Protein AF-0000000069415385 (afdb_homodimer)

pLDDT: mean 87.68, std 15.7, range [24.92, 98.94]

Structure (mmCIF, N/CA/C/O backbone):
data_AF-0000000069415385-model_v1
#
loop_
_entity.id
_entity.type
_entity.pdbx_description
1 polymer 'Lysophosphatidylserine lipase ABHD12'
#
loop_
_atom_site.group_PDB
_atom_site.id
_atom_site.type_symbol
_atom_site.label_atom_id
_atom_site.label_alt_id
_atom_site.label_comp_id
_atom_site.label_asym_id
_atom_site.label_entity_id
_atom_site.label_seq_id
_atom_site.pdbx_PDB_ins_code
_atom_site.Cartn_x
_atom_site.Cartn_y
_atom_site.Cartn_z
_atom_site.occupancy
_atom_site.B_iso_or_equiv
_atom_site.auth_seq_id
_atom_site.auth_comp_id
_atom_site.auth_asym_id
_atom_site.auth_atom_id
_atom_site.pdbx_PDB_model_num
ATOM 1 N N . LYS A 1 1 ? -104.812 48.625 37.531 1 24.92 1 LYS A N 1
ATOM 2 C CA . LYS A 1 1 ? -104.625 47.781 36.344 1 24.92 1 LYS A CA 1
ATOM 3 C C . LYS A 1 1 ? -103.125 47.5 36.125 1 24.92 1 LYS A C 1
ATOM 5 O O . LYS A 1 1 ? -102.75 46.812 35.156 1 24.92 1 LYS A O 1
ATOM 10 N N . ASN A 1 2 ? -102.375 48.25 36.812 1 25.33 2 ASN A N 1
ATOM 11 C CA . ASN A 1 2 ? -100.938 48.406 36.562 1 25.33 2 ASN A CA 1
ATOM 12 C C . ASN A 1 2 ? -100.188 47.156 37 1 25.33 2 ASN A C 1
ATOM 14 O O . ASN A 1 2 ? -98.938 47.188 37.031 1 25.33 2 ASN A O 1
ATOM 18 N N . ASN A 1 3 ? -100.875 46.219 37.781 1 29.59 3 ASN A N 1
ATOM 19 C CA . ASN A 1 3 ? -100.25 45.156 38.531 1 29.59 3 ASN A CA 1
ATOM 20 C C . ASN A 1 3 ? -99.812 44.031 37.594 1 29.59 3 ASN A C 1
ATOM 22 O O . ASN A 1 3 ? -99.312 43 38.062 1 29.59 3 ASN A O 1
ATOM 26 N N . ASN A 1 4 ? -100.375 43.969 36.406 1 31.08 4 ASN A N 1
ATOM 27 C CA . ASN A 1 4 ? -100.375 42.688 35.719 1 31.08 4 ASN A CA 1
ATOM 28 C C . ASN A 1 4 ? -99 42.375 35.125 1 31.08 4 ASN A C 1
ATOM 30 O O . ASN A 1 4 ? -98.812 41.281 34.625 1 31.08 4 ASN A O 1
ATOM 34 N N . ASN A 1 5 ? -98.188 43.312 34.719 1 29.44 5 ASN A N 1
ATOM 35 C CA . ASN A 1 5 ? -97.188 43.031 33.688 1 29.44 5 ASN A CA 1
ATOM 36 C C . ASN A 1 5 ? -95.938 42.406 34.281 1 29.44 5 ASN A C 1
ATOM 38 O O . ASN A 1 5 ? -94.875 42.25 33.594 1 29.44 5 ASN A O 1
ATOM 42 N N . LYS A 1 6 ? -95.812 42.219 35.656 1 34.44 6 LYS A N 1
ATOM 43 C CA . LYS A 1 6 ? -94.438 41.875 36.156 1 34.44 6 LYS A CA 1
ATOM 44 C C . LYS A 1 6 ? -94.188 40.375 35.969 1 34.44 6 LYS A C 1
ATOM 46 O O . LYS A 1 6 ? -93.062 39.906 36.156 1 34.44 6 LYS A O 1
ATOM 51 N N . THR A 1 7 ? -95.188 39.594 35.75 1 29.75 7 THR A N 1
ATOM 52 C CA . THR A 1 7 ? -94.938 38.156 36.031 1 29.75 7 THR A CA 1
ATOM 53 C C . THR A 1 7 ? -94.25 37.5 34.875 1 29.75 7 THR A C 1
ATOM 55 O O . THR A 1 7 ? -93.625 36.438 35.031 1 29.75 7 THR A O 1
ATOM 58 N N . ALA A 1 8 ? -94.375 38.062 33.625 1 35 8 ALA A N 1
ATOM 59 C CA . ALA A 1 8 ? -93.938 37.219 32.5 1 35 8 ALA A CA 1
ATOM 60 C C . ALA A 1 8 ? -92.375 37.125 32.438 1 35 8 ALA A C 1
ATOM 62 O O . ALA A 1 8 ? -91.875 36.219 31.828 1 35 8 ALA A O 1
ATOM 63 N N . ASN A 1 9 ? -91.75 38.156 33.031 1 35 9 ASN A N 1
ATOM 64 C CA . ASN A 1 9 ? -90.312 38.25 32.75 1 35 9 ASN A CA 1
ATOM 65 C C . ASN A 1 9 ? -89.5 37.219 33.531 1 35 9 ASN A C 1
ATOM 67 O O . ASN A 1 9 ? -88.312 37.156 33.406 1 35 9 ASN A O 1
ATOM 71 N N . ASN A 1 10 ? -90.125 36.469 34.531 1 35.72 10 ASN A N 1
ATOM 72 C CA . ASN A 1 10 ? -89.375 35.594 35.375 1 35.72 10 ASN A CA 1
ATOM 73 C C . ASN A 1 10 ? -89.062 34.25 34.688 1 35.72 10 ASN A C 1
ATOM 75 O O . ASN A 1 10 ? -88.125 33.562 35.094 1 35.72 10 ASN A O 1
ATOM 79 N N . ASN A 1 11 ? -90 33.781 33.875 1 34.34 11 ASN A N 1
ATOM 80 C CA . ASN A 1 11 ? -89.875 32.406 33.375 1 34.34 11 ASN A CA 1
ATOM 81 C C . ASN A 1 11 ? -88.688 32.312 32.406 1 34.34 11 ASN A C 1
ATOM 83 O O . ASN A 1 11 ? -88.25 31.203 32.094 1 34.34 11 ASN A O 1
ATOM 87 N N . LYS A 1 12 ? -88.375 33.375 31.656 1 38.91 12 LYS A N 1
ATOM 88 C CA . LYS A 1 12 ? -87.375 33.219 30.641 1 38.91 12 LYS A CA 1
ATOM 89 C C . LYS A 1 12 ? -86 33.094 31.281 1 38.91 12 LYS A C 1
ATOM 91 O O . LYS A 1 12 ? -85.062 32.594 30.641 1 38.91 12 LYS A O 1
ATOM 96 N N . ALA A 1 13 ? -85.938 33.531 32.531 1 40.47 13 ALA A N 1
ATOM 97 C CA . ALA A 1 13 ? -84.625 33.5 33.156 1 40.47 13 ALA A CA 1
ATOM 98 C C . ALA A 1 13 ? -84.25 32.062 33.531 1 40.47 13 ALA A C 1
ATOM 100 O O . ALA A 1 13 ? -83.062 31.703 33.406 1 40.47 13 ALA A O 1
ATOM 101 N N . ASN A 1 14 ? -85.25 31.25 33.875 1 44.84 14 ASN A N 1
ATOM 102 C CA . ASN A 1 14 ? -84.875 29.906 34.312 1 44.84 14 ASN A CA 1
ATOM 103 C C . ASN A 1 14 ? -84.438 29.031 33.156 1 44.84 14 ASN A C 1
ATOM 105 O O . ASN A 1 14 ? -83.688 28.094 33.312 1 44.84 14 ASN A O 1
ATOM 109 N N . SER A 1 15 ? -85.125 29.203 31.984 1 49.97 15 SER A N 1
ATOM 110 C CA . SER A 1 15 ? -84.812 28.359 30.844 1 49.97 15 SER A CA 1
ATOM 111 C C . SER A 1 15 ? -83.375 28.625 30.344 1 49.97 15 SER A C 1
ATOM 113 O O . SER A 1 15 ? -82.688 27.719 29.906 1 49.97 15 SER A O 1
ATOM 115 N N . ASN A 1 16 ? -83 29.875 30.5 1 45.78 16 ASN A N 1
ATOM 116 C CA . ASN A 1 16 ? -81.688 30.188 29.984 1 45.78 16 ASN A CA 1
ATOM 117 C C . ASN A 1 16 ? -80.625 29.609 30.875 1 45.78 16 ASN A C 1
ATOM 119 O O . ASN A 1 16 ? -79.5 29.359 30.422 1 45.78 16 ASN A O 1
ATOM 123 N N . LYS A 1 17 ? -80.938 29.391 32.188 1 50.31 17 LYS A N 1
ATOM 124 C CA . LYS A 1 17 ? -79.938 28.812 33.062 1 50.31 17 LYS A CA 1
ATOM 125 C C . LYS A 1 17 ? -79.75 27.312 32.812 1 50.31 17 LYS A C 1
ATOM 127 O O . LYS A 1 17 ? -78.688 26.781 32.906 1 50.31 17 LYS A O 1
ATOM 132 N N . ALA A 1 18 ? -80.938 26.641 32.5 1 51.22 18 ALA A N 1
ATOM 133 C CA . ALA A 1 18 ? -80.812 25.203 32.219 1 51.22 18 ALA A CA 1
ATOM 134 C C . ALA A 1 18 ? -80.062 24.953 30.938 1 51.22 18 ALA A C 1
ATOM 136 O O . ALA A 1 18 ? -79.25 24.031 30.859 1 51.22 18 ALA A O 1
ATOM 137 N N . ASN A 1 19 ? -80.25 25.844 29.969 1 53.22 19 ASN A N 1
ATOM 138 C CA . ASN A 1 19 ? -79.5 25.672 28.719 1 53.22 19 ASN A CA 1
ATOM 139 C C . ASN A 1 19 ? -78.062 25.969 28.906 1 53.22 19 ASN A C 1
ATOM 141 O O . ASN A 1 19 ? -77.188 25.328 28.281 1 53.22 19 ASN A O 1
ATOM 145 N N . ASN A 1 20 ? -77.812 26.859 29.906 1 55.66 20 ASN A N 1
ATOM 146 C CA . ASN A 1 20 ? -76.375 27.156 30.156 1 55.66 20 ASN A CA 1
ATOM 147 C C . ASN A 1 20 ? -75.688 26.031 30.906 1 55.66 20 ASN A C 1
ATOM 149 O O . ASN A 1 20 ? -74.5 25.766 30.688 1 55.66 20 ASN A O 1
ATOM 153 N N . ASN A 1 21 ? -76.5 25.25 31.703 1 59 21 ASN A N 1
ATOM 154 C CA . ASN A 1 21 ? -75.875 24.125 32.406 1 59 21 ASN A CA 1
ATOM 155 C C . ASN A 1 21 ? -75.688 22.922 31.484 1 59 21 ASN A C 1
ATOM 157 O O . ASN A 1 21 ? -74.688 22.203 31.625 1 59 21 ASN A O 1
ATOM 161 N N . ASN A 1 22 ? -76.625 22.703 30.547 1 56.91 22 ASN A N 1
ATOM 162 C CA . ASN A 1 22 ? -76.438 21.609 29.578 1 56.91 22 ASN A CA 1
ATOM 163 C C . ASN A 1 22 ? -75.312 21.906 28.609 1 56.91 22 ASN A C 1
ATOM 165 O O . ASN A 1 22 ? -74.562 21 28.219 1 56.91 22 ASN A O 1
ATOM 169 N N . ASN A 1 23 ? -75.188 23.156 28.25 1 56.56 23 ASN A N 1
ATOM 170 C CA . ASN A 1 23 ? -74.062 23.516 27.359 1 56.56 23 ASN A CA 1
ATOM 171 C C . ASN A 1 23 ? -72.688 23.391 28.078 1 56.56 23 ASN A C 1
ATOM 173 O O . ASN A 1 23 ? -71.688 23.016 27.453 1 56.56 23 ASN A O 1
ATOM 177 N N . LYS A 1 24 ? -72.75 23.562 29.406 1 55.06 24 LYS A N 1
ATOM 178 C CA . LYS A 1 24 ? -71.5 23.375 30.141 1 55.06 24 LYS A CA 1
ATOM 179 C C . LYS A 1 24 ? -71.188 21.891 30.281 1 55.06 24 LYS A C 1
ATOM 181 O O . LYS A 1 24 ? -70 21.516 30.219 1 55.06 24 LYS A O 1
ATOM 186 N N . ALA A 1 25 ? -72.188 21.031 30.266 1 59.47 25 ALA A N 1
ATOM 187 C CA . ALA A 1 25 ? -71.938 19.594 30.375 1 59.47 25 ALA A CA 1
ATOM 188 C C . ALA A 1 25 ? -71.5 19.031 29.031 1 59.47 25 ALA A C 1
ATOM 190 O O . ALA A 1 25 ? -70.562 18.203 28.969 1 59.47 25 ALA A O 1
ATOM 191 N N . SER A 1 26 ? -72.062 19.562 28 1 63.81 26 SER A N 1
ATOM 192 C CA . SER A 1 26 ? -71.625 19.156 26.672 1 63.81 26 SER A CA 1
ATOM 193 C C . SER A 1 26 ? -70.25 19.688 26.344 1 63.81 26 SER A C 1
ATOM 195 O O . SER A 1 26 ? -69.438 18.984 25.734 1 63.81 26 SER A O 1
ATOM 197 N N . ASN A 1 27 ? -69.938 20.859 26.844 1 61.81 27 ASN A N 1
ATOM 198 C CA . ASN A 1 27 ? -68.625 21.422 26.656 1 61.81 27 ASN A CA 1
ATOM 199 C C . ASN A 1 27 ? -67.562 20.688 27.484 1 61.81 27 ASN A C 1
ATOM 201 O O . ASN A 1 27 ? -66.438 20.516 27.047 1 61.81 27 ASN A O 1
ATOM 205 N N . LYS A 1 28 ? -68 20.234 28.641 1 60.81 28 LYS A N 1
ATOM 206 C CA . LYS A 1 28 ? -67.062 19.469 29.453 1 60.81 28 LYS A CA 1
ATOM 207 C C . LYS A 1 28 ? -66.812 18.094 28.859 1 60.81 28 LYS A C 1
ATOM 209 O O . LYS A 1 28 ? -65.688 17.594 28.906 1 60.81 28 LYS A O 1
ATOM 214 N N . SER A 1 29 ? -67.812 17.516 28.312 1 64.69 29 SER A N 1
ATOM 215 C CA . SER A 1 29 ? -67.625 16.219 27.656 1 64.69 29 SER A CA 1
ATOM 216 C C . SER A 1 29 ? -66.812 16.344 26.391 1 64.69 29 SER A C 1
ATOM 218 O O . SER A 1 29 ? -65.938 15.508 26.109 1 64.69 29 SER A O 1
ATOM 220 N N . ASN A 1 30 ? -66.938 17.469 25.703 1 65.06 30 ASN A N 1
ATOM 221 C CA . ASN A 1 30 ? -66.125 17.734 24.516 1 65.06 30 ASN A CA 1
ATOM 222 C C . ASN A 1 30 ? -64.688 18.078 24.891 1 65.06 30 ASN A C 1
ATOM 224 O O . ASN A 1 30 ? -63.75 17.688 24.188 1 65.06 30 ASN A O 1
ATOM 228 N N . ASN A 1 31 ? -64.5 18.844 25.984 1 64.31 31 ASN A N 1
ATOM 229 C CA . ASN A 1 31 ? -63.156 19.156 26.453 1 64.31 31 ASN A CA 1
ATOM 230 C C . ASN A 1 31 ? -62.438 17.922 26.969 1 64.31 31 ASN A C 1
ATOM 232 O O . ASN A 1 31 ? -61.25 17.781 26.766 1 64.31 31 ASN A O 1
ATOM 236 N N . LYS A 1 32 ? -63.219 17.031 27.578 1 61.22 32 LYS A N 1
ATOM 237 C CA . LYS A 1 32 ? -62.594 15.789 28.047 1 61.22 32 LYS A CA 1
ATOM 238 C C . LYS A 1 32 ? -62.188 14.891 26.875 1 61.22 32 LYS A C 1
ATOM 240 O O . LYS A 1 32 ? -61.156 14.25 26.891 1 61.22 32 LYS A O 1
ATOM 245 N N . LYS A 1 33 ? -62.906 14.867 25.859 1 63.53 33 LYS A N 1
ATOM 246 C CA . LYS A 1 33 ? -62.594 14.102 24.656 1 63.53 33 LYS A CA 1
ATOM 247 C C . LYS A 1 33 ? -61.406 14.727 23.906 1 63.53 33 LYS A C 1
ATOM 249 O O . LYS A 1 33 ? -60.531 14.016 23.406 1 63.53 33 LYS A O 1
ATOM 254 N N . LYS A 1 34 ? -61.312 16.062 23.859 1 67.12 34 LYS A N 1
ATOM 255 C CA . LYS A 1 34 ? -60.188 16.734 23.25 1 67.12 34 LYS A CA 1
ATOM 256 C C . LYS A 1 34 ? -58.906 16.531 24.078 1 67.12 34 LYS A C 1
ATOM 258 O O . LYS A 1 34 ? -57.844 16.312 23.531 1 67.12 34 LYS A O 1
ATOM 263 N N . SER A 1 35 ? -59.062 16.562 25.344 1 66.88 35 SER A N 1
ATOM 264 C CA . SER A 1 35 ? -57.938 16.328 26.219 1 66.88 35 SER A CA 1
ATOM 265 C C . SER A 1 35 ? -57.438 14.883 26.109 1 66.88 35 SER A C 1
ATOM 267 O O . SER A 1 35 ? -56.219 14.625 26.109 1 66.88 35 SER A O 1
ATOM 269 N N . SER A 1 36 ? -58.375 13.969 25.922 1 70.81 36 SER A N 1
ATOM 270 C CA . SER A 1 36 ? -58 12.555 25.797 1 70.81 36 SER A CA 1
ATOM 271 C C . SER A 1 36 ? -57.344 12.281 24.438 1 70.81 36 SER A C 1
ATOM 273 O O . SER A 1 36 ? -56.406 11.508 24.359 1 70.81 36 SER A O 1
ATOM 275 N N . LYS A 1 37 ? -57.781 12.953 23.422 1 69.25 37 LYS A N 1
ATOM 276 C CA . LYS A 1 37 ? -57.156 12.812 22.109 1 69.25 37 LYS A CA 1
ATOM 277 C C . LYS A 1 37 ? -55.781 13.438 22.078 1 69.25 37 LYS A C 1
ATOM 279 O O . LYS A 1 37 ? -54.844 12.875 21.484 1 69.25 37 LYS A O 1
ATOM 284 N N . CYS A 1 38 ? -55.562 14.562 22.703 1 69.06 38 CYS A N 1
ATOM 285 C CA . CYS A 1 38 ? -54.25 15.203 22.781 1 69.06 38 CYS A CA 1
ATOM 286 C C . CYS A 1 38 ? -53.281 14.359 23.609 1 69.06 38 CYS A C 1
ATOM 288 O O . CYS A 1 38 ? -52.125 14.227 23.25 1 69.06 38 CYS A O 1
ATOM 290 N N . THR A 1 39 ? -53.875 13.75 24.625 1 70.88 39 THR A N 1
ATOM 291 C CA . THR A 1 39 ? -53.031 12.883 25.469 1 70.88 39 THR A CA 1
ATOM 292 C C . THR A 1 39 ? -52.625 11.625 24.703 1 70.88 39 THR A C 1
ATOM 294 O O . THR A 1 39 ? -51.5 11.156 24.812 1 70.88 39 THR A O 1
ATOM 297 N N . LYS A 1 40 ? -53.5 11.109 23.891 1 69.31 40 LYS A N 1
ATOM 298 C CA . LYS A 1 40 ? -53.188 9.922 23.094 1 69.31 40 LYS A CA 1
ATOM 299 C C . LYS A 1 40 ? -52.188 10.25 21.984 1 69.31 40 LYS A C 1
ATOM 301 O O . LYS A 1 40 ? -51.281 9.461 21.703 1 69.31 40 LYS A O 1
ATOM 306 N N . ALA A 1 41 ? -52.312 11.359 21.422 1 73.88 41 ALA A N 1
ATOM 307 C CA . ALA A 1 41 ? -51.375 11.797 20.391 1 73.88 41 ALA A CA 1
ATOM 308 C C . ALA A 1 41 ? -50 12.055 20.984 1 73.88 41 ALA A C 1
ATOM 310 O O . ALA A 1 41 ? -48.969 11.695 20.391 1 73.88 41 ALA A O 1
ATOM 311 N N . CYS A 1 42 ? -49.969 12.602 22.141 1 73.69 42 CYS A N 1
ATOM 312 C CA . CYS A 1 42 ? -48.719 12.828 22.844 1 73.69 42 CYS A CA 1
ATOM 313 C C . CYS A 1 42 ? -48.062 11.5 23.234 1 73.69 42 CYS A C 1
ATOM 315 O O . CYS A 1 42 ? -46.844 11.336 23.094 1 73.69 42 CYS A O 1
ATOM 317 N N . LEU A 1 43 ? -48.938 10.57 23.656 1 76 43 LEU A N 1
ATOM 318 C CA . LEU A 1 43 ? -48.438 9.258 24.031 1 76 43 LEU A CA 1
ATOM 319 C C . LEU A 1 43 ? -47.906 8.5 22.812 1 76 43 LEU A C 1
ATOM 321 O O . LEU A 1 43 ? -46.906 7.797 22.891 1 76 43 LEU A O 1
ATOM 325 N N . SER A 1 44 ? -48.531 8.719 21.75 1 80.25 44 SER A N 1
ATOM 326 C CA . SER A 1 44 ? -48.094 8.094 20.5 1 80.25 44 SER A CA 1
ATOM 327 C C . SER A 1 44 ? -46.781 8.703 20.016 1 80.25 44 SER A C 1
ATOM 329 O O . SER A 1 44 ? -45.906 7.988 19.547 1 80.25 44 SER A O 1
ATOM 331 N N . GLY A 1 45 ? -46.625 9.938 20.156 1 77.31 45 GLY A N 1
ATOM 332 C CA . GLY A 1 45 ? -45.375 10.586 19.844 1 77.31 45 GLY A CA 1
ATOM 333 C C . GLY A 1 45 ? -44.219 10.117 20.703 1 77.31 45 GLY A C 1
ATOM 334 O O . GLY A 1 45 ? -43.125 9.875 20.219 1 77.31 45 GLY A O 1
ATOM 335 N N . LEU A 1 46 ? -44.562 9.992 21.969 1 79.19 46 LEU A N 1
ATOM 336 C CA . LEU A 1 46 ? -43.562 9.523 22.922 1 79.19 46 LEU A CA 1
ATOM 337 C C . LEU A 1 46 ? -43.156 8.078 22.641 1 79.19 46 LEU A C 1
ATOM 339 O O . LEU A 1 46 ? -42 7.711 22.766 1 79.19 46 LEU A O 1
ATOM 343 N N . LYS A 1 47 ? -44.094 7.258 22.312 1 79.69 47 LYS A N 1
ATOM 344 C CA . LYS A 1 47 ? -43.812 5.871 21.938 1 79.69 47 LYS A CA 1
ATOM 345 C C . LYS A 1 47 ? -42.969 5.805 20.672 1 79.69 47 LYS A C 1
ATOM 347 O O . LYS A 1 47 ? -42.031 5.012 20.578 1 79.69 47 LYS A O 1
ATOM 352 N N . SER A 1 48 ? -43.344 6.68 19.766 1 82.25 48 SER A N 1
ATOM 353 C CA . SER A 1 48 ? -42.562 6.719 18.531 1 82.25 48 SER A CA 1
ATOM 354 C C . SER A 1 48 ? -41.125 7.148 18.812 1 82.25 48 SER A C 1
ATOM 356 O O . SER A 1 48 ? -40.188 6.578 18.25 1 82.25 48 SER A O 1
ATOM 358 N N . LEU A 1 49 ? -41.062 8.086 19.641 1 80.44 49 LEU A N 1
ATOM 359 C CA . LEU A 1 49 ? -39.719 8.539 20.031 1 80.44 49 LEU A CA 1
ATOM 360 C C . LEU A 1 49 ? -38.969 7.438 20.75 1 80.44 49 LEU A C 1
ATOM 362 O O . LEU A 1 49 ? -37.75 7.27 20.531 1 80.44 49 LEU A O 1
ATOM 366 N N . PHE A 1 50 ? -39.719 6.762 21.625 1 82.44 50 PHE A N 1
ATOM 367 C CA . PHE A 1 50 ? -39.094 5.648 22.344 1 82.44 50 PHE A CA 1
ATOM 368 C C . PHE A 1 50 ? -38.625 4.566 21.391 1 82.44 50 PHE A C 1
ATOM 370 O O . PHE A 1 50 ? -37.5 4.055 21.516 1 82.44 50 PHE A O 1
ATOM 377 N N . TYR A 1 51 ? -39.438 4.234 20.453 1 81.38 51 TYR A N 1
ATOM 378 C CA . TYR A 1 51 ? -39.062 3.23 19.453 1 81.38 51 TYR A CA 1
ATOM 379 C C . TYR A 1 51 ? -37.875 3.709 18.609 1 81.38 51 TYR A C 1
ATOM 381 O O . TYR A 1 51 ? -37 2.924 18.281 1 81.38 51 TYR A O 1
ATOM 389 N N . LEU A 1 52 ? -37.906 4.918 18.281 1 78.81 52 LEU A N 1
ATOM 390 C CA . LEU A 1 52 ? -36.781 5.48 17.547 1 78.81 52 LEU A CA 1
ATOM 391 C C . LEU A 1 52 ? -35.5 5.359 18.344 1 78.81 52 LEU A C 1
ATOM 393 O O . LEU A 1 52 ? -34.438 5.008 17.781 1 78.81 52 LEU A O 1
ATOM 397 N N . LEU A 1 53 ? -35.656 5.648 19.594 1 75.56 53 LEU A N 1
ATOM 398 C CA . LEU A 1 53 ? -34.469 5.539 20.469 1 75.56 53 LEU A CA 1
ATOM 399 C C . LEU A 1 53 ? -34 4.098 20.547 1 75.56 53 LEU A C 1
ATOM 401 O O . LEU A 1 53 ? -32.781 3.844 20.547 1 75.56 53 LEU A O 1
ATOM 405 N N . LEU A 1 54 ? -34.875 3.174 20.594 1 75.19 54 LEU A N 1
ATOM 406 C CA . LEU A 1 54 ? -34.531 1.76 20.625 1 75.19 54 LEU A CA 1
ATOM 407 C C . LEU A 1 54 ? -33.844 1.343 19.328 1 75.19 54 LEU A C 1
ATOM 409 O O . LEU A 1 54 ? -32.875 0.571 19.359 1 75.19 54 LEU A O 1
ATOM 413 N N . VAL A 1 55 ? -34.344 1.86 18.328 1 73.69 55 VAL A N 1
ATOM 414 C CA . VAL A 1 55 ? -33.75 1.562 17.031 1 73.69 55 VAL A CA 1
ATOM 415 C C . VAL A 1 55 ? -32.312 2.127 16.969 1 73.69 55 VAL A C 1
ATOM 417 O O . VAL A 1 55 ? -31.391 1.457 16.516 1 73.69 55 VAL A O 1
ATOM 420 N N . ILE A 1 56 ? -32.188 3.223 17.484 1 71.38 56 ILE A N 1
ATOM 421 C CA . ILE A 1 56 ? -30.891 3.871 17.484 1 71.38 56 ILE A CA 1
ATOM 422 C C . ILE A 1 56 ? -29.906 3.072 18.344 1 71.38 56 ILE A C 1
ATOM 424 O O . ILE A 1 56 ? -28.781 2.811 17.938 1 71.38 56 ILE A O 1
ATOM 428 N N . VAL A 1 57 ? -30.406 2.752 19.469 1 72.94 57 VAL A N 1
ATOM 429 C CA . VAL A 1 57 ? -29.562 1.987 20.391 1 72.94 57 VAL A CA 1
ATOM 430 C C . VAL A 1 57 ? -29.188 0.65 19.75 1 72.94 57 VAL A C 1
ATOM 432 O O . VAL A 1 57 ? -28.047 0.214 19.844 1 72.94 57 VAL A O 1
ATOM 435 N N . PHE A 1 58 ? -30.125 0.053 19.125 1 72.69 58 PHE A N 1
ATOM 436 C CA . PHE A 1 58 ? -29.875 -1.217 18.453 1 72.69 58 PHE A CA 1
ATOM 437 C C . PHE A 1 58 ? -28.891 -1.037 17.312 1 72.69 58 PHE A C 1
ATOM 439 O O . PHE A 1 58 ? -27.984 -1.858 17.141 1 72.69 58 PHE A O 1
ATOM 446 N N . CYS A 1 59 ? -29.062 -0.038 16.625 1 72.31 59 CYS A N 1
ATOM 447 C CA . CYS A 1 59 ? -28.172 0.211 15.492 1 72.31 59 CYS A CA 1
ATOM 448 C C . CYS A 1 59 ? -26.766 0.535 15.969 1 72.31 59 CYS A C 1
ATOM 450 O O . CYS A 1 59 ? -25.781 0.011 15.438 1 72.31 59 CYS A O 1
ATOM 452 N N . THR A 1 60 ? -26.734 1.26 16.969 1 73.94 60 THR A N 1
ATOM 453 C CA . THR A 1 60 ? -25.422 1.738 17.406 1 73.94 60 THR A CA 1
ATOM 454 C C . THR A 1 60 ? -24.734 0.701 18.281 1 73.94 60 THR A C 1
ATOM 456 O O . THR A 1 60 ? -23.531 0.483 18.156 1 73.94 60 THR A O 1
ATOM 459 N N . HIS A 1 61 ? -25.516 0.063 19.125 1 76.69 61 HIS A N 1
ATOM 460 C CA . HIS A 1 61 ? -24.891 -0.846 20.094 1 76.69 61 HIS A CA 1
ATOM 461 C C . HIS A 1 61 ? -25.047 -2.297 19.641 1 76.69 61 HIS A C 1
ATOM 463 O O . HIS A 1 61 ? -24.391 -3.188 20.188 1 76.69 61 HIS A O 1
ATOM 469 N N . GLY A 1 62 ? -25.719 -2.531 18.719 1 77.06 62 GLY A N 1
ATOM 470 C CA . GLY A 1 62 ? -25.875 -3.885 18.203 1 77.06 62 GLY A CA 1
ATOM 471 C C . GLY A 1 62 ? -25.297 -4.07 16.812 1 77.06 62 GLY A C 1
ATOM 472 O O . GLY A 1 62 ? -24.281 -4.73 16.641 1 77.06 62 GLY A O 1
ATOM 473 N N . LEU A 1 63 ? -25.781 -3.289 15.93 1 80.56 63 LEU A N 1
ATOM 474 C CA . LEU A 1 63 ? -25.5 -3.533 14.523 1 80.56 63 LEU A CA 1
ATOM 475 C C . LEU A 1 63 ? -24.125 -2.967 14.133 1 80.56 63 LEU A C 1
ATOM 477 O O . LEU A 1 63 ? -23.391 -3.588 13.375 1 80.56 63 LEU A O 1
ATOM 481 N N . LEU A 1 64 ? -23.844 -1.896 14.703 1 84.81 64 LEU A N 1
ATOM 482 C CA . LEU A 1 64 ? -22.625 -1.217 14.281 1 84.81 64 LEU A CA 1
ATOM 483 C C . LEU A 1 64 ? -21.391 -2.043 14.633 1 84.81 64 LEU A C 1
ATOM 485 O O . LEU A 1 64 ? -20.531 -2.289 13.773 1 84.81 64 LEU A O 1
ATOM 489 N N . PRO A 1 65 ? -21.266 -2.557 15.883 1 84.88 65 PRO A N 1
ATOM 490 C CA . PRO A 1 65 ? -20.109 -3.393 16.203 1 84.88 65 PRO A CA 1
ATOM 491 C C . PRO A 1 65 ? -20.047 -4.656 15.352 1 84.88 65 PRO A C 1
ATOM 493 O O . PRO A 1 65 ? -18.953 -5.082 14.961 1 84.88 65 PRO A O 1
ATOM 496 N N . VAL A 1 66 ? -21.172 -5.156 15.031 1 85.19 66 VAL A N 1
ATOM 497 C CA . VAL A 1 66 ? -21.219 -6.348 14.195 1 85.19 66 VAL A CA 1
ATOM 498 C C . VAL A 1 66 ? -20.75 -6 12.781 1 85.19 66 VAL A C 1
ATOM 500 O O . VAL A 1 66 ? -20.031 -6.777 12.148 1 85.19 66 VAL A O 1
ATOM 503 N N . PHE A 1 67 ? -21.203 -4.863 12.398 1 86.06 67 PHE A N 1
ATOM 504 C CA . PHE A 1 67 ? -20.812 -4.391 11.078 1 86.06 67 PHE A CA 1
ATOM 505 C C . PHE A 1 67 ? -19.297 -4.188 11.008 1 86.06 67 PHE A C 1
ATOM 507 O O . PHE A 1 67 ? -18.656 -4.594 10.039 1 86.06 67 PHE A O 1
ATOM 514 N N . PHE A 1 68 ? -18.734 -3.648 12.023 1 86.12 68 PHE A N 1
ATOM 515 C CA . PHE A 1 68 ? -17.281 -3.471 12.094 1 86.12 68 PHE A CA 1
ATOM 516 C C . PHE A 1 68 ? -16.578 -4.816 12.133 1 86.12 68 PHE A C 1
ATOM 518 O O . PHE A 1 68 ? -15.562 -5.008 11.461 1 86.12 68 PHE A O 1
ATOM 525 N N . TRP A 1 69 ? -17.125 -5.652 12.875 1 84.25 69 TRP A N 1
ATOM 526 C CA . TRP A 1 69 ? -16.516 -6.973 13.023 1 84.25 69 TRP A CA 1
ATOM 527 C C . TRP A 1 69 ? -16.516 -7.723 11.703 1 84.25 69 TRP A C 1
ATOM 529 O O . TRP A 1 69 ? -15.539 -8.375 11.344 1 84.25 69 TRP A O 1
ATOM 539 N N . THR A 1 70 ? -17.594 -7.539 10.969 1 82.44 70 THR A N 1
ATOM 540 C CA . THR A 1 70 ? -17.766 -8.289 9.727 1 82.44 70 THR A CA 1
ATOM 541 C C . THR A 1 70 ? -16.953 -7.656 8.594 1 82.44 70 THR A C 1
ATOM 543 O O . THR A 1 70 ? -16.422 -8.359 7.734 1 82.44 70 THR A O 1
ATOM 546 N N . PHE A 1 71 ? -16.906 -6.328 8.609 1 85.75 71 PHE A N 1
ATOM 547 C CA . PHE A 1 71 ? -16.219 -5.609 7.543 1 85.75 71 PHE A CA 1
ATOM 548 C C . PHE A 1 71 ? -15.141 -4.699 8.109 1 85.75 71 PHE A C 1
ATOM 550 O O . PHE A 1 71 ? -15.328 -3.48 8.188 1 85.75 71 PHE A O 1
ATOM 557 N N . PRO A 1 72 ? -13.992 -5.293 8.367 1 86.62 72 PRO A N 1
ATOM 558 C CA . PRO A 1 72 ? -12.922 -4.477 8.953 1 86.62 72 PRO A CA 1
ATOM 559 C C . PRO A 1 72 ? -12.484 -3.338 8.039 1 86.62 72 PRO A C 1
ATOM 561 O O . PRO A 1 72 ? -11.844 -2.385 8.492 1 86.62 72 PRO A O 1
ATOM 564 N N . GLU A 1 73 ? -12.883 -3.363 6.758 1 83 73 GLU A N 1
ATOM 565 C CA . GLU A 1 73 ? -12.609 -2.291 5.805 1 83 73 GLU A CA 1
ATOM 566 C C . GLU A 1 73 ? -13.195 -0.966 6.285 1 83 73 GLU A C 1
ATOM 568 O O . GLU A 1 73 ? -12.648 0.101 6 1 83 73 GLU A O 1
ATOM 573 N N . ILE A 1 74 ? -14.227 -1.075 7.027 1 85.19 74 ILE A N 1
ATOM 574 C CA . ILE A 1 74 ? -14.922 0.118 7.504 1 85.19 74 ILE A CA 1
ATOM 575 C C . ILE A 1 74 ? -14.023 0.89 8.469 1 85.19 74 ILE A C 1
ATOM 577 O O . ILE A 1 74 ? -14.07 2.121 8.516 1 85.19 74 ILE A O 1
ATOM 581 N N . SER A 1 75 ? -13.18 0.117 9.164 1 89.81 75 SER A N 1
ATOM 582 C CA . SER A 1 75 ? -12.258 0.774 10.086 1 89.81 75 SER A CA 1
ATOM 583 C C . SER A 1 75 ? -11.312 1.714 9.352 1 89.81 75 SER A C 1
ATOM 585 O O . SER A 1 75 ? -10.977 2.787 9.859 1 89.81 75 SER A O 1
ATOM 587 N N . ASN A 1 76 ? -10.891 1.371 8.188 1 89.25 76 ASN A N 1
ATOM 588 C CA . ASN A 1 76 ? -10.039 2.258 7.395 1 89.25 76 ASN A CA 1
ATOM 589 C C . ASN A 1 76 ? -10.766 3.549 7.027 1 89.25 76 ASN A C 1
ATOM 591 O O . ASN A 1 76 ? -10.164 4.625 7.02 1 89.25 76 ASN A O 1
ATOM 595 N N . PHE A 1 77 ? -12.031 3.373 6.789 1 85.31 77 PHE A N 1
ATOM 596 C CA . PHE A 1 77 ? -12.859 4.527 6.469 1 85.31 77 PHE A CA 1
ATOM 597 C C . PHE A 1 77 ? -12.922 5.488 7.652 1 85.31 77 PHE A C 1
ATOM 599 O O . PHE A 1 77 ? -12.836 6.707 7.473 1 85.31 77 PHE A O 1
ATOM 606 N N . VAL A 1 78 ? -13.008 4.938 8.773 1 88.31 78 VAL A N 1
ATOM 607 C CA . VAL A 1 78 ? -13.141 5.754 9.969 1 88.31 78 VAL A CA 1
ATOM 608 C C . VAL A 1 78 ? -11.781 6.34 10.359 1 88.31 78 VAL A C 1
ATOM 610 O O . VAL A 1 78 ? -11.688 7.508 10.742 1 88.31 78 VAL A O 1
ATOM 613 N N . ILE A 1 79 ? -10.742 5.582 10.25 1 93.75 79 ILE A N 1
ATOM 614 C CA . ILE A 1 79 ? -9.391 6 10.617 1 93.75 79 ILE A CA 1
ATOM 615 C C . ILE A 1 79 ? -8.984 7.207 9.781 1 93.75 79 ILE A C 1
ATOM 617 O O . ILE A 1 79 ? -8.5 8.211 10.32 1 93.75 79 ILE A O 1
ATOM 621 N N . PHE A 1 80 ? -9.203 7.211 8.477 1 94.56 80 PHE A N 1
ATOM 622 C CA . PHE A 1 80 ? -8.789 8.305 7.609 1 94.56 80 PHE A CA 1
ATOM 623 C C . PHE A 1 80 ? -9.859 9.391 7.559 1 94.56 80 PHE A C 1
ATOM 625 O O . PHE A 1 80 ? -9.547 10.578 7.477 1 94.56 80 PHE A O 1
ATOM 632 N N . SER A 1 81 ? -11.164 8.969 7.578 1 92.12 81 SER A N 1
ATOM 633 C CA . SER A 1 81 ? -12.297 9.883 7.559 1 92.12 81 SER A CA 1
ATOM 634 C C . SER A 1 81 ? -12.148 10.922 6.449 1 92.12 81 SER A C 1
ATOM 636 O O . SER A 1 81 ? -12.422 12.102 6.656 1 92.12 81 SER A O 1
ATOM 638 N N . ASN A 1 82 ? -11.617 10.523 5.332 1 89.38 82 ASN A N 1
ATOM 639 C CA . ASN A 1 82 ? -11.289 11.43 4.238 1 89.38 82 ASN A CA 1
ATOM 640 C C . ASN A 1 82 ? -12.547 11.961 3.555 1 89.38 82 ASN A C 1
ATOM 642 O O . ASN A 1 82 ? -12.484 12.969 2.84 1 89.38 82 ASN A O 1
ATOM 646 N N . ARG A 1 83 ? -13.68 11.391 3.803 1 81.12 83 ARG A N 1
ATOM 647 C CA . ARG A 1 83 ? -14.922 11.82 3.164 1 81.12 83 ARG A CA 1
ATOM 648 C C . ARG A 1 83 ? -15.617 12.891 3.996 1 81.12 83 ARG A C 1
ATOM 650 O O . ARG A 1 83 ? -16.531 13.57 3.51 1 81.12 83 ARG A O 1
ATOM 657 N N . LEU A 1 84 ? -15.25 12.922 5.188 1 74.81 84 LEU A N 1
ATOM 658 C CA . LEU A 1 84 ? -15.758 14.016 6.008 1 74.81 84 LEU A CA 1
ATOM 659 C C . LEU A 1 84 ? -15.078 15.336 5.637 1 74.81 84 LEU A C 1
ATOM 661 O O . LEU A 1 84 ? -13.961 15.609 6.086 1 74.81 84 LEU A O 1
ATOM 665 N N . LYS A 1 85 ? -15.75 15.93 4.688 1 66.69 85 LYS A N 1
ATOM 666 C CA . LYS A 1 85 ? -15.188 17.188 4.191 1 66.69 85 LYS A CA 1
ATOM 667 C C . LYS A 1 85 ? -15.734 18.375 4.961 1 66.69 85 LYS A C 1
ATOM 669 O O . LYS A 1 85 ? -16.953 18.562 5.047 1 66.69 85 LYS A O 1
ATOM 674 N N . TRP A 1 86 ? -14.992 18.906 5.711 1 51.22 86 TRP A N 1
ATOM 675 C CA . TRP A 1 86 ? -15.398 20.078 6.496 1 51.22 86 TRP A CA 1
ATOM 676 C C . TRP A 1 86 ? -15.594 21.297 5.598 1 51.22 86 TRP A C 1
ATOM 678 O O . TRP A 1 86 ? -16.312 22.219 5.953 1 51.22 86 TRP A O 1
ATOM 688 N N . THR A 1 87 ? -14.891 21.203 4.414 1 51.69 87 THR A N 1
ATOM 689 C CA . THR A 1 87 ? -15.023 22.281 3.438 1 51.69 87 THR A CA 1
ATOM 690 C C . THR A 1 87 ? -15.516 21.734 2.1 1 51.69 87 THR A C 1
ATOM 692 O O . THR A 1 87 ? -14.781 21.734 1.113 1 51.69 87 THR A O 1
ATOM 695 N N . VAL A 1 88 ? -16.578 21.141 1.949 1 56.72 88 VAL A N 1
ATOM 696 C CA . VAL A 1 88 ? -17.125 20.438 0.793 1 56.72 88 VAL A CA 1
ATOM 697 C C . VAL A 1 88 ? -17.062 21.344 -0.435 1 56.72 88 VAL A C 1
ATOM 699 O O . VAL A 1 88 ? -16.766 20.891 -1.539 1 56.72 88 VAL A O 1
ATOM 702 N N . PHE A 1 89 ? -17.156 22.625 -0.215 1 63.38 89 PHE A N 1
ATOM 703 C CA . PHE A 1 89 ? -17.266 23.484 -1.392 1 63.38 89 PHE A CA 1
ATOM 704 C C . PHE A 1 89 ? -16.031 24.359 -1.538 1 63.38 89 PHE A C 1
ATOM 706 O O . PHE A 1 89 ? -16 25.266 -2.367 1 63.38 89 PHE A O 1
ATOM 713 N N . ALA A 1 90 ? -15.094 23.844 -0.87 1 70.56 90 ALA A N 1
ATOM 714 C CA . ALA A 1 90 ? -13.914 24.703 -0.906 1 70.56 90 ALA A CA 1
ATOM 715 C C . ALA A 1 90 ? -13.062 24.422 -2.141 1 70.56 90 ALA A C 1
ATOM 717 O O . ALA A 1 90 ? -12.891 23.266 -2.529 1 70.56 90 ALA A O 1
ATOM 718 N N . ASN A 1 91 ? -12.758 25.453 -2.793 1 84.81 91 ASN A N 1
ATOM 719 C CA . ASN A 1 91 ? -11.844 25.375 -3.926 1 84.81 91 ASN A CA 1
ATOM 720 C C . ASN A 1 91 ? -10.383 25.359 -3.471 1 84.81 91 ASN A C 1
ATOM 722 O O . ASN A 1 91 ? -9.781 26.422 -3.295 1 84.81 91 ASN A O 1
ATOM 726 N N . LEU A 1 92 ? -9.797 24.266 -3.363 1 91.94 92 LEU A N 1
ATOM 727 C CA . LEU A 1 92 ? -8.438 24.125 -2.85 1 91.94 92 LEU A CA 1
ATOM 728 C C . LEU A 1 92 ? -7.422 24.703 -3.828 1 91.94 92 LEU A C 1
ATOM 730 O O . LEU A 1 92 ? -6.266 24.922 -3.467 1 91.94 92 LEU A O 1
ATOM 734 N N . SER A 1 93 ? -7.887 25 -5.035 1 90.81 93 SER A N 1
ATOM 735 C CA . SER A 1 93 ? -6.984 25.547 -6.043 1 90.81 93 SER A CA 1
ATOM 736 C C . SER A 1 93 ? -6.789 27.047 -5.859 1 90.81 93 SER A C 1
ATOM 738 O O . SER A 1 93 ? -5.969 27.656 -6.547 1 90.81 93 SER A O 1
ATOM 740 N N . ASP A 1 94 ? -7.5 27.578 -4.91 1 91.75 94 ASP A N 1
ATOM 741 C CA . ASP A 1 94 ? -7.355 29 -4.594 1 91.75 94 ASP A CA 1
ATOM 742 C C . ASP A 1 94 ? -6.977 29.203 -3.127 1 91.75 94 ASP A C 1
ATOM 744 O O . ASP A 1 94 ? -7.809 29.609 -2.316 1 91.75 94 ASP A O 1
ATOM 748 N N . PRO A 1 95 ? -5.727 29.016 -2.809 1 93.44 95 PRO A N 1
ATOM 749 C CA . PRO A 1 95 ? -5.289 29.156 -1.418 1 93.44 95 PRO A CA 1
ATOM 750 C C . PRO A 1 95 ? -5.59 30.531 -0.836 1 93.44 95 PRO A C 1
ATOM 752 O O . PRO A 1 95 ? -5.742 30.672 0.38 1 93.44 95 PRO A O 1
ATOM 755 N N . HIS A 1 96 ? -5.773 31.531 -1.653 1 91.12 96 HIS A N 1
ATOM 756 C CA . HIS A 1 96 ? -6.082 32.875 -1.19 1 91.12 96 HIS A CA 1
ATOM 757 C C . HIS A 1 96 ? -7.418 32.906 -0.452 1 91.12 96 HIS A C 1
ATOM 759 O O . HIS A 1 96 ? -7.59 33.688 0.49 1 91.12 96 HIS A O 1
ATOM 765 N N . SER A 1 97 ? -8.281 32.156 -0.886 1 91.44 97 SER A N 1
ATOM 766 C CA . SER A 1 97 ? -9.602 32.125 -0.279 1 91.44 97 SER A CA 1
ATOM 767 C C . SER A 1 97 ? -9.539 31.578 1.148 1 91.44 97 SER A C 1
ATOM 769 O O . SER A 1 97 ? -10.484 31.766 1.925 1 91.44 97 SER A O 1
ATOM 771 N N . PHE A 1 98 ? -8.375 31.016 1.499 1 92 98 PHE A N 1
ATOM 772 C CA . PHE A 1 98 ? -8.195 30.5 2.848 1 92 98 PHE A CA 1
ATOM 773 C C . PHE A 1 98 ? -7.262 31.391 3.656 1 92 98 PHE A C 1
ATOM 775 O O . PHE A 1 98 ? -6.793 31 4.727 1 92 98 PHE A O 1
ATOM 782 N N . GLY A 1 99 ? -6.949 32.562 3.07 1 91.75 99 GLY A N 1
ATOM 783 C CA . GLY A 1 99 ? -6.094 33.5 3.758 1 91.75 99 GLY A CA 1
ATOM 784 C C . GLY A 1 99 ? -4.617 33.281 3.51 1 91.75 99 GLY A C 1
ATOM 785 O O . GLY A 1 99 ? -3.768 33.781 4.246 1 91.75 99 GLY A O 1
ATOM 786 N N . LEU A 1 100 ? -4.328 32.469 2.518 1 93.62 100 LEU A N 1
ATOM 787 C CA . LEU A 1 100 ? -2.943 32.188 2.162 1 93.62 100 LEU A CA 1
ATOM 788 C C . LEU A 1 100 ? -2.561 32.875 0.859 1 93.62 100 LEU A C 1
ATOM 790 O O . LEU A 1 100 ? -2.482 32.25 -0.191 1 93.62 100 LEU A O 1
ATOM 794 N N . ASP A 1 101 ? -2.143 34.094 0.911 1 90.06 101 ASP A N 1
ATOM 795 C CA . ASP A 1 101 ? -1.952 34.969 -0.251 1 90.06 101 ASP A CA 1
ATOM 796 C C . ASP A 1 101 ? -0.639 34.625 -0.962 1 90.06 101 ASP A C 1
ATOM 798 O O . ASP A 1 101 ? -0.495 34.906 -2.158 1 90.06 101 ASP A O 1
ATOM 802 N N . TYR A 1 102 ? 0.281 34.094 -0.286 1 92.75 102 TYR A N 1
ATOM 803 C CA . TYR A 1 102 ? 1.588 33.781 -0.861 1 92.75 102 TYR A CA 1
ATOM 804 C C . TYR A 1 102 ? 1.814 32.281 -0.954 1 92.75 102 TYR A C 1
ATOM 806 O O . TYR A 1 102 ? 2.828 31.781 -0.473 1 92.75 102 TYR A O 1
ATOM 814 N N . THR A 1 103 ? 0.832 31.688 -1.596 1 95.19 103 THR A N 1
ATOM 815 C CA . THR A 1 103 ? 0.814 30.234 -1.712 1 95.19 103 THR A CA 1
ATOM 816 C C . THR A 1 103 ? 0.491 29.812 -3.141 1 95.19 103 THR A C 1
ATOM 818 O O . THR A 1 103 ? -0.389 30.391 -3.783 1 95.19 103 THR A O 1
ATOM 821 N N . ARG A 1 104 ? 1.182 28.875 -3.635 1 94.94 104 ARG A N 1
ATOM 822 C CA . ARG A 1 104 ? 0.867 28.297 -4.934 1 94.94 104 ARG A CA 1
ATOM 823 C C . ARG A 1 104 ? 0.199 26.938 -4.777 1 94.94 104 ARG A C 1
ATOM 825 O O . ARG A 1 104 ? 0.581 26.141 -3.91 1 94.94 104 ARG A O 1
ATOM 832 N N . ASN A 1 105 ? -0.8 26.75 -5.59 1 96.12 105 ASN A N 1
ATOM 833 C CA . ASN A 1 105 ? -1.437 25.438 -5.742 1 96.12 105 ASN A CA 1
ATOM 834 C C . ASN A 1 105 ? -0.862 24.672 -6.926 1 96.12 105 ASN A C 1
ATOM 836 O O . ASN A 1 105 ? -0.669 25.234 -8 1 96.12 105 ASN A O 1
ATOM 840 N N . PHE A 1 106 ? -0.526 23.422 -6.746 1 97.19 106 PHE A N 1
ATOM 841 C CA . PHE A 1 106 ? -0.058 22.594 -7.852 1 97.19 106 PHE A CA 1
ATOM 842 C C . PHE A 1 106 ? -0.387 21.125 -7.609 1 97.19 106 PHE A C 1
ATOM 844 O O . PHE A 1 106 ? -0.926 20.766 -6.559 1 97.19 106 PHE A O 1
ATOM 851 N N . PHE A 1 107 ? -0.203 20.312 -8.602 1 97.31 107 PHE A N 1
ATOM 852 C CA . PHE A 1 107 ? -0.506 18.891 -8.531 1 97.31 107 PHE A CA 1
ATOM 853 C C . PHE A 1 107 ? 0.738 18.062 -8.82 1 97.31 107 PHE A C 1
ATOM 855 O O . PHE A 1 107 ? 1.61 18.484 -9.578 1 97.31 107 PHE A O 1
ATOM 862 N N . LEU A 1 108 ? 0.819 17 -8.109 1 97.31 108 LEU A N 1
ATOM 863 C CA . LEU A 1 108 ? 1.893 16.031 -8.32 1 97.31 108 LEU A CA 1
ATOM 864 C C . LEU A 1 108 ? 1.33 14.672 -8.711 1 97.31 108 LEU A C 1
ATOM 866 O O . LEU A 1 108 ? 0.375 14.188 -8.102 1 97.31 108 LEU A O 1
ATOM 870 N N . GLN A 1 109 ? 1.858 14.086 -9.68 1 94.69 109 GLN A N 1
ATOM 871 C CA . GLN A 1 109 ? 1.428 12.781 -10.148 1 94.69 109 GLN A CA 1
ATOM 872 C C . GLN A 1 109 ? 2.314 11.672 -9.586 1 94.69 109 GLN A C 1
ATOM 874 O O . GLN A 1 109 ? 3.381 11.383 -10.133 1 94.69 109 GLN A O 1
ATOM 879 N N . SER A 1 110 ? 1.836 11.047 -8.562 1 90.44 110 SER A N 1
ATOM 880 C CA . SER A 1 110 ? 2.619 10.016 -7.895 1 90.44 110 SER A CA 1
ATOM 881 C C . SER A 1 110 ? 2.588 8.703 -8.68 1 90.44 110 SER A C 1
ATOM 883 O O . SER A 1 110 ? 3.582 7.977 -8.719 1 90.44 110 SER A O 1
ATOM 885 N N . LYS A 1 111 ? 1.458 8.25 -9.188 1 87.06 111 LYS A N 1
ATOM 886 C CA . LYS A 1 111 ? 1.22 7.105 -10.062 1 87.06 111 LYS A CA 1
ATOM 887 C C . LYS A 1 111 ? 0.281 7.48 -11.203 1 87.06 111 LYS A C 1
ATOM 889 O O . LYS A 1 111 ? -0.276 8.578 -11.227 1 87.06 111 LYS A O 1
ATOM 894 N N . ARG A 1 112 ? 0.141 6.633 -12.141 1 83.44 112 ARG A N 1
ATOM 895 C CA . ARG A 1 112 ? -0.712 6.895 -13.289 1 83.44 112 ARG A CA 1
ATOM 896 C C . ARG A 1 112 ? -2.111 7.316 -12.852 1 83.44 112 ARG A C 1
ATOM 898 O O . ARG A 1 112 ? -2.697 8.234 -13.43 1 83.44 112 ARG A O 1
ATOM 905 N N . ASN A 1 113 ? -2.604 6.738 -11.812 1 84.94 113 ASN A N 1
ATOM 906 C CA . ASN A 1 113 ? -3.977 7.023 -11.406 1 84.94 113 ASN A CA 1
ATOM 907 C C . ASN A 1 113 ? -4.023 7.766 -10.078 1 84.94 113 ASN A C 1
ATOM 909 O O . ASN A 1 113 ? -5.082 7.852 -9.445 1 84.94 113 ASN A O 1
ATOM 913 N N . ILE A 1 114 ? -2.889 8.266 -9.625 1 91.81 114 ILE A N 1
ATOM 914 C CA . ILE A 1 114 ? -2.855 8.953 -8.336 1 91.81 114 ILE A CA 1
ATOM 915 C C . ILE A 1 114 ? -2.281 10.359 -8.523 1 91.81 114 ILE A C 1
ATOM 917 O O . ILE A 1 114 ? -1.066 10.531 -8.648 1 91.81 114 ILE A O 1
ATOM 921 N N . LYS A 1 115 ? -3.141 11.281 -8.508 1 94.69 115 LYS A N 1
ATOM 922 C CA . LYS A 1 115 ? -2.809 12.703 -8.539 1 94.69 115 LYS A CA 1
ATOM 923 C C . LYS A 1 115 ? -2.988 13.344 -7.164 1 94.69 115 LYS A C 1
ATOM 925 O O . LYS A 1 115 ? -4.047 13.203 -6.543 1 94.69 115 LYS A O 1
ATOM 930 N N . LEU A 1 116 ? -1.95 14.055 -6.672 1 97.5 116 LEU A N 1
ATOM 931 C CA . LEU A 1 116 ? -1.974 14.648 -5.344 1 97.5 116 LEU A CA 1
ATOM 932 C C . LEU A 1 116 ? -2.074 16.172 -5.43 1 97.5 116 LEU A C 1
ATOM 934 O O . LEU A 1 116 ? -1.273 16.812 -6.113 1 97.5 116 LEU A O 1
ATOM 938 N N . GLY A 1 117 ? -3.037 16.781 -4.762 1 97.5 117 GLY A N 1
ATOM 939 C CA . GLY A 1 117 ? -3.08 18.219 -4.609 1 97.5 117 GLY A CA 1
ATOM 940 C C . GLY A 1 117 ? -2.125 18.734 -3.547 1 97.5 117 GLY A C 1
ATOM 941 O O . GLY A 1 117 ? -2.059 18.188 -2.445 1 97.5 117 GLY A O 1
ATOM 942 N N . ALA A 1 118 ? -1.387 19.766 -3.873 1 98.31 118 ALA A N 1
ATOM 943 C CA . ALA A 1 118 ? -0.356 20.25 -2.959 1 98.31 118 ALA A CA 1
ATOM 944 C C . ALA A 1 118 ? -0.32 21.766 -2.934 1 98.31 118 ALA A C 1
ATOM 946 O O . ALA A 1 118 ? -0.803 22.422 -3.861 1 98.31 118 ALA A O 1
ATOM 947 N N . TRP A 1 119 ? 0.15 22.359 -1.845 1 98.38 119 TRP A N 1
ATOM 948 C CA . TRP A 1 119 ? 0.408 23.797 -1.69 1 98.38 119 TRP A CA 1
ATOM 949 C C . TRP A 1 119 ? 1.868 24.047 -1.332 1 98.38 119 TRP A C 1
ATOM 951 O O . TRP A 1 119 ? 2.484 23.25 -0.617 1 98.38 119 TRP A O 1
ATOM 961 N N . HIS A 1 120 ? 2.428 25.078 -1.865 1 98.06 120 HIS A N 1
ATOM 962 C CA . HIS A 1 120 ? 3.703 25.672 -1.457 1 98.06 120 HIS A CA 1
ATOM 963 C C . HIS A 1 120 ? 3.51 27.047 -0.859 1 98.06 120 HIS A C 1
ATOM 965 O O . HIS A 1 120 ? 3.119 27.984 -1.563 1 98.06 120 HIS A O 1
ATOM 971 N N . ILE A 1 121 ? 3.748 27.188 0.391 1 97.25 121 ILE A N 1
ATOM 972 C CA . ILE A 1 121 ? 3.617 28.453 1.1 1 97.25 121 ILE A CA 1
ATOM 973 C C . ILE A 1 121 ? 5 29.062 1.314 1 97.25 121 ILE A C 1
ATOM 975 O O . ILE A 1 121 ? 5.914 28.406 1.807 1 97.25 121 ILE A O 1
ATOM 979 N N . LEU A 1 122 ? 5.121 30.328 1.011 1 96 122 LEU A N 1
ATOM 980 C CA . LEU A 1 122 ? 6.398 31.016 1.089 1 96 122 LEU A CA 1
ATOM 981 C C . LEU A 1 122 ? 6.668 31.5 2.508 1 96 122 LEU A C 1
ATOM 983 O O . LEU A 1 122 ? 5.73 31.812 3.252 1 96 122 LEU A O 1
ATOM 987 N N . PRO A 1 123 ? 8.016 31.578 2.818 1 96.19 123 PRO A N 1
ATOM 988 C CA . PRO A 1 123 ? 8.359 32.281 4.059 1 96.19 123 PRO A CA 1
ATOM 989 C C . PRO A 1 123 ? 7.988 33.75 4.027 1 96.19 123 PRO A C 1
ATOM 991 O O . PRO A 1 123 ? 7.953 34.375 2.953 1 96.19 123 PRO A O 1
ATOM 994 N N . ASP A 1 124 ? 7.734 34.25 5.199 1 93.56 124 ASP A N 1
ATOM 995 C CA . ASP A 1 124 ? 7.266 35.625 5.332 1 93.56 124 ASP A CA 1
ATOM 996 C C . ASP A 1 124 ? 8.266 36.594 4.73 1 93.56 124 ASP A C 1
ATOM 998 O O . ASP A 1 124 ? 7.883 37.656 4.188 1 93.56 124 ASP A O 1
ATOM 1002 N N . ASN A 1 125 ? 9.531 36.281 4.805 1 91.5 125 ASN A N 1
ATOM 1003 C CA . ASN A 1 125 ? 10.562 37.188 4.328 1 91.5 125 ASN A CA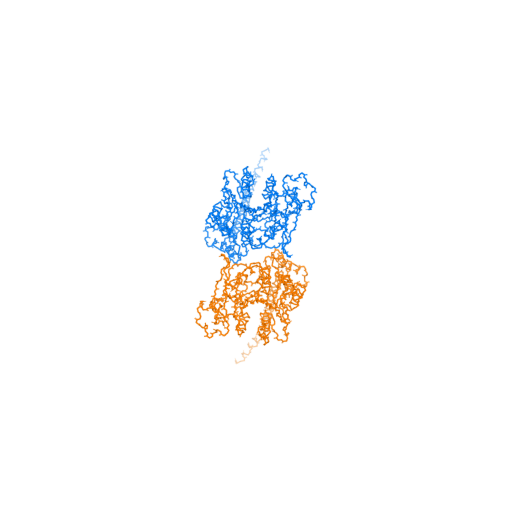 1
ATOM 1004 C C . ASN A 1 125 ? 10.57 37.281 2.807 1 91.5 125 ASN A C 1
ATOM 1006 O O . ASN A 1 125 ? 11.18 38.188 2.24 1 91.5 125 ASN A O 1
ATOM 1010 N N . LEU A 1 126 ? 9.914 36.406 2.158 1 89.06 126 LEU A N 1
ATOM 1011 C CA . LEU A 1 126 ? 9.836 36.469 0.701 1 89.06 126 LEU A CA 1
ATOM 1012 C C . LEU A 1 126 ? 8.508 37.031 0.238 1 89.06 126 LEU A C 1
ATOM 1014 O O . LEU A 1 126 ? 8.273 37.188 -0.963 1 89.06 126 LEU A O 1
ATOM 1018 N N . ARG A 1 127 ? 7.664 37.406 1.096 1 82.38 127 ARG A N 1
ATOM 1019 C CA . ARG A 1 127 ? 6.312 37.875 0.772 1 82.38 127 ARG A CA 1
ATOM 1020 C C . ARG A 1 127 ? 6.344 39.156 -0.045 1 82.38 127 ARG A C 1
ATOM 1022 O O . ARG A 1 127 ? 5.523 39.344 -0.945 1 82.38 127 ARG A O 1
ATOM 1029 N N . SER A 1 128 ? 7.16 40.031 0.386 1 76.5 128 SER A N 1
ATOM 1030 C CA . SER A 1 128 ? 7.234 41.281 -0.318 1 76.5 128 SER A CA 1
ATOM 1031 C C . SER A 1 128 ? 7.531 41.094 -1.8 1 76.5 128 SER A C 1
ATOM 1033 O O . SER A 1 128 ? 7.023 41.812 -2.648 1 76.5 128 SER A O 1
ATOM 1035 N N . LYS A 1 129 ? 8.125 40.062 -2.037 1 71.56 129 LYS A N 1
ATOM 1036 C CA . LYS A 1 129 ? 8.508 39.75 -3.412 1 71.56 129 LYS A CA 1
ATOM 1037 C C . LYS A 1 129 ? 7.492 38.812 -4.066 1 71.56 129 LYS A C 1
ATOM 1039 O O . LYS A 1 129 ? 7.406 38.75 -5.293 1 71.56 129 LYS A O 1
ATOM 1044 N N . GLY A 1 130 ? 6.652 38.312 -3.309 1 65.94 130 GLY A N 1
ATOM 1045 C CA . GLY A 1 130 ? 5.914 37.156 -3.742 1 65.94 130 GLY A CA 1
ATOM 1046 C C . GLY A 1 130 ? 4.559 37.469 -4.332 1 65.94 130 GLY A C 1
ATOM 1047 O O . GLY A 1 130 ? 3.865 36.594 -4.848 1 65.94 130 GLY A O 1
ATOM 1048 N N . LYS A 1 131 ? 4.109 38.625 -4.293 1 69.12 131 LYS A N 1
ATOM 1049 C CA . LYS A 1 131 ? 2.762 38.969 -4.742 1 69.12 131 LYS A CA 1
ATOM 1050 C C . LYS A 1 131 ? 2.562 38.594 -6.211 1 69.12 131 LYS A C 1
ATOM 1052 O O . LYS A 1 131 ? 1.478 38.188 -6.605 1 69.12 131 LYS A O 1
ATOM 1057 N N . ASP A 1 132 ? 3.615 38.594 -6.922 1 79.5 132 ASP A N 1
ATOM 1058 C CA . ASP A 1 132 ? 3.477 38.344 -8.352 1 79.5 132 ASP A CA 1
ATOM 1059 C C . ASP A 1 132 ? 4.293 37.125 -8.781 1 79.5 132 ASP A C 1
ATOM 1061 O O . ASP A 1 132 ? 4.738 37.062 -9.93 1 79.5 132 ASP A O 1
ATOM 1065 N N . PHE A 1 133 ? 4.387 36.25 -7.879 1 87.44 133 PHE A N 1
ATOM 1066 C CA . PHE A 1 133 ? 5.227 35.125 -8.188 1 87.44 133 PHE A CA 1
ATOM 1067 C C . PHE A 1 133 ? 4.539 34.188 -9.188 1 87.44 133 PHE A C 1
ATOM 1069 O O . PHE A 1 133 ? 3.359 33.875 -9.023 1 87.44 133 PHE A O 1
ATOM 1076 N N . SER A 1 134 ? 5.254 33.906 -10.25 1 90.19 134 SER A N 1
ATOM 1077 C CA . SER A 1 134 ? 4.863 32.844 -11.141 1 90.19 134 SER A CA 1
ATOM 1078 C C . SER A 1 134 ? 5.23 31.469 -10.547 1 90.19 134 SER A C 1
ATOM 1080 O O . SER A 1 134 ? 5.926 31.406 -9.531 1 90.19 134 SER A O 1
ATOM 1082 N N . ASP A 1 135 ? 4.777 30.438 -11.141 1 91.56 135 ASP A N 1
ATOM 1083 C CA . ASP A 1 135 ? 5.148 29.094 -10.711 1 91.56 135 ASP A CA 1
ATOM 1084 C C . ASP A 1 135 ? 6.668 28.922 -10.719 1 91.56 135 ASP A C 1
ATOM 1086 O O . ASP A 1 135 ? 7.227 28.281 -9.82 1 91.56 135 ASP A O 1
ATOM 1090 N N . ASN A 1 136 ? 7.223 29.5 -11.727 1 92.81 136 ASN A N 1
ATOM 1091 C CA . ASN A 1 136 ? 8.68 29.438 -11.828 1 92.81 136 ASN A CA 1
ATOM 1092 C C . ASN A 1 136 ? 9.352 30.188 -10.688 1 92.81 136 ASN A C 1
ATOM 1094 O O . ASN A 1 136 ? 10.406 29.781 -10.195 1 92.81 136 ASN A O 1
ATOM 1098 N N . ASP A 1 137 ? 8.789 31.297 -10.297 1 93.12 137 ASP A N 1
ATOM 1099 C CA . ASP A 1 137 ? 9.336 32.062 -9.172 1 93.12 137 ASP A CA 1
ATOM 1100 C C . ASP A 1 137 ? 9.25 31.25 -7.875 1 93.12 137 ASP A C 1
ATOM 1102 O O . ASP A 1 137 ? 10.172 31.281 -7.055 1 93.12 137 ASP A O 1
ATOM 1106 N N . PHE A 1 138 ? 8.148 30.594 -7.707 1 94.31 138 PHE A N 1
ATOM 1107 C CA . PHE A 1 138 ? 7.992 29.719 -6.547 1 94.31 138 PHE A CA 1
ATOM 1108 C C . PHE A 1 138 ? 9.062 28.641 -6.527 1 94.31 138 PHE A C 1
ATOM 1110 O O . PHE A 1 138 ? 9.68 28.391 -5.492 1 94.31 138 PHE A O 1
ATOM 1117 N N . GLU A 1 139 ? 9.312 28.031 -7.656 1 93.69 139 GLU A N 1
ATOM 1118 C CA . GLU A 1 139 ? 10.312 26.984 -7.762 1 93.69 139 GLU A CA 1
ATOM 1119 C C . GLU A 1 139 ? 11.719 27.516 -7.484 1 93.69 139 GLU A C 1
ATOM 1121 O O . GLU A 1 139 ? 12.508 26.875 -6.793 1 93.69 139 GLU A O 1
ATOM 1126 N N . LYS A 1 140 ? 11.984 28.641 -8.016 1 93.06 140 LYS A N 1
ATOM 1127 C CA . LYS A 1 140 ? 13.289 29.266 -7.805 1 93.06 140 LYS A CA 1
ATOM 1128 C C . LYS A 1 140 ? 13.492 29.625 -6.336 1 93.06 140 LYS A C 1
ATOM 1130 O O . LYS A 1 140 ? 14.609 29.516 -5.812 1 93.06 140 LYS A O 1
ATOM 1135 N N . SER A 1 141 ? 12.453 30.109 -5.762 1 93.06 141 SER A N 1
ATOM 1136 C CA . SER A 1 141 ? 12.547 30.469 -4.352 1 93.06 141 SER A CA 1
ATOM 1137 C C . SER A 1 141 ? 12.891 29.25 -3.496 1 93.06 141 SER A C 1
ATOM 1139 O O . SER A 1 141 ? 13.641 29.359 -2.523 1 93.06 141 SER A O 1
ATOM 1141 N N . LEU A 1 142 ? 12.32 28.172 -3.859 1 93.06 142 LEU A N 1
ATOM 1142 C CA . LEU A 1 142 ? 12.594 26.922 -3.162 1 93.06 142 LEU A CA 1
ATOM 1143 C C . LEU A 1 142 ? 14.039 26.484 -3.365 1 93.06 142 LEU A C 1
ATOM 1145 O O . LEU A 1 142 ? 14.695 26.031 -2.422 1 93.06 142 LEU A O 1
ATOM 1149 N N . GLN A 1 143 ? 14.508 26.625 -4.527 1 92.88 143 GLN A N 1
ATOM 1150 C CA . GLN A 1 143 ? 15.828 26.156 -4.93 1 92.88 143 GLN A CA 1
ATOM 1151 C C . GLN A 1 143 ? 16.922 27.031 -4.324 1 92.88 143 GLN A C 1
ATOM 1153 O O . GLN A 1 143 ? 17.984 26.531 -3.926 1 92.88 143 GLN A O 1
ATOM 1158 N N . LYS A 1 144 ? 16.672 28.234 -4.168 1 89.38 144 LYS A N 1
ATOM 1159 C CA . LYS A 1 144 ? 17.75 29.172 -3.9 1 89.38 144 LYS A CA 1
ATOM 1160 C C . LYS A 1 144 ? 17.734 29.641 -2.445 1 89.38 144 LYS A C 1
ATOM 1162 O O . LYS A 1 144 ? 18.75 30.125 -1.932 1 89.38 144 LYS A O 1
ATOM 1167 N N . SER A 1 145 ? 16.703 29.562 -1.725 1 85 145 SER A N 1
ATOM 1168 C CA . SER A 1 145 ? 16.562 30.156 -0.401 1 85 145 SER A CA 1
ATOM 1169 C C . SER A 1 145 ? 17.484 29.484 0.612 1 85 145 SER A C 1
ATOM 1171 O O . SER A 1 145 ? 18.062 30.156 1.474 1 85 145 SER A O 1
ATOM 1173 N N . GLY A 1 146 ? 17.609 28.203 0.557 1 87.44 146 GLY A N 1
ATOM 1174 C CA . GLY A 1 146 ? 18.359 27.484 1.574 1 87.44 146 GLY A CA 1
ATOM 1175 C C . GLY A 1 146 ? 17.641 27.406 2.904 1 87.44 146 GLY A C 1
ATOM 1176 O O . GLY A 1 146 ? 18.109 26.734 3.83 1 87.44 146 GLY A O 1
ATOM 1177 N N . ALA A 1 147 ? 16.484 28.141 3.016 1 93 147 ALA A N 1
ATOM 1178 C CA . ALA A 1 147 ? 15.68 28.094 4.227 1 93 147 ALA A CA 1
ATOM 1179 C C . ALA A 1 147 ? 15.117 26.688 4.449 1 93 147 ALA A C 1
ATOM 1181 O O . ALA A 1 147 ? 14.898 25.938 3.492 1 93 147 ALA A O 1
ATOM 1182 N N . PRO A 1 148 ? 14.891 26.391 5.719 1 96.31 148 PRO A N 1
ATOM 1183 C CA . PRO A 1 148 ? 14.312 25.078 5.988 1 96.31 148 PRO A CA 1
ATOM 1184 C C . PRO A 1 148 ? 12.945 24.891 5.332 1 96.31 148 PRO A C 1
ATOM 1186 O O . PRO A 1 148 ? 12.18 25.844 5.203 1 96.31 148 PRO A O 1
ATOM 1189 N N . ILE A 1 149 ? 12.68 23.719 4.941 1 98.12 149 ILE A N 1
ATOM 1190 C CA . ILE A 1 149 ? 11.406 23.344 4.336 1 98.12 149 ILE A CA 1
ATOM 1191 C C . ILE A 1 149 ? 10.656 22.391 5.262 1 98.12 149 ILE A C 1
ATOM 1193 O O . ILE A 1 149 ? 11.18 21.344 5.637 1 98.12 149 ILE A O 1
ATOM 1197 N N . VAL A 1 150 ? 9.469 22.766 5.621 1 98.75 150 VAL A N 1
ATOM 1198 C CA . VAL A 1 150 ? 8.594 21.891 6.391 1 98.75 150 VAL A CA 1
ATOM 1199 C C . VAL A 1 150 ? 7.672 21.125 5.441 1 98.75 150 VAL A C 1
ATOM 1201 O O . VAL A 1 150 ? 6.895 21.734 4.703 1 98.75 150 VAL A O 1
ATOM 1204 N N . MET A 1 151 ? 7.832 19.859 5.387 1 98.88 151 MET A N 1
ATOM 1205 C CA . MET A 1 151 ? 6.844 19 4.734 1 98.88 151 MET A CA 1
ATOM 1206 C C . MET A 1 151 ? 5.754 18.594 5.715 1 98.88 151 MET A C 1
ATOM 1208 O O . MET A 1 151 ? 5.984 17.734 6.582 1 98.88 151 MET A O 1
ATOM 1212 N N . TYR A 1 152 ? 4.613 19.141 5.52 1 98.88 152 TYR A N 1
ATOM 1213 C CA . TYR A 1 152 ? 3.541 18.984 6.496 1 98.88 152 TYR A CA 1
ATOM 1214 C C . TYR A 1 152 ? 2.604 17.844 6.086 1 98.88 152 TYR A C 1
ATOM 1216 O O . TYR A 1 152 ? 2.072 17.844 4.973 1 98.88 152 TYR A O 1
ATOM 1224 N N . MET A 1 153 ? 2.424 16.906 6.945 1 98.81 153 MET A N 1
ATOM 1225 C CA . MET A 1 153 ? 1.496 15.797 6.793 1 98.81 153 MET A CA 1
ATOM 1226 C C . MET A 1 153 ? 0.332 15.914 7.77 1 98.81 153 MET A C 1
ATOM 1228 O O . MET A 1 153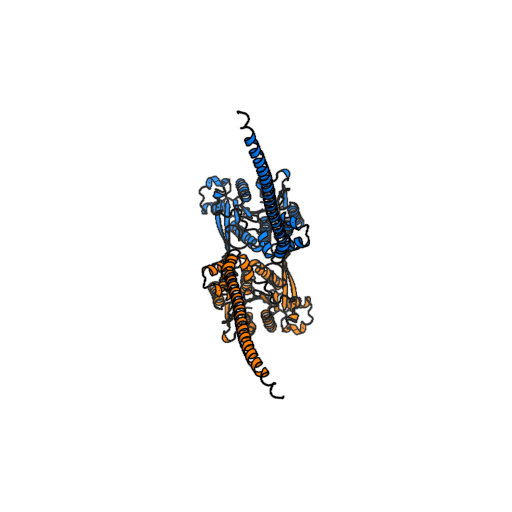 ? 0.506 15.727 8.977 1 98.81 153 MET A O 1
ATOM 1232 N N . HIS A 1 154 ? -0.859 16.109 7.23 1 98.06 154 HIS A N 1
ATOM 1233 C CA . HIS A 1 154 ? -2 16.5 8.047 1 98.06 154 HIS A CA 1
ATOM 1234 C C . HIS A 1 154 ? -2.682 15.281 8.664 1 98.06 154 HIS A C 1
ATOM 1236 O O . HIS A 1 154 ? -2.406 14.148 8.266 1 98.06 154 HIS A O 1
ATOM 1242 N N . GLY A 1 155 ? -3.588 15.539 9.609 1 97.44 155 GLY A N 1
ATOM 1243 C CA . GLY A 1 155 ? -4.32 14.508 10.328 1 97.44 155 GLY A CA 1
ATOM 1244 C C . GLY A 1 155 ? -5.5 13.961 9.539 1 97.44 155 GLY A C 1
ATOM 1245 O O . GLY A 1 155 ? -5.566 14.125 8.32 1 97.44 155 GLY A O 1
ATOM 1246 N N . ASN A 1 156 ? -6.387 13.281 10.273 1 94.75 156 ASN A N 1
ATOM 1247 C CA . ASN A 1 156 ? -7.535 12.656 9.625 1 94.75 156 ASN A CA 1
ATOM 1248 C C . ASN A 1 156 ? -8.586 13.688 9.234 1 94.75 156 ASN A C 1
ATOM 1250 O O . ASN A 1 156 ? -8.57 14.812 9.734 1 94.75 156 ASN A O 1
ATOM 1254 N N . SER A 1 157 ? -9.422 13.375 8.312 1 92.19 157 SER A N 1
ATOM 1255 C CA . SER A 1 157 ? -10.578 14.141 7.859 1 92.19 157 SER A CA 1
ATOM 1256 C C . SER A 1 157 ? -10.156 15.445 7.199 1 92.19 157 SER A C 1
ATOM 1258 O O . SER A 1 157 ? -9.023 15.891 7.367 1 92.19 157 SER A O 1
ATOM 1260 N N . GLY A 1 158 ? -10.992 15.945 6.449 1 92.31 158 GLY A N 1
ATOM 1261 C CA . GLY A 1 158 ? -10.812 17.234 5.824 1 92.31 158 GLY A CA 1
ATOM 1262 C C . GLY A 1 158 ? -9.773 17.234 4.719 1 92.31 158 GLY A C 1
ATOM 1263 O O . GLY A 1 158 ? -9.742 16.312 3.902 1 92.31 158 GLY A O 1
ATOM 1264 N N . SER A 1 159 ? -9.023 18.422 4.66 1 94.38 159 SER A N 1
ATOM 1265 C CA . SER A 1 159 ? -8 18.656 3.648 1 94.38 159 SER A CA 1
ATOM 1266 C C . SER A 1 159 ? -6.891 19.547 4.184 1 94.38 159 SER A C 1
ATOM 1268 O O . SER A 1 159 ? -6.895 19.906 5.363 1 94.38 159 SER A O 1
ATOM 1270 N N . ARG A 1 160 ? -5.984 19.797 3.311 1 96.12 160 ARG A N 1
ATOM 1271 C CA . ARG A 1 160 ? -4.879 20.688 3.652 1 96.12 160 ARG A CA 1
ATOM 1272 C C . ARG A 1 160 ? -5.387 22.078 4.004 1 96.12 160 ARG A C 1
ATOM 1274 O O . ARG A 1 160 ? -4.652 22.891 4.59 1 96.12 160 ARG A O 1
ATOM 1281 N N . ALA A 1 161 ? -6.695 22.312 3.867 1 94.88 161 ALA A N 1
ATOM 1282 C CA . ALA A 1 161 ? -7.219 23.672 4.02 1 94.88 161 ALA A CA 1
ATOM 1283 C C . ALA A 1 161 ? -7.949 23.828 5.352 1 94.88 161 ALA A C 1
ATOM 1285 O O . ALA A 1 161 ? -8.484 24.891 5.645 1 94.88 161 ALA A O 1
ATOM 1286 N N . CYS A 1 162 ? -7.977 22.797 6.141 1 93.88 162 CYS A N 1
ATOM 1287 C CA . CYS A 1 162 ? -8.656 22.953 7.422 1 93.88 162 CYS A CA 1
ATOM 1288 C C . CYS A 1 162 ? -8.102 24.141 8.195 1 93.88 162 CYS A C 1
ATOM 1290 O O . CYS A 1 162 ? -6.895 24.391 8.172 1 93.88 162 CYS A O 1
ATOM 1292 N N . SER A 1 163 ? -8.922 24.812 8.922 1 94.12 163 SER A N 1
ATOM 1293 C CA . SER A 1 163 ? -8.617 26.094 9.531 1 94.12 163 SER A CA 1
ATOM 1294 C C . SER A 1 163 ? -7.41 26 10.461 1 94.12 163 SER A C 1
ATOM 1296 O O . SER A 1 163 ? -6.527 26.859 10.438 1 94.12 163 SER A O 1
ATOM 1298 N N . HIS A 1 164 ? -7.367 25 11.359 1 96.19 164 HIS A N 1
ATOM 1299 C CA . HIS A 1 164 ? -6.254 24.891 12.297 1 96.19 164 HIS A CA 1
ATOM 1300 C C . HIS A 1 164 ? -4.945 24.625 11.57 1 96.19 164 HIS A C 1
ATOM 1302 O O . HIS A 1 164 ? -3.871 25 12.039 1 96.19 164 HIS A O 1
ATOM 1308 N N . ARG A 1 165 ? -4.969 23.938 10.422 1 97.62 165 ARG A N 1
ATOM 1309 C CA . ARG A 1 165 ? -3.785 23.688 9.609 1 97.62 165 ARG A CA 1
ATOM 1310 C C . ARG A 1 165 ? -3.277 24.969 8.969 1 97.62 165 ARG A C 1
ATOM 1312 O O . ARG A 1 165 ? -2.074 25.234 8.961 1 97.62 165 ARG A O 1
ATOM 1319 N N . VAL A 1 166 ? -4.234 25.734 8.492 1 97.31 166 VAL A N 1
ATOM 1320 C CA . VAL A 1 166 ? -3.906 27.016 7.867 1 97.31 166 VAL A CA 1
ATOM 1321 C C . VAL A 1 166 ? -3.248 27.938 8.891 1 97.31 166 VAL A C 1
ATOM 1323 O O . VAL A 1 166 ? -2.293 28.656 8.578 1 97.31 166 VAL A O 1
ATOM 1326 N N . LYS A 1 167 ? -3.715 27.953 10.102 1 97.94 167 LYS A N 1
ATOM 1327 C CA . LYS A 1 167 ? -3.119 28.75 11.164 1 97.94 167 LYS A CA 1
ATOM 1328 C C . LYS A 1 167 ? -1.694 28.297 11.461 1 97.94 167 LYS A C 1
ATOM 1330 O O . LYS A 1 167 ? -0.82 29.125 11.734 1 97.94 167 LYS A O 1
ATOM 1335 N N . LEU A 1 168 ? -1.463 27 11.438 1 98.5 168 LEU A N 1
ATOM 1336 C CA . LEU A 1 168 ? -0.108 26.484 11.617 1 98.5 168 LEU A CA 1
ATOM 1337 C C . LEU A 1 168 ? 0.797 26.953 10.477 1 98.5 168 LEU A C 1
ATOM 1339 O O . LEU A 1 168 ? 1.949 27.328 10.711 1 98.5 168 LEU A O 1
ATOM 1343 N N . TYR A 1 169 ? 0.267 26.922 9.203 1 98.44 169 TYR A N 1
ATOM 1344 C CA . TYR A 1 169 ? 1.046 27.391 8.062 1 98.44 169 TYR A CA 1
ATOM 1345 C C . TYR A 1 169 ? 1.501 28.828 8.273 1 98.44 169 TYR A C 1
ATOM 1347 O O . TYR A 1 169 ? 2.65 29.172 7.988 1 98.44 169 TYR A O 1
ATOM 1355 N N . HIS A 1 170 ? 0.586 29.656 8.758 1 97.31 170 HIS A N 1
ATOM 1356 C CA . HIS A 1 170 ? 0.923 31.047 9.016 1 97.31 170 HIS A CA 1
ATOM 1357 C C . HIS A 1 170 ? 2.055 31.156 10.031 1 97.31 170 HIS A C 1
ATOM 1359 O O . HIS A 1 170 ? 2.98 31.953 9.852 1 97.31 170 HIS A O 1
ATOM 1365 N N . ARG A 1 171 ? 1.976 30.375 11.078 1 97.69 171 ARG A N 1
ATOM 1366 C CA . ARG A 1 171 ? 2.99 30.422 12.125 1 97.69 171 ARG A CA 1
ATOM 1367 C C . ARG A 1 171 ? 4.355 30.016 11.586 1 97.69 171 ARG A C 1
ATOM 1369 O O . ARG A 1 171 ? 5.363 30.656 11.883 1 97.69 171 ARG A O 1
ATOM 1376 N N . LEU A 1 172 ? 4.391 28.969 10.805 1 98.12 172 LEU A N 1
ATOM 1377 C CA . LEU A 1 172 ? 5.641 28.469 10.242 1 98.12 172 LEU A CA 1
ATOM 1378 C C . LEU A 1 172 ? 6.199 29.438 9.211 1 98.12 172 LEU A C 1
ATOM 1380 O O . LEU A 1 172 ? 7.418 29.625 9.117 1 98.12 172 LEU A O 1
ATOM 1384 N N . SER A 1 173 ? 5.289 30 8.445 1 97.19 173 SER A N 1
ATOM 1385 C CA . SER A 1 173 ? 5.703 31.016 7.484 1 97.19 173 SER A CA 1
ATOM 1386 C C . SER A 1 173 ? 6.344 32.219 8.188 1 97.19 173 SER A C 1
ATOM 1388 O O . SER A 1 173 ? 7.359 32.719 7.723 1 97.19 173 SER A O 1
ATOM 1390 N N . GLN A 1 174 ? 5.812 32.625 9.266 1 96.25 174 GLN A N 1
ATOM 1391 C CA . GLN A 1 174 ? 6.332 33.75 10.055 1 96.25 174 GLN A CA 1
ATOM 1392 C C . GLN A 1 174 ? 7.723 33.406 10.602 1 96.25 174 GLN A C 1
ATOM 1394 O O . GLN A 1 174 ? 8.516 34.344 10.859 1 96.25 174 GLN A O 1
ATOM 1399 N N . MET A 1 175 ? 7.996 32.156 10.75 1 96.62 175 MET A N 1
ATOM 1400 C CA . MET A 1 175 ? 9.312 31.703 11.195 1 96.62 175 MET A CA 1
ATOM 1401 C C . MET A 1 175 ? 10.273 31.578 10.023 1 96.62 175 MET A C 1
ATOM 1403 O O . MET A 1 175 ? 11.414 31.141 10.188 1 96.62 175 MET A O 1
ATOM 1407 N N . ASN A 1 176 ? 9.836 31.906 8.852 1 96.19 176 ASN A N 1
ATOM 1408 C CA . ASN A 1 176 ? 10.594 31.984 7.605 1 96.19 176 ASN A CA 1
ATOM 1409 C C . ASN A 1 176 ? 10.961 30.594 7.094 1 96.19 176 ASN A C 1
ATOM 1411 O O . ASN A 1 176 ? 12.086 30.375 6.633 1 96.19 176 ASN A O 1
ATOM 1415 N N . TYR A 1 177 ? 10.078 29.688 7.262 1 97.44 177 TYR A N 1
ATOM 1416 C CA . TYR A 1 177 ? 10.188 28.359 6.652 1 97.44 177 TYR A CA 1
ATOM 1417 C C . TYR A 1 177 ? 9.359 28.281 5.379 1 97.44 177 TYR A C 1
ATOM 1419 O O . TYR A 1 177 ? 8.289 28.891 5.285 1 97.44 177 TYR A O 1
ATOM 1427 N N . HIS A 1 178 ? 9.859 27.562 4.391 1 97.69 178 HIS A N 1
ATOM 1428 C CA . HIS A 1 178 ? 8.977 27.078 3.334 1 97.69 178 HIS A CA 1
ATOM 1429 C C . HIS A 1 178 ? 8.07 25.969 3.844 1 97.69 178 HIS A C 1
ATOM 1431 O O . HIS A 1 178 ? 8.477 25.172 4.695 1 97.69 178 HIS A O 1
ATOM 1437 N N . ILE A 1 179 ? 6.859 25.984 3.393 1 98.62 179 ILE A N 1
ATOM 1438 C CA . ILE A 1 179 ? 5.961 24.891 3.748 1 98.62 179 ILE A CA 1
ATOM 1439 C C . ILE A 1 179 ? 5.453 24.203 2.48 1 98.62 179 ILE A C 1
ATOM 1441 O O . ILE A 1 179 ? 4.961 24.859 1.564 1 98.62 179 ILE A O 1
ATOM 1445 N N . ILE A 1 180 ? 5.609 22.922 2.385 1 98.75 180 ILE A N 1
ATOM 1446 C CA . ILE A 1 180 ? 4.977 22.094 1.373 1 98.75 180 ILE A CA 1
ATOM 1447 C C . ILE A 1 180 ? 3.965 21.156 2.035 1 98.75 180 ILE A C 1
ATOM 1449 O O . ILE A 1 180 ? 4.328 20.328 2.881 1 98.75 180 ILE A O 1
ATOM 1453 N N . THR A 1 181 ? 2.75 21.312 1.703 1 98.75 181 THR A N 1
ATOM 1454 C CA . THR A 1 181 ? 1.705 20.422 2.193 1 98.75 181 THR A CA 1
ATOM 1455 C C . THR A 1 181 ? 0.938 19.797 1.03 1 98.75 181 THR A C 1
ATOM 1457 O O . THR A 1 181 ? 1.014 20.281 -0.101 1 98.75 181 THR A O 1
ATOM 1460 N N . PHE A 1 182 ? 0.229 18.688 1.355 1 98.5 182 PHE A N 1
ATOM 1461 C CA . PHE A 1 182 ? -0.498 17.969 0.324 1 98.5 182 PHE A CA 1
ATOM 1462 C C . PHE A 1 182 ? -1.601 17.109 0.94 1 98.5 182 PHE A C 1
ATOM 1464 O O . PHE A 1 182 ? -1.568 16.812 2.137 1 98.5 182 PHE A O 1
ATOM 1471 N N . ASP A 1 183 ? -2.568 16.875 0.149 1 97.31 183 ASP A N 1
ATOM 1472 C CA . ASP A 1 183 ? -3.582 15.891 0.525 1 97.31 183 ASP A CA 1
ATOM 1473 C C . ASP A 1 183 ? -3.195 14.492 0.052 1 97.31 183 ASP A C 1
ATOM 1475 O O . ASP A 1 183 ? -2.752 14.32 -1.084 1 97.31 183 ASP A O 1
ATOM 1479 N N . TYR A 1 184 ? -3.369 13.531 0.96 1 96.5 184 TYR A N 1
ATOM 1480 C CA . TYR A 1 184 ? -3.096 12.148 0.606 1 96.5 184 TYR A CA 1
ATOM 1481 C C . TYR A 1 184 ? -4.078 11.648 -0.446 1 96.5 184 TYR A C 1
ATOM 1483 O O . TYR A 1 184 ? -5.102 12.281 -0.699 1 96.5 184 TYR A O 1
ATOM 1491 N N . ARG A 1 185 ? -3.713 10.5 -1.074 1 95.12 185 ARG A N 1
ATOM 1492 C CA . ARG A 1 185 ? -4.684 9.883 -1.974 1 95.12 185 ARG A CA 1
ATOM 1493 C C . ARG A 1 185 ? -6.051 9.773 -1.307 1 95.12 185 ARG A C 1
ATOM 1495 O O . ARG A 1 185 ? -6.152 9.352 -0.152 1 95.12 185 ARG A O 1
ATOM 1502 N N . GLY A 1 186 ? -7.039 10.25 -2.049 1 91.94 186 GLY A N 1
ATOM 1503 C CA . GLY A 1 186 ? -8.406 10.148 -1.554 1 91.94 186 GLY A CA 1
ATOM 1504 C C . GLY A 1 186 ? -8.852 11.375 -0.784 1 91.94 186 GLY A C 1
ATOM 1505 O O . GLY A 1 186 ? -10.047 11.562 -0.547 1 91.94 186 GLY A O 1
ATOM 1506 N N . PHE A 1 187 ? -7.996 12.234 -0.387 1 93.38 187 PHE A N 1
ATOM 1507 C CA . PHE A 1 187 ? -8.328 13.445 0.361 1 93.38 187 PHE A CA 1
ATOM 1508 C C . PHE A 1 187 ? -8.453 14.641 -0.573 1 93.38 187 PHE A C 1
ATOM 1510 O O . PHE A 1 187 ? -7.73 14.734 -1.565 1 93.38 187 PHE A O 1
ATOM 1517 N N . GLY A 1 188 ? -9.312 15.516 -0.199 1 91.25 188 GLY A N 1
ATOM 1518 C CA . GLY A 1 188 ? -9.445 16.75 -0.967 1 91.25 188 GLY A CA 1
ATOM 1519 C C . GLY A 1 188 ? -9.648 16.5 -2.449 1 91.25 188 GLY A C 1
ATOM 1520 O O . GLY A 1 188 ? -10.555 15.758 -2.844 1 91.25 188 GLY A O 1
ATOM 1521 N N . GLU A 1 189 ? -8.672 17.062 -3.217 1 90.56 189 GLU A N 1
ATOM 1522 C CA . GLU A 1 189 ? -8.758 16.922 -4.668 1 90.56 189 GLU A CA 1
ATOM 1523 C C . GLU A 1 189 ? -7.844 15.82 -5.172 1 90.56 189 GLU A C 1
ATOM 1525 O O . GLU A 1 189 ? -7.715 15.609 -6.383 1 90.56 189 GLU A O 1
ATOM 1530 N N . SER A 1 190 ? -7.172 15.148 -4.262 1 93.88 190 SER A N 1
ATOM 1531 C CA . SER A 1 190 ? -6.316 14.023 -4.637 1 93.88 190 SER A CA 1
ATOM 1532 C C . SER A 1 190 ? -7.141 12.805 -5.02 1 93.88 190 SER A C 1
ATOM 1534 O O . SER A 1 190 ? -8.195 12.555 -4.43 1 93.88 190 SER A O 1
ATOM 1536 N N . THR A 1 191 ? -6.688 12.047 -5.973 1 91.12 191 THR A N 1
ATOM 1537 C CA . THR A 1 191 ? -7.402 10.859 -6.438 1 91.12 191 THR A CA 1
ATOM 1538 C C . THR A 1 191 ? -6.977 9.625 -5.645 1 91.12 191 THR A C 1
ATOM 1540 O O . THR A 1 191 ? -5.996 9.664 -4.902 1 91.12 191 THR A O 1
ATOM 1543 N N . GLY A 1 192 ? -7.836 8.586 -5.719 1 90.12 192 GLY A N 1
ATOM 1544 C CA . GLY A 1 192 ? -7.504 7.328 -5.07 1 90.12 192 GLY A CA 1
ATOM 1545 C C . GLY A 1 192 ? -8.227 7.125 -3.752 1 90.12 192 GLY A C 1
ATOM 1546 O O . GLY A 1 192 ? -9.203 7.82 -3.459 1 90.12 192 GLY A O 1
ATOM 1547 N N . ILE A 1 193 ? -7.805 6.039 -3.02 1 90.06 193 ILE A N 1
ATOM 1548 C CA . ILE A 1 193 ? -8.328 5.684 -1.704 1 90.06 193 ILE A CA 1
ATOM 1549 C C . ILE A 1 193 ? -7.168 5.508 -0.722 1 90.06 193 ILE A C 1
ATOM 1551 O O . ILE A 1 193 ? -6.145 4.906 -1.06 1 90.06 193 ILE A O 1
ATOM 1555 N N . PRO A 1 194 ? -7.383 6.016 0.419 1 92.94 194 PRO A N 1
ATOM 1556 C CA 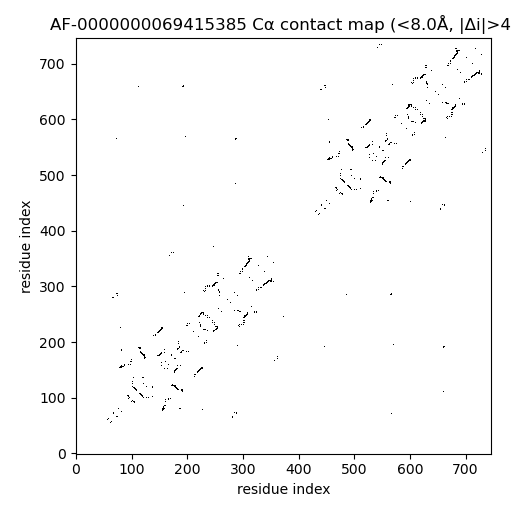. PRO A 1 194 ? -6.266 5.969 1.361 1 92.94 194 PRO A CA 1
ATOM 1557 C C . PRO A 1 194 ? -6.145 4.625 2.072 1 92.94 194 PRO A C 1
ATOM 1559 O O . PRO A 1 194 ? -7.16 4.008 2.408 1 92.94 194 PRO A O 1
ATOM 1562 N N . PHE A 1 195 ? -5.004 4.188 2.295 1 90.19 195 PHE A N 1
ATOM 1563 C CA . PHE A 1 195 ? -4.523 3.107 3.15 1 90.19 195 PHE A CA 1
ATOM 1564 C C . PHE A 1 195 ? -3.092 3.371 3.604 1 90.19 195 PHE A C 1
ATOM 1566 O O . PHE A 1 195 ? -2.381 4.172 2.994 1 90.19 195 PHE A O 1
ATOM 1573 N N . GLU A 1 196 ? -2.684 2.75 4.625 1 93.38 196 GLU A N 1
ATOM 1574 C CA . GLU A 1 196 ? -1.423 3.123 5.262 1 93.38 196 GLU A CA 1
ATOM 1575 C C . GLU A 1 196 ? -0.27 3.094 4.262 1 93.38 196 GLU A C 1
ATOM 1577 O O . GLU A 1 196 ? 0.462 4.074 4.121 1 93.38 196 GLU A O 1
ATOM 1582 N N . ASP A 1 197 ? -0.116 2.004 3.557 1 90.56 197 ASP A N 1
ATOM 1583 C CA . ASP A 1 197 ? 1.013 1.877 2.641 1 90.56 197 ASP A CA 1
ATOM 1584 C C . ASP A 1 197 ? 0.928 2.91 1.52 1 90.56 197 ASP A C 1
ATOM 1586 O O . ASP A 1 197 ? 1.947 3.461 1.098 1 90.56 197 ASP A O 1
ATOM 1590 N N . GLY A 1 198 ? -0.247 3.186 1.026 1 91.69 198 GLY A N 1
ATOM 1591 C CA . GLY A 1 198 ? -0.434 4.125 -0.066 1 91.69 198 GLY A CA 1
ATOM 1592 C C . GLY A 1 198 ? -0.111 5.559 0.318 1 91.69 198 GLY A C 1
ATOM 1593 O O . GLY A 1 198 ? 0.559 6.273 -0.432 1 91.69 198 GLY A O 1
ATOM 1594 N N . VAL A 1 199 ? -0.559 5.965 1.469 1 96.44 199 VAL A N 1
ATOM 1595 C CA . VAL A 1 199 ? -0.341 7.352 1.869 1 96.44 199 VAL A CA 1
ATOM 1596 C C . VAL A 1 199 ? 1.129 7.562 2.225 1 96.44 199 VAL A C 1
ATOM 1598 O O . VAL A 1 199 ? 1.665 8.656 2.049 1 96.44 199 VAL A O 1
ATOM 1601 N N . VAL A 1 200 ? 1.797 6.547 2.734 1 96.25 200 VAL A N 1
ATOM 1602 C CA . VAL A 1 200 ? 3.225 6.645 3.02 1 96.25 200 VAL A CA 1
ATOM 1603 C C . VAL A 1 200 ? 4.008 6.711 1.711 1 96.25 200 VAL A C 1
ATOM 1605 O O . VAL A 1 200 ? 4.965 7.484 1.592 1 96.25 200 VAL A O 1
ATOM 1608 N N . GLU A 1 201 ? 3.588 5.879 0.752 1 92.25 201 GLU A N 1
ATOM 1609 C CA . GLU A 1 201 ? 4.23 5.918 -0.558 1 92.25 201 GLU A CA 1
ATOM 1610 C C . GLU A 1 201 ? 4.09 7.297 -1.197 1 92.25 201 GLU A C 1
ATOM 1612 O O . GLU A 1 201 ? 5.043 7.812 -1.792 1 92.25 201 GLU A O 1
ATOM 1617 N N . ASP A 1 202 ? 2.906 7.84 -1.079 1 94.75 202 ASP A N 1
ATOM 1618 C CA . ASP A 1 202 ? 2.676 9.188 -1.596 1 94.75 202 ASP A CA 1
ATOM 1619 C C . ASP A 1 202 ? 3.568 10.203 -0.89 1 94.75 202 ASP A C 1
ATOM 1621 O O . ASP A 1 202 ? 4.102 11.117 -1.526 1 94.75 202 ASP A O 1
ATOM 1625 N N . SER A 1 203 ? 3.744 10.008 0.347 1 98.5 203 SER A N 1
ATOM 1626 C CA . SER A 1 203 ? 4.574 10.914 1.138 1 98.5 203 SER A CA 1
ATOM 1627 C C . SER A 1 203 ? 6.043 10.789 0.755 1 98.5 203 SER A C 1
ATOM 1629 O O . SER A 1 203 ? 6.762 11.789 0.705 1 98.5 203 SER A O 1
ATOM 1631 N N . LEU A 1 204 ? 6.508 9.609 0.551 1 97.56 204 LEU A N 1
ATOM 1632 C CA . LEU A 1 204 ? 7.871 9.406 0.074 1 97.56 204 LEU A CA 1
ATOM 1633 C C . LEU A 1 204 ? 8.078 10.078 -1.279 1 97.56 204 LEU A C 1
ATOM 1635 O O . LEU A 1 204 ? 9.133 10.68 -1.522 1 97.56 204 LEU A O 1
ATOM 1639 N N . PHE A 1 205 ? 7.051 9.992 -2.191 1 97.38 205 PHE A N 1
ATOM 1640 C CA . PHE A 1 205 ? 7.117 10.641 -3.5 1 97.38 205 PHE A CA 1
ATOM 1641 C C . PHE A 1 205 ? 7.258 12.148 -3.355 1 97.38 205 PHE A C 1
ATOM 1643 O O . PHE A 1 205 ? 8.086 12.766 -4.031 1 97.38 205 PHE A O 1
ATOM 1650 N N . VAL A 1 206 ? 6.477 12.742 -2.471 1 98.75 206 VAL A N 1
ATOM 1651 C CA . VAL A 1 206 ? 6.516 14.188 -2.25 1 98.75 206 VAL A CA 1
ATOM 1652 C C . VAL A 1 206 ? 7.871 14.578 -1.662 1 98.75 206 VAL A C 1
ATOM 1654 O O . VAL A 1 206 ? 8.453 15.594 -2.061 1 98.75 206 VAL A O 1
ATOM 1657 N N . TYR A 1 207 ? 8.414 13.82 -0.692 1 98.69 207 TYR A N 1
ATOM 1658 C CA . TYR A 1 207 ? 9.734 14.094 -0.125 1 98.69 207 TYR A CA 1
ATOM 1659 C C . TYR A 1 207 ? 10.797 14.117 -1.212 1 98.69 207 TYR A C 1
ATOM 1661 O O . TYR A 1 207 ? 11.633 15.023 -1.257 1 98.69 207 TYR A O 1
ATOM 1669 N N . ASN A 1 208 ? 10.719 13.062 -2.078 1 97.81 208 ASN A N 1
ATOM 1670 C CA . ASN A 1 208 ? 11.703 12.969 -3.152 1 97.81 208 ASN A CA 1
ATOM 1671 C C . ASN A 1 208 ? 11.578 14.133 -4.129 1 97.81 208 ASN A C 1
ATOM 1673 O O . ASN A 1 208 ? 12.578 14.617 -4.656 1 97.81 208 ASN A O 1
ATOM 1677 N N . TRP A 1 209 ? 10.367 14.516 -4.375 1 97.81 209 TRP A N 1
ATOM 1678 C CA . TRP A 1 209 ? 10.141 15.68 -5.23 1 97.81 209 TRP A CA 1
ATOM 1679 C C . TRP A 1 209 ? 10.797 16.922 -4.637 1 97.81 209 TRP A C 1
ATOM 1681 O O . TRP A 1 209 ? 11.492 17.656 -5.34 1 97.81 209 TRP A O 1
ATOM 1691 N N . ILE A 1 210 ? 10.633 17.172 -3.357 1 98.19 210 ILE A N 1
ATOM 1692 C CA . ILE A 1 210 ? 11.234 18.328 -2.686 1 98.19 210 ILE A CA 1
ATOM 1693 C C . ILE A 1 210 ? 12.758 18.234 -2.77 1 98.19 210 ILE A C 1
ATOM 1695 O O . ILE A 1 210 ? 13.422 19.203 -3.133 1 98.19 210 ILE A O 1
ATOM 1699 N N . ARG A 1 211 ? 13.234 17.031 -2.371 1 97.38 211 ARG A N 1
ATOM 1700 C CA . ARG A 1 211 ? 14.672 16.828 -2.332 1 97.38 211 ARG A CA 1
ATOM 1701 C C . ARG A 1 211 ? 15.305 17.094 -3.693 1 97.38 211 ARG A C 1
ATOM 1703 O O . ARG A 1 211 ? 16.422 17.609 -3.777 1 97.38 211 ARG A O 1
ATOM 1710 N N . SER A 1 212 ? 14.578 16.781 -4.777 1 96.25 212 SER A N 1
ATOM 1711 C CA . SER A 1 212 ? 15.094 16.953 -6.129 1 96.25 212 SER A CA 1
ATOM 1712 C C . SER A 1 212 ? 15.141 18.438 -6.516 1 96.25 212 SER A C 1
ATOM 1714 O O . SER A 1 212 ? 15.844 18.812 -7.453 1 96.25 212 SER A O 1
ATOM 1716 N N . LYS A 1 213 ? 14.484 19.281 -5.77 1 95.75 213 LYS A N 1
ATOM 1717 C CA . LYS A 1 213 ? 14.359 20.688 -6.137 1 95.75 213 LYS A CA 1
ATOM 1718 C C . LYS A 1 213 ? 15.359 21.547 -5.371 1 95.75 213 LYS A C 1
ATOM 1720 O O . LYS A 1 213 ? 15.617 22.688 -5.75 1 95.75 213 LYS A O 1
ATOM 1725 N N . VAL A 1 214 ? 15.93 20.969 -4.375 1 96.62 214 VAL A N 1
ATOM 1726 C CA . VAL A 1 214 ? 16.703 21.828 -3.48 1 96.62 214 VAL A CA 1
ATOM 1727 C C . VAL A 1 214 ? 18.125 21.297 -3.357 1 96.62 214 VAL A C 1
ATOM 1729 O O . VAL A 1 214 ? 18.406 20.141 -3.734 1 96.62 214 VAL A O 1
ATOM 1732 N N . SER A 1 215 ? 19.016 22.047 -2.799 1 94.12 215 SER A N 1
ATOM 1733 C CA . SER A 1 215 ? 20.391 21.625 -2.545 1 94.12 215 SER A CA 1
ATOM 1734 C C . SER A 1 215 ? 20.438 20.531 -1.476 1 94.12 215 SER A C 1
ATOM 1736 O O . SER A 1 215 ? 19.594 20.5 -0.583 1 94.12 215 SER A O 1
ATOM 1738 N N . PRO A 1 216 ? 21.438 19.703 -1.547 1 92.38 216 PRO A N 1
ATOM 1739 C CA . PRO A 1 216 ? 21.562 18.578 -0.61 1 92.38 216 PRO A CA 1
ATOM 1740 C C . PRO A 1 216 ? 21.625 19.031 0.846 1 92.38 216 PRO A C 1
ATOM 1742 O O . PRO A 1 216 ? 21.219 18.297 1.748 1 92.38 216 PRO A O 1
ATOM 1745 N N . ASP A 1 217 ? 22.078 20.281 1.035 1 92.81 217 ASP A N 1
ATOM 1746 C CA . ASP A 1 217 ? 22.297 20.734 2.4 1 92.81 217 ASP A CA 1
ATOM 1747 C C . ASP A 1 217 ? 21.062 21.438 2.951 1 92.81 217 ASP A C 1
ATOM 1749 O O . ASP A 1 217 ? 21 21.766 4.141 1 92.81 217 ASP A O 1
ATOM 1753 N N . THR A 1 218 ? 20.031 21.641 2.094 1 95.62 218 THR A N 1
ATOM 1754 C CA . THR A 1 218 ? 18.812 22.297 2.564 1 95.62 218 THR A CA 1
ATOM 1755 C C . THR A 1 218 ? 18.078 21.391 3.559 1 95.62 218 THR A C 1
ATOM 1757 O O . THR A 1 218 ? 17.781 20.234 3.256 1 95.62 218 THR A O 1
ATOM 1760 N N . PRO A 1 219 ? 17.797 21.922 4.754 1 96.94 219 PRO A N 1
ATOM 1761 C CA . PRO A 1 219 ? 17.094 21.109 5.75 1 96.94 219 PRO A CA 1
ATOM 1762 C C . PRO A 1 219 ? 15.641 20.844 5.383 1 96.94 219 PRO A C 1
ATOM 1764 O O . PRO A 1 219 ? 14.891 21.781 5.098 1 96.94 219 PRO A O 1
ATOM 1767 N N . ILE A 1 220 ? 15.258 19.609 5.328 1 98 220 ILE A N 1
ATOM 1768 C CA . ILE A 1 220 ? 13.867 19.219 5.168 1 98 220 ILE A CA 1
ATOM 1769 C C . ILE A 1 220 ? 13.344 18.625 6.473 1 98 220 ILE A C 1
ATOM 1771 O O . ILE A 1 220 ? 13.867 17.625 6.953 1 98 220 ILE A O 1
ATOM 1775 N N . ILE A 1 221 ? 12.359 19.281 7.078 1 98.69 221 ILE A N 1
ATOM 1776 C CA . ILE A 1 221 ? 11.734 18.875 8.328 1 98.69 221 ILE A CA 1
ATOM 1777 C C . ILE A 1 221 ? 10.406 18.188 8.047 1 98.69 221 ILE A C 1
ATOM 1779 O O . ILE A 1 221 ? 9.516 18.766 7.426 1 98.69 221 ILE A O 1
ATOM 1783 N N . LEU A 1 222 ? 10.281 16.922 8.438 1 98.88 222 LEU A N 1
ATOM 1784 C CA . LEU A 1 222 ? 8.992 16.25 8.383 1 98.88 222 LEU A CA 1
ATOM 1785 C C . LEU A 1 222 ? 8.117 16.656 9.562 1 98.88 222 LEU A C 1
ATOM 1787 O O . LEU A 1 222 ? 8.547 16.578 10.711 1 98.88 222 LEU A O 1
ATOM 1791 N N . TRP A 1 223 ? 6.91 17.078 9.305 1 98.94 223 TRP A N 1
ATOM 1792 C CA . TRP A 1 223 ? 5.973 17.5 10.344 1 98.94 223 TRP A CA 1
ATOM 1793 C C . TRP A 1 223 ? 4.652 16.75 10.227 1 98.94 223 TRP A C 1
ATOM 1795 O O . TRP A 1 223 ? 3.906 16.953 9.258 1 98.94 223 TRP A O 1
ATOM 1805 N N . GLY A 1 224 ? 4.391 15.945 11.164 1 98.88 224 GLY A N 1
ATOM 1806 C CA . GLY A 1 224 ? 3.105 15.266 11.203 1 98.88 224 GLY A CA 1
ATOM 1807 C C . GLY A 1 224 ? 2.199 15.758 12.312 1 98.88 224 GLY A C 1
ATOM 1808 O O . GLY A 1 224 ? 2.664 16.047 13.414 1 98.88 224 GLY A O 1
ATOM 1809 N N . HIS A 1 225 ? 0.912 15.875 12.055 1 98.88 225 HIS A N 1
ATOM 1810 C CA . HIS A 1 225 ? -0.095 16.172 13.062 1 98.88 225 HIS A CA 1
ATOM 1811 C C . HIS A 1 225 ? -1.116 15.047 13.18 1 98.88 225 HIS A C 1
ATOM 1813 O O . HIS A 1 225 ? -1.654 14.586 12.164 1 98.88 225 HIS A O 1
ATOM 1819 N N . SER A 1 226 ? -1.427 14.578 14.398 1 98.31 226 SER A N 1
ATOM 1820 C CA . SER A 1 226 ? -2.43 13.555 14.656 1 98.31 226 SER A CA 1
ATOM 1821 C C . SER A 1 226 ? -2.186 12.312 13.797 1 98.31 226 SER A C 1
ATOM 1823 O O . SER A 1 226 ? -1.103 11.727 13.836 1 98.31 226 SER A O 1
ATOM 1825 N N . LEU A 1 227 ? -3.039 11.969 12.867 1 98.25 227 LEU A N 1
ATOM 1826 C CA . LEU A 1 227 ? -2.83 10.828 11.984 1 98.25 227 LEU A CA 1
ATOM 1827 C C . LEU A 1 227 ? -1.538 10.977 11.188 1 98.25 227 LEU A C 1
ATOM 1829 O O . LEU A 1 227 ? -0.839 9.992 10.93 1 98.25 227 LEU A O 1
ATOM 1833 N N . GLY A 1 228 ? -1.213 12.18 10.805 1 98.75 228 GLY A N 1
ATOM 1834 C CA . GLY A 1 228 ? -0.015 12.477 10.039 1 98.75 228 GLY A CA 1
ATOM 1835 C C . GLY A 1 228 ? 1.266 12.117 10.766 1 98.75 228 GLY A C 1
ATOM 1836 O O . GLY A 1 228 ? 2.311 11.93 10.141 1 98.75 228 GLY A O 1
ATOM 1837 N N . THR A 1 229 ? 1.214 12.031 12.117 1 98.88 229 THR A N 1
ATOM 1838 C CA . THR A 1 229 ? 2.404 11.641 12.867 1 98.88 229 THR A CA 1
ATOM 1839 C C . THR A 1 229 ? 2.773 10.195 12.578 1 98.88 229 THR A C 1
ATOM 1841 O O . THR A 1 229 ? 3.955 9.836 12.555 1 98.88 229 THR A O 1
ATOM 1844 N N . GLY A 1 230 ? 1.739 9.344 12.422 1 98.62 230 GLY A N 1
ATOM 1845 C CA . GLY A 1 230 ? 2.004 7.977 12 1 98.62 230 GLY A CA 1
ATOM 1846 C C . GLY A 1 230 ? 2.648 7.883 10.633 1 98.62 230 GLY A C 1
ATOM 1847 O O . GLY A 1 230 ? 3.586 7.109 10.438 1 98.62 230 GLY A O 1
ATOM 1848 N N . ILE A 1 231 ? 2.156 8.68 9.711 1 98.69 231 ILE A N 1
ATOM 1849 C CA . ILE A 1 231 ? 2.678 8.711 8.352 1 98.69 231 ILE A CA 1
ATOM 1850 C C . ILE A 1 231 ? 4.113 9.227 8.359 1 98.69 231 ILE A C 1
ATOM 1852 O O . ILE A 1 231 ? 5.004 8.625 7.762 1 98.69 231 ILE A O 1
ATOM 1856 N N . ALA A 1 232 ? 4.363 10.289 9.078 1 98.88 232 ALA A N 1
ATOM 1857 C CA . ALA A 1 232 ? 5.672 10.938 9.117 1 98.88 232 ALA A CA 1
ATOM 1858 C C . ALA A 1 232 ? 6.715 10.023 9.758 1 98.88 232 ALA A C 1
ATOM 1860 O O . ALA A 1 232 ? 7.871 9.992 9.32 1 98.88 232 ALA A O 1
ATOM 1861 N N . THR A 1 233 ? 6.336 9.336 10.797 1 98.88 233 THR A N 1
ATOM 1862 C CA . THR A 1 233 ? 7.27 8.445 11.477 1 98.88 233 THR A CA 1
ATOM 1863 C C . THR A 1 233 ? 7.691 7.305 10.555 1 98.88 233 THR A C 1
ATOM 1865 O O . THR A 1 233 ? 8.875 6.965 10.477 1 98.88 233 THR A O 1
ATOM 1868 N N . ARG A 1 234 ? 6.723 6.727 9.938 1 98.19 234 ARG A N 1
ATOM 1869 C CA . ARG A 1 234 ? 7.043 5.645 9.016 1 98.19 234 ARG A CA 1
ATOM 1870 C C . ARG A 1 234 ? 7.887 6.148 7.848 1 98.19 234 ARG A C 1
ATOM 1872 O O . ARG A 1 234 ? 8.82 5.473 7.414 1 98.19 234 ARG A O 1
ATOM 1879 N N . LEU A 1 235 ? 7.535 7.309 7.301 1 98.62 235 LEU A N 1
ATOM 1880 C CA . LEU A 1 235 ? 8.344 7.914 6.242 1 98.62 235 LEU A CA 1
ATOM 1881 C C . LEU A 1 235 ? 9.773 8.133 6.711 1 98.62 235 LEU A C 1
ATOM 1883 O O . LEU A 1 235 ? 10.727 7.82 5.988 1 98.62 235 LEU A O 1
ATOM 1887 N N . ALA A 1 236 ? 9.945 8.664 7.906 1 98.81 236 ALA A N 1
ATOM 1888 C CA . ALA A 1 236 ? 11.273 8.906 8.461 1 98.81 236 ALA A CA 1
ATOM 1889 C C . ALA A 1 236 ? 12.07 7.609 8.562 1 98.81 236 ALA A C 1
ATOM 1891 O O . ALA A 1 236 ? 13.266 7.582 8.266 1 98.81 236 ALA A O 1
ATOM 1892 N N . LYS A 1 237 ? 11.375 6.578 9.016 1 98.38 237 LYS A N 1
ATOM 1893 C CA . LYS A 1 237 ? 12.039 5.277 9.094 1 98.38 237 LYS A CA 1
ATOM 1894 C C . LYS A 1 237 ? 12.555 4.844 7.723 1 98.38 237 LYS A C 1
ATOM 1896 O O . LYS A 1 237 ? 13.703 4.402 7.598 1 98.38 237 LYS A O 1
ATOM 1901 N N . ILE A 1 238 ? 11.711 4.938 6.75 1 96.19 238 ILE A N 1
ATOM 1902 C CA . ILE A 1 238 ? 12.07 4.523 5.395 1 96.19 238 ILE A CA 1
ATOM 1903 C C . ILE A 1 238 ? 13.297 5.301 4.926 1 96.19 238 ILE A C 1
ATOM 1905 O O . ILE A 1 238 ? 14.227 4.723 4.363 1 96.19 238 ILE A O 1
ATOM 1909 N N . LEU A 1 239 ? 13.312 6.559 5.156 1 97.88 239 LEU A N 1
ATOM 1910 C CA . LEU A 1 239 ? 14.406 7.426 4.727 1 97.88 239 LEU A CA 1
ATOM 1911 C C . LEU A 1 239 ? 15.688 7.105 5.488 1 97.88 239 LEU A C 1
ATOM 1913 O O . LEU A 1 239 ? 16.766 7.043 4.895 1 97.88 239 LEU A O 1
ATOM 1917 N N . CYS A 1 240 ? 15.586 6.902 6.746 1 98 240 CYS A N 1
ATOM 1918 C CA . CYS A 1 240 ? 16.75 6.555 7.562 1 98 240 CYS A CA 1
ATOM 1919 C C . CYS A 1 240 ? 17.312 5.203 7.148 1 98 240 CYS A C 1
ATOM 1921 O O . CYS A 1 240 ? 18.531 5.055 7.008 1 98 240 CYS A O 1
ATOM 1923 N N . ASP A 1 241 ? 16.375 4.215 6.969 1 95.38 241 ASP A N 1
ATOM 1924 C CA . ASP A 1 241 ? 16.797 2.889 6.527 1 95.38 241 ASP A CA 1
ATOM 1925 C C . ASP A 1 241 ? 17.516 2.959 5.18 1 95.38 241 ASP A C 1
ATOM 1927 O O . ASP A 1 241 ? 18.406 2.158 4.902 1 95.38 241 ASP A O 1
ATOM 1931 N N . GLY A 1 242 ? 17.125 3.943 4.371 1 93.69 242 GLY A N 1
ATOM 1932 C CA . GLY A 1 242 ? 17.719 4.109 3.053 1 93.69 242 GLY A CA 1
ATOM 1933 C C . GLY A 1 242 ? 18.984 4.945 3.068 1 93.69 242 GLY A C 1
ATOM 1934 O O . GLY A 1 242 ? 19.594 5.188 2.021 1 93.69 242 GLY A O 1
ATOM 1935 N N . GLY A 1 243 ? 19.359 5.473 4.18 1 95.19 243 GLY A N 1
ATOM 1936 C CA . GLY A 1 243 ? 20.594 6.23 4.316 1 95.19 243 GLY A CA 1
ATOM 1937 C C . GLY A 1 243 ? 20.422 7.707 3.996 1 95.19 243 GLY A C 1
ATOM 1938 O O . GLY A 1 243 ? 21.406 8.406 3.736 1 95.19 243 GLY A O 1
ATOM 1939 N N . MET A 1 244 ? 19.219 8.117 3.941 1 95.56 244 MET A N 1
ATOM 1940 C CA . MET A 1 244 ? 18.922 9.523 3.656 1 95.56 244 MET A CA 1
ATOM 1941 C C . MET A 1 244 ? 17.984 10.102 4.707 1 95.56 244 MET A C 1
ATOM 1943 O O . MET A 1 244 ? 16.875 10.539 4.387 1 95.56 244 MET A O 1
ATOM 1947 N N . PRO A 1 245 ? 18.469 10.234 5.883 1 97.31 245 PRO A N 1
ATOM 1948 C CA . PRO A 1 245 ? 17.625 10.719 6.965 1 97.31 245 PRO A CA 1
ATOM 1949 C C . PRO A 1 245 ? 17.172 12.172 6.758 1 97.31 245 PRO A C 1
ATOM 1951 O O . PRO A 1 245 ? 17.953 12.992 6.285 1 97.31 245 PRO A O 1
ATOM 1954 N N . PRO A 1 246 ? 15.898 12.461 7.059 1 97.81 246 PRO A N 1
ATOM 1955 C CA . PRO A 1 246 ? 15.5 13.867 7.078 1 97.81 246 PRO A CA 1
ATOM 1956 C C . PRO A 1 246 ? 16.203 14.664 8.18 1 97.81 246 PRO A C 1
ATOM 1958 O O . PRO A 1 246 ? 16.734 14.07 9.125 1 97.81 246 PRO A O 1
ATOM 1961 N N . SER A 1 247 ? 16.203 15.953 8.031 1 97.75 247 SER A N 1
ATOM 1962 C CA . SER A 1 247 ? 16.906 16.797 8.984 1 97.75 247 SER A CA 1
ATOM 1963 C C . SER A 1 247 ? 16.297 16.719 10.375 1 97.75 247 SER A C 1
ATOM 1965 O O . SER A 1 247 ? 16.984 16.844 11.375 1 97.75 247 SER A O 1
ATOM 1967 N N . ALA A 1 248 ? 15.039 16.594 10.414 1 98.5 248 ALA A N 1
ATOM 1968 C CA . ALA A 1 248 ? 14.32 16.484 11.68 1 98.5 248 ALA A CA 1
ATOM 1969 C C . ALA A 1 248 ? 12.914 15.938 11.477 1 98.5 248 ALA A C 1
ATOM 1971 O O . ALA A 1 248 ? 12.383 15.969 10.359 1 98.5 248 ALA A O 1
ATOM 1972 N N . LEU A 1 249 ? 12.367 15.375 12.531 1 98.81 249 LEU A N 1
ATOM 1973 C CA . LEU A 1 249 ? 10.992 14.883 12.586 1 98.81 249 LEU A CA 1
ATOM 1974 C C . LEU A 1 249 ? 10.227 15.547 13.727 1 98.81 249 LEU A C 1
ATOM 1976 O O . LEU A 1 249 ? 10.633 15.469 14.883 1 98.81 249 LEU A O 1
ATOM 1980 N N . VAL A 1 250 ? 9.18 16.266 13.398 1 98.94 250 VAL A N 1
ATOM 1981 C CA . VAL A 1 250 ? 8.32 16.891 14.406 1 98.94 250 VAL A CA 1
ATOM 1982 C C . VAL A 1 250 ? 6.973 16.188 14.445 1 98.94 250 VAL A C 1
ATOM 1984 O O . VAL A 1 250 ? 6.281 16.078 13.43 1 98.94 250 VAL A O 1
ATOM 1987 N N . LEU A 1 251 ? 6.625 15.695 15.578 1 98.94 251 LEU A N 1
ATOM 1988 C CA . LEU A 1 251 ? 5.359 15 15.789 1 98.94 251 LEU A CA 1
ATOM 1989 C C . LEU A 1 251 ? 4.449 15.805 16.719 1 98.94 251 LEU A C 1
ATOM 1991 O O . LEU A 1 251 ? 4.715 15.922 17.906 1 98.94 251 LEU A O 1
ATOM 1995 N N . GLU A 1 252 ? 3.393 16.328 16.188 1 98.94 252 GLU A N 1
ATOM 1996 C CA . GLU A 1 252 ? 2.436 17.141 16.938 1 98.94 252 GLU A CA 1
ATOM 1997 C C . GLU A 1 252 ? 1.191 16.328 17.297 1 98.94 252 GLU A C 1
ATOM 1999 O O . GLU A 1 252 ? 0.437 15.922 16.406 1 98.94 252 GLU A O 1
ATOM 2004 N N . SER A 1 253 ? 0.941 16.109 18.547 1 98.81 253 SER A N 1
ATOM 2005 C CA . SER A 1 253 ? -0.195 15.367 19.078 1 98.81 253 SER A CA 1
ATOM 2006 C C . SER A 1 253 ? -0.211 13.938 18.547 1 98.81 253 SER A C 1
ATOM 2008 O O . SER A 1 253 ? -1.224 13.477 18.016 1 98.81 253 SER A O 1
ATOM 2010 N N . PRO A 1 254 ? 0.926 13.242 18.703 1 98.81 254 PRO A N 1
ATOM 2011 C CA . PRO A 1 254 ? 1.032 11.883 18.172 1 98.81 254 PRO A CA 1
ATOM 2012 C C . PRO A 1 254 ? 0.357 10.836 19.047 1 98.81 254 PRO A C 1
ATOM 2014 O O . PRO A 1 254 ? -0.15 11.164 20.125 1 98.81 254 PRO A O 1
ATOM 2017 N N . PHE A 1 255 ? 0.242 9.648 18.562 1 98.62 255 PHE A N 1
ATOM 2018 C CA . PHE A 1 255 ? -0.094 8.414 19.266 1 98.62 255 PHE A CA 1
ATOM 2019 C C . PHE A 1 255 ? 0.938 7.328 18.969 1 98.62 255 PHE A C 1
ATOM 2021 O O . PHE A 1 255 ? 1.748 7.461 18.062 1 98.62 255 PHE A O 1
ATOM 2028 N N . ASN A 1 256 ? 0.96 6.348 19.766 1 98.38 256 ASN A N 1
ATOM 2029 C CA . ASN A 1 256 ? 1.938 5.277 19.609 1 98.38 256 ASN A CA 1
ATOM 2030 C C . ASN A 1 256 ? 1.529 4.316 18.5 1 98.38 256 ASN A C 1
ATOM 2032 O O . ASN A 1 256 ? 2.379 3.822 17.75 1 98.38 256 ASN A O 1
ATOM 2036 N N . ASN A 1 257 ? 0.268 4 18.391 1 97.19 257 ASN A N 1
ATOM 2037 C CA . ASN A 1 257 ? -0.292 3.213 17.297 1 97.19 257 ASN A CA 1
ATOM 2038 C C . ASN A 1 257 ? -1.8 3.418 17.188 1 97.19 257 ASN A C 1
ATOM 2040 O O . ASN A 1 257 ? -2.439 3.916 18.109 1 97.19 257 ASN A O 1
ATOM 2044 N N . ILE A 1 258 ? -2.348 2.984 16.094 1 96.25 258 ILE A N 1
ATOM 2045 C CA . ILE A 1 258 ? -3.727 3.336 15.773 1 96.25 258 ILE A CA 1
ATOM 2046 C C . ILE A 1 258 ? -4.68 2.561 16.688 1 96.25 258 ILE A C 1
ATOM 2048 O O . ILE A 1 258 ? -5.758 3.049 17.016 1 96.25 258 ILE A O 1
ATOM 2052 N N . LEU A 1 259 ? -4.32 1.312 17.047 1 94.38 259 LEU A N 1
ATOM 2053 C CA . LEU A 1 259 ? -5.188 0.503 17.906 1 94.38 259 LEU A CA 1
ATOM 2054 C C . LEU A 1 259 ? -5.402 1.175 19.25 1 94.38 259 LEU A C 1
ATOM 2056 O O . LEU A 1 259 ? -6.539 1.334 19.703 1 94.38 259 LEU A O 1
ATOM 2060 N N . GLU A 1 260 ? -4.32 1.598 19.891 1 95.38 260 GLU A N 1
ATOM 2061 C CA . GLU A 1 260 ? -4.426 2.258 21.188 1 95.38 260 GLU A CA 1
ATOM 2062 C C . GLU A 1 260 ? -5.07 3.635 21.062 1 95.38 260 GLU A C 1
ATOM 2064 O O . GLU A 1 260 ? -5.797 4.074 21.953 1 95.38 260 GLU A O 1
ATOM 2069 N N . ALA A 1 261 ? -4.723 4.324 19.984 1 96.56 261 ALA A N 1
ATOM 2070 C CA . ALA A 1 261 ? -5.395 5.602 19.75 1 96.56 261 ALA A CA 1
ATOM 2071 C C . ALA A 1 261 ? -6.906 5.418 19.656 1 96.56 261 ALA A C 1
ATOM 2073 O O . ALA A 1 261 ? -7.664 6.164 20.281 1 96.56 261 ALA A O 1
ATOM 2074 N N . SER A 1 262 ? -7.34 4.402 18.891 1 93.88 262 SER A N 1
ATOM 2075 C CA . SER A 1 262 ? -8.758 4.125 18.703 1 93.88 262 SER A CA 1
ATOM 2076 C C . SER A 1 262 ? -9.43 3.76 20.031 1 93.88 262 SER A C 1
ATOM 2078 O O . SER A 1 262 ? -10.562 4.172 20.297 1 93.88 262 SER A O 1
ATOM 2080 N N . ALA A 1 263 ? -8.727 3.053 20.844 1 92.44 263 ALA A N 1
ATOM 2081 C CA . ALA A 1 263 ? -9.258 2.604 22.125 1 92.44 263 ALA A CA 1
ATOM 2082 C C . ALA A 1 263 ? -9.438 3.775 23.078 1 92.44 263 ALA A C 1
ATOM 2084 O O . ALA A 1 263 ? -10.195 3.682 24.047 1 92.44 263 ALA A O 1
ATOM 2085 N N . ASN A 1 264 ? -8.789 4.852 22.797 1 92.12 264 ASN A N 1
ATOM 2086 C CA . ASN A 1 264 ? -8.812 5.977 23.734 1 92.12 264 ASN A CA 1
ATOM 2087 C C . ASN A 1 264 ? -9.641 7.137 23.188 1 92.12 264 ASN A C 1
ATOM 2089 O O . ASN A 1 264 ? -9.758 8.18 23.828 1 92.12 264 ASN A O 1
ATOM 2093 N N . LEU A 1 265 ? -10.203 6.961 22 1 91.31 265 LEU A N 1
ATOM 2094 C CA . LEU A 1 265 ? -11.055 8.008 21.438 1 91.31 265 LEU A CA 1
ATOM 2095 C C . LEU A 1 265 ? -12.32 8.18 22.281 1 91.31 265 LEU A C 1
ATOM 2097 O O . LEU A 1 265 ? -12.883 7.195 22.766 1 91.31 265 LEU A O 1
ATOM 2101 N N . PRO A 1 266 ? -12.812 9.336 22.406 1 86.06 266 PRO A N 1
ATOM 2102 C CA . PRO A 1 266 ? -14 9.602 23.219 1 86.06 266 PRO A CA 1
ATOM 2103 C C . PRO A 1 266 ? -15.219 8.797 22.781 1 86.06 266 PRO A C 1
ATOM 2105 O O . PRO A 1 266 ? -15.938 8.25 23.609 1 86.06 266 PRO A O 1
ATOM 2108 N N . PRO A 1 267 ? -15.484 8.711 21.516 1 78.56 267 PRO A N 1
ATOM 2109 C CA . PRO A 1 267 ? -16.672 7.949 21.125 1 78.56 267 PRO A CA 1
ATOM 2110 C C . PRO A 1 267 ? -16.594 6.484 21.547 1 78.56 267 PRO A C 1
ATOM 2112 O O . PRO A 1 267 ? -17.641 5.836 21.719 1 78.56 267 PRO A O 1
ATOM 2115 N N . PHE A 1 268 ? -15.43 5.98 21.625 1 82.56 268 PHE A N 1
ATOM 2116 C CA . PHE A 1 268 ? -15.266 4.586 22.016 1 82.56 268 PHE A CA 1
ATOM 2117 C C . PHE A 1 268 ? -15.656 4.383 23.484 1 82.56 268 PHE A C 1
ATOM 2119 O O . PHE A 1 268 ? -15.938 3.26 23.906 1 82.56 268 PHE A O 1
ATOM 2126 N N . SER A 1 269 ? -15.648 5.461 24.219 1 78.31 269 SER A N 1
ATOM 2127 C CA . SER A 1 269 ? -16.031 5.375 25.625 1 78.31 269 SER A CA 1
ATOM 2128 C C . SER A 1 269 ? -17.453 4.859 25.797 1 78.31 269 SER A C 1
ATOM 2130 O O . SER A 1 269 ? -17.781 4.258 26.828 1 78.31 269 SER A O 1
ATOM 2132 N N . LEU A 1 270 ? -18.25 5.043 24.75 1 77.56 270 LEU A N 1
ATOM 2133 C CA . LEU A 1 270 ? -19.625 4.578 24.766 1 77.56 270 LEU A CA 1
ATOM 2134 C C . LEU A 1 270 ? -19.688 3.055 24.719 1 77.56 270 LEU A C 1
ATOM 2136 O O . LEU A 1 270 ? -20.688 2.457 25.141 1 77.56 270 LEU A O 1
ATOM 2140 N N . TYR A 1 271 ? -18.625 2.484 24.281 1 83.5 271 TYR A N 1
ATOM 2141 C CA . TYR A 1 271 ? -18.625 1.038 24.094 1 83.5 271 TYR A CA 1
ATOM 2142 C C . TYR A 1 271 ? -17.797 0.34 25.156 1 83.5 271 TYR A C 1
ATOM 2144 O O . TYR A 1 271 ? -17.922 -0.868 25.375 1 83.5 271 TYR A O 1
ATOM 2152 N N . ARG A 1 272 ? -17.047 0.961 25.922 1 79.62 272 ARG A N 1
ATOM 2153 C CA . ARG A 1 272 ? -16.078 0.411 26.859 1 79.62 272 ARG A CA 1
ATOM 2154 C C . ARG A 1 272 ? -16.766 -0.442 27.922 1 79.62 272 ARG A C 1
ATOM 2156 O O . ARG A 1 272 ? -16.266 -1.507 28.297 1 79.62 272 ARG A O 1
ATOM 2163 N N . PRO A 1 273 ? -17.984 0.042 28.344 1 79.19 273 PRO A N 1
ATOM 2164 C CA . PRO A 1 273 ? -18.609 -0.774 29.375 1 79.19 273 PRO A CA 1
ATOM 2165 C C . PRO A 1 273 ? -19.125 -2.113 28.844 1 79.19 273 PRO A C 1
ATOM 2167 O O . PRO A 1 273 ? -19.391 -3.027 29.625 1 79.19 273 PRO A O 1
ATOM 2170 N N . PHE A 1 274 ? -19.234 -2.18 27.578 1 85.38 274 PHE A N 1
ATOM 2171 C CA . PHE A 1 274 ? -19.703 -3.412 26.953 1 85.38 274 PHE A CA 1
ATOM 2172 C C . PHE A 1 274 ? -18.562 -4.152 26.297 1 85.38 274 PHE A C 1
ATOM 2174 O O . PHE A 1 274 ? -18.344 -4.008 25.078 1 85.38 274 PHE A O 1
ATOM 2181 N N . ARG A 1 275 ? -17.953 -5.008 26.953 1 83 275 ARG A N 1
ATOM 2182 C CA . ARG A 1 275 ? -16.688 -5.633 26.578 1 83 275 ARG A CA 1
ATOM 2183 C C . ARG A 1 275 ? -16.797 -6.348 25.234 1 83 275 ARG A C 1
ATOM 2185 O O . ARG A 1 275 ? -15.922 -6.219 24.391 1 83 275 ARG A O 1
ATOM 2192 N N . PRO A 1 276 ? -17.938 -7.098 25.047 1 84.5 276 PRO A N 1
ATOM 2193 C CA . PRO A 1 276 ? -18 -7.797 23.75 1 84.5 276 PRO A CA 1
ATOM 2194 C C . PRO A 1 276 ? -18.078 -6.836 22.562 1 84.5 276 PRO A C 1
ATOM 2196 O O . PRO A 1 276 ? -17.5 -7.102 21.516 1 84.5 276 PRO A O 1
ATOM 2199 N N . LEU A 1 277 ? -18.766 -5.754 22.75 1 84.62 277 LEU A N 1
ATOM 2200 C CA . LEU A 1 277 ? -18.922 -4.793 21.672 1 84.62 277 LEU A CA 1
ATOM 2201 C C . LEU A 1 277 ? -17.625 -4.043 21.406 1 84.62 277 LEU A C 1
ATOM 2203 O O . LEU A 1 277 ? -17.25 -3.824 20.266 1 84.62 277 LEU A O 1
ATOM 2207 N N . SER A 1 278 ? -17 -3.701 22.531 1 86.62 278 SER A N 1
ATOM 2208 C CA . SER A 1 278 ? -15.719 -3.018 22.406 1 86.62 278 SER A CA 1
ATOM 2209 C C . SER A 1 278 ? -14.688 -3.91 21.734 1 86.62 278 SER A C 1
ATOM 2211 O O . SER A 1 278 ? -13.883 -3.439 20.922 1 86.62 278 SER A O 1
ATOM 2213 N N . TYR A 1 279 ? -14.75 -5.09 22.016 1 88.44 279 TYR A N 1
ATOM 2214 C CA . TYR A 1 279 ? -13.828 -6.047 21.406 1 88.44 279 TYR A CA 1
ATOM 2215 C C . TYR A 1 279 ? -14.055 -6.137 19.906 1 88.44 279 TYR A C 1
ATOM 2217 O O . TYR A 1 279 ? -13.102 -6.191 19.125 1 88.44 279 TYR A O 1
ATOM 2225 N N . MET A 1 280 ? -15.266 -6.16 19.5 1 88.25 280 MET A N 1
ATOM 2226 C CA . MET A 1 280 ? -15.602 -6.277 18.094 1 88.25 280 MET A CA 1
ATOM 2227 C C . MET A 1 280 ? -15.055 -5.086 17.312 1 88.25 280 MET A C 1
ATOM 2229 O O . MET A 1 280 ? -14.5 -5.258 16.219 1 88.25 280 MET A O 1
ATOM 2233 N N . ILE A 1 281 ? -15.172 -3.982 17.891 1 87.88 281 ILE A N 1
ATOM 2234 C CA . ILE A 1 281 ? -14.742 -2.77 17.203 1 87.88 281 ILE A CA 1
ATOM 2235 C C . ILE A 1 281 ? -13.211 -2.723 17.156 1 87.88 281 ILE A C 1
ATOM 2237 O O . ILE A 1 281 ? -12.633 -2.492 16.094 1 87.88 281 ILE A O 1
ATOM 2241 N N . LEU A 1 282 ? -12.586 -2.986 18.25 1 90.12 282 LEU A N 1
ATOM 2242 C CA . LEU A 1 282 ? -11.133 -2.914 18.297 1 90.12 282 LEU A CA 1
ATOM 2243 C C . LEU A 1 282 ? -10.5 -4.027 17.469 1 90.12 282 LEU A C 1
ATOM 2245 O O . LEU A 1 282 ? -9.445 -3.834 16.875 1 90.12 282 LEU A O 1
ATOM 2249 N N . SER A 1 283 ? -11.188 -5.121 17.5 1 89.62 283 SER A N 1
ATOM 2250 C CA . SER A 1 283 ? -10.711 -6.207 16.641 1 89.62 283 SER A CA 1
ATOM 2251 C C . SER A 1 283 ? -10.75 -5.816 15.172 1 89.62 283 SER A C 1
ATOM 2253 O O . SER A 1 283 ? -9.859 -6.195 14.398 1 89.62 283 SER A O 1
ATOM 2255 N N . SER A 1 284 ? -11.75 -5.098 14.812 1 89.94 284 SER A N 1
ATOM 2256 C CA . SER A 1 284 ? -11.852 -4.617 13.438 1 89.94 284 SER A CA 1
ATOM 2257 C C . SER A 1 284 ? -10.695 -3.68 13.094 1 89.94 284 SER A C 1
ATOM 2259 O O . SER A 1 284 ? -10.164 -3.725 11.984 1 89.94 284 SER A O 1
ATOM 2261 N N . VAL A 1 285 ? -10.273 -2.924 14.008 1 90.75 285 VAL A N 1
ATOM 2262 C CA . VAL A 1 285 ? -9.156 -2.004 13.812 1 90.75 285 VAL A CA 1
ATOM 2263 C C . VAL A 1 285 ? -7.855 -2.795 13.656 1 90.75 285 VAL A C 1
ATOM 2265 O O . VAL A 1 285 ? -7.035 -2.49 12.789 1 90.75 285 VAL A O 1
ATOM 2268 N N . GLU A 1 286 ? -7.738 -3.744 14.43 1 89.12 286 GLU A N 1
ATOM 2269 C CA . GLU A 1 286 ? -6.551 -4.59 14.383 1 89.12 286 GLU A CA 1
ATOM 2270 C C . GLU A 1 286 ? -6.449 -5.336 13.055 1 89.12 286 GLU A C 1
ATOM 2272 O O . GLU A 1 286 ? -5.352 -5.582 12.555 1 89.12 286 GLU A O 1
ATOM 2277 N N . ARG A 1 287 ? -7.566 -5.609 12.531 1 87.62 287 ARG A N 1
ATOM 2278 C CA . ARG A 1 287 ? -7.613 -6.5 11.375 1 87.62 287 ARG A CA 1
ATOM 2279 C C . ARG A 1 287 ? -7.625 -5.715 10.07 1 87.62 287 ARG A C 1
ATOM 2281 O O . ARG A 1 287 ? -7.465 -6.285 8.992 1 87.62 287 ARG A O 1
ATOM 2288 N N . CYS A 1 288 ? -7.762 -4.426 10.125 1 87.06 288 CYS A N 1
ATOM 2289 C CA . CYS A 1 288 ? -8.031 -3.664 8.914 1 87.06 288 CYS A CA 1
ATOM 2290 C C . CYS A 1 288 ? -6.746 -3.381 8.148 1 87.06 288 CYS A C 1
ATOM 2292 O O . CYS A 1 288 ? -6.777 -2.809 7.055 1 87.06 288 CYS A O 1
ATOM 2294 N N . GLY A 1 289 ? -5.656 -3.756 8.727 1 84.81 289 GLY A N 1
ATOM 2295 C CA . GLY A 1 289 ? -4.402 -3.633 8 1 84.81 289 GLY A CA 1
ATOM 2296 C C . GLY A 1 289 ? -3.676 -2.33 8.273 1 84.81 289 GLY A C 1
ATOM 2297 O O . GLY A 1 289 ? -2.471 -2.221 8.039 1 84.81 289 GLY A O 1
ATOM 2298 N N . THR A 1 290 ? -4.371 -1.36 8.695 1 91.06 290 THR A N 1
ATOM 2299 C CA . THR A 1 290 ? -3.781 -0.081 9.07 1 91.06 290 THR A CA 1
ATOM 2300 C C . THR A 1 290 ? -3.297 -0.112 10.523 1 91.06 290 THR A C 1
ATOM 2302 O O . THR A 1 290 ? -4.074 -0.39 11.438 1 91.06 290 THR A O 1
ATOM 2305 N N . GLU A 1 291 ? -1.984 0.159 10.742 1 93.06 291 GLU A N 1
ATOM 2306 C CA . GLU A 1 291 ? -1.45 0.064 12.094 1 93.06 291 GLU A CA 1
ATOM 2307 C C . GLU A 1 291 ? -0.833 1.386 12.539 1 93.06 291 GLU A C 1
ATOM 2309 O O . GLU A 1 291 ? -0.888 1.737 13.719 1 93.06 291 GLU A O 1
ATOM 2314 N N . PHE A 1 292 ? -0.196 2.104 11.578 1 95.81 292 PHE A N 1
ATOM 2315 C CA . PHE A 1 292 ? 0.604 3.256 11.969 1 95.81 292 PHE A CA 1
ATOM 2316 C C . PHE A 1 292 ? 1.359 2.975 13.266 1 95.81 292 PHE A C 1
ATOM 2318 O O . PHE A 1 292 ? 1.25 3.732 14.234 1 95.81 292 PHE A O 1
ATOM 2325 N N . ALA A 1 293 ? 2.207 1.947 13.195 1 96.31 293 ALA A N 1
ATOM 2326 C CA . ALA A 1 293 ? 2.947 1.472 14.367 1 96.31 293 ALA A CA 1
ATOM 2327 C C . ALA A 1 293 ? 4.148 2.365 14.656 1 96.31 293 ALA A C 1
ATOM 2329 O O . ALA A 1 293 ? 5.297 1.924 14.562 1 96.31 293 ALA A O 1
ATOM 2330 N N . SER A 1 294 ? 3.838 3.568 15.07 1 98.5 294 SER A N 1
ATOM 2331 C CA . SER A 1 294 ? 4.891 4.543 15.336 1 98.5 294 SER A CA 1
ATOM 2332 C C . SER A 1 294 ? 5.824 4.062 16.438 1 98.5 294 SER A C 1
ATOM 2334 O O . SER A 1 294 ? 7.023 4.352 16.406 1 98.5 294 SER A O 1
ATOM 2336 N N . ASP A 1 295 ? 5.293 3.301 17.359 1 98.06 295 ASP A N 1
ATOM 2337 C CA . ASP A 1 295 ? 6.09 2.775 18.469 1 98.06 295 ASP A CA 1
ATOM 2338 C C . ASP A 1 295 ? 7.121 1.769 17.969 1 98.06 295 ASP A C 1
ATOM 2340 O O . ASP A 1 295 ? 8.156 1.562 18.609 1 98.06 295 ASP A O 1
ATOM 2344 N N . GLN A 1 296 ? 6.863 1.133 16.891 1 96.75 296 GLN A N 1
ATOM 2345 C CA . GLN A 1 296 ? 7.836 0.237 16.281 1 96.75 296 GLN A CA 1
ATOM 2346 C C . GLN A 1 296 ? 8.727 0.989 15.289 1 96.75 296 GLN A C 1
ATOM 2348 O O . GLN A 1 296 ? 9.945 0.794 15.281 1 96.75 296 GLN A O 1
ATOM 2353 N N . ASN A 1 297 ? 8.125 1.867 14.5 1 97.75 297 ASN A N 1
ATOM 2354 C CA . ASN A 1 297 ? 8.844 2.57 13.438 1 97.75 297 ASN A CA 1
ATOM 2355 C C . ASN A 1 297 ? 9.891 3.521 14.016 1 97.75 297 ASN A C 1
ATOM 2357 O O . ASN A 1 297 ? 10.945 3.723 13.414 1 97.75 297 ASN A O 1
ATOM 2361 N N . ILE A 1 298 ? 9.594 4.07 15.18 1 98.69 298 ILE A N 1
ATOM 2362 C CA . ILE A 1 298 ? 10.445 5.098 15.766 1 98.69 298 ILE A CA 1
ATOM 2363 C C . ILE A 1 298 ? 11.805 4.5 16.125 1 98.69 298 ILE A C 1
ATOM 2365 O O . ILE A 1 298 ? 12.805 5.227 16.219 1 98.69 298 ILE A O 1
ATOM 2369 N N . LYS A 1 299 ? 11.852 3.195 16.281 1 97.88 299 LYS A N 1
ATOM 2370 C CA . LYS A 1 299 ? 13.062 2.494 16.688 1 97.88 299 LYS A CA 1
ATOM 2371 C C . LYS A 1 299 ? 14.164 2.66 15.633 1 97.88 299 LYS A C 1
ATOM 2373 O O . LYS A 1 299 ? 15.352 2.619 15.961 1 97.88 299 LYS A O 1
ATOM 2378 N N . ASP A 1 300 ? 13.711 2.912 14.422 1 97.69 300 ASP A N 1
ATOM 2379 C CA . ASP A 1 300 ? 14.664 2.953 13.312 1 97.69 300 ASP A CA 1
ATOM 2380 C C . ASP A 1 300 ? 14.836 4.375 12.789 1 97.69 300 ASP A C 1
ATOM 2382 O O . ASP A 1 300 ? 15.461 4.59 11.75 1 97.69 300 ASP A O 1
ATOM 2386 N N . VAL A 1 301 ? 14.305 5.359 13.445 1 98.56 301 VAL A N 1
ATOM 2387 C CA . VAL A 1 301 ? 14.453 6.758 13.055 1 98.56 301 VAL A CA 1
ATOM 2388 C C . VAL A 1 301 ? 15.68 7.355 13.742 1 98.56 301 VAL A C 1
ATOM 2390 O O . VAL A 1 301 ? 15.68 7.562 14.961 1 98.56 301 VAL A O 1
ATOM 2393 N N . THR A 1 302 ? 16.625 7.684 13.008 1 98.38 302 THR A N 1
ATOM 2394 C CA . THR A 1 302 ? 17.875 8.18 13.578 1 98.38 302 THR A CA 1
ATOM 2395 C C . THR A 1 302 ? 17.891 9.703 13.602 1 98.38 302 THR A C 1
ATOM 2397 O O . THR A 1 302 ? 18.719 10.312 14.281 1 98.38 302 THR A O 1
ATOM 2400 N N . SER A 1 303 ? 17.031 10.367 12.898 1 98.31 303 SER A N 1
ATOM 2401 C CA . SER A 1 303 ? 16.922 11.828 12.891 1 98.31 303 SER A CA 1
ATOM 2402 C C . SER A 1 303 ? 16.484 12.359 14.25 1 98.31 303 SER A C 1
ATOM 2404 O O . SER A 1 303 ? 15.883 11.633 15.047 1 98.31 303 SER A O 1
ATOM 2406 N N . PRO A 1 304 ? 16.875 13.648 14.531 1 98.75 304 PRO A N 1
ATOM 2407 C CA . PRO A 1 304 ? 16.281 14.273 15.711 1 98.75 304 PRO A CA 1
ATOM 2408 C C . PRO A 1 304 ? 14.75 14.312 15.664 1 98.75 304 PRO A C 1
ATOM 2410 O O . PRO A 1 304 ? 14.172 14.516 14.594 1 98.75 304 PRO A O 1
ATOM 2413 N N . ILE A 1 305 ? 14.117 14.109 16.859 1 98.88 305 ILE A N 1
ATOM 2414 C CA . ILE A 1 305 ? 12.664 14.055 16.922 1 98.88 305 ILE A CA 1
ATOM 2415 C C . ILE A 1 305 ? 12.156 15.016 18 1 98.88 305 ILE A C 1
ATOM 2417 O O . ILE A 1 305 ? 12.648 15 19.125 1 98.88 305 ILE A O 1
ATOM 2421 N N . LEU A 1 306 ? 11.219 15.812 17.641 1 98.88 306 LEU A N 1
ATOM 2422 C CA . LEU A 1 306 ? 10.5 16.672 18.578 1 98.88 306 LEU A CA 1
ATOM 2423 C C . LEU A 1 306 ? 9.039 16.266 18.688 1 98.88 306 LEU A C 1
ATOM 2425 O O . LEU A 1 306 ? 8.328 16.219 17.672 1 98.88 306 LEU A O 1
ATOM 2429 N N . ILE A 1 307 ? 8.602 15.953 19.859 1 98.94 307 ILE A N 1
ATOM 2430 C CA . ILE A 1 307 ? 7.203 15.617 20.109 1 98.94 307 ILE A CA 1
ATOM 2431 C C . ILE A 1 307 ? 6.531 16.766 20.859 1 98.94 307 ILE A C 1
ATOM 2433 O O . ILE A 1 307 ? 6.996 17.188 21.922 1 98.94 307 ILE A O 1
ATOM 2437 N N . LEU A 1 308 ? 5.5 17.281 20.297 1 98.88 308 LEU A N 1
ATOM 2438 C CA . LEU A 1 308 ? 4.688 18.328 20.906 1 98.88 308 LEU A CA 1
ATOM 2439 C C . LEU A 1 308 ? 3.305 17.812 21.266 1 98.88 308 LEU A C 1
ATOM 2441 O O . LEU A 1 308 ? 2.631 17.188 20.438 1 98.88 308 LEU A O 1
ATOM 2445 N N . HIS A 1 309 ? 2.877 18.078 22.484 1 98.88 309 HIS A N 1
ATOM 2446 C CA . HIS A 1 309 ? 1.568 17.562 22.875 1 98.88 309 HIS A CA 1
ATOM 2447 C C . HIS A 1 309 ? 0.948 18.406 23.984 1 98.88 309 HIS A C 1
ATOM 2449 O O . HIS A 1 309 ? 1.641 18.828 24.906 1 98.88 309 HIS A O 1
ATOM 2455 N N . ALA A 1 310 ? -0.336 18.688 23.875 1 98.69 310 ALA A N 1
ATOM 2456 C CA . ALA A 1 310 ? -1.053 19.391 24.938 1 98.69 310 ALA A CA 1
ATOM 2457 C C . ALA A 1 310 ? -1.484 18.438 26.031 1 98.69 310 ALA A C 1
ATOM 2459 O O . ALA A 1 310 ? -1.975 17.344 25.766 1 98.69 310 ALA A O 1
ATOM 2460 N N . GLU A 1 311 ? -1.333 18.875 27.219 1 98.19 311 GLU A N 1
ATOM 2461 C CA . GLU A 1 311 ? -1.724 18.047 28.359 1 98.19 311 GLU A CA 1
ATOM 2462 C C . GLU A 1 311 ? -3.236 17.844 28.406 1 98.19 311 GLU A C 1
ATOM 2464 O O . GLU A 1 311 ? -3.723 16.859 28.953 1 98.19 311 GLU A O 1
ATOM 2469 N N . ASP A 1 312 ? -3.955 18.766 27.797 1 97.44 312 ASP A N 1
ATOM 2470 C CA . ASP A 1 312 ? -5.414 18.719 27.875 1 97.44 312 ASP A CA 1
ATOM 2471 C C . ASP A 1 312 ? -6.004 18.172 26.578 1 97.44 312 ASP A C 1
ATOM 2473 O O . ASP A 1 312 ? -7.172 18.422 26.266 1 97.44 312 ASP A O 1
ATOM 2477 N N . ASP A 1 313 ? -5.223 17.531 25.734 1 98.06 313 ASP A N 1
ATOM 2478 C CA . ASP A 1 313 ? -5.738 16.891 24.516 1 98.06 313 ASP A CA 1
ATOM 2479 C C . ASP A 1 313 ? -6.793 15.844 24.844 1 98.06 313 ASP A C 1
ATOM 2481 O O . ASP A 1 313 ? -6.461 14.766 25.344 1 98.06 313 ASP A O 1
ATOM 2485 N N . GLY A 1 314 ? -8.039 16.156 24.578 1 94.94 314 GLY A N 1
ATOM 2486 C CA . GLY A 1 314 ? -9.141 15.258 24.906 1 94.94 314 GLY A CA 1
ATOM 2487 C C . GLY A 1 314 ? -9.383 14.203 23.844 1 94.94 314 GLY A C 1
ATOM 2488 O O . GLY A 1 314 ? -10.078 13.211 24.094 1 94.94 314 GLY A O 1
ATOM 2489 N N . LEU A 1 315 ? -8.836 14.367 22.719 1 95.62 315 LEU A N 1
ATOM 2490 C CA . LEU A 1 315 ? -9.031 13.43 21.625 1 95.62 315 LEU A CA 1
ATOM 2491 C C . LEU A 1 315 ? -7.977 12.328 21.656 1 95.62 315 LEU A C 1
ATOM 2493 O O . LEU A 1 315 ? -8.312 11.141 21.594 1 95.62 315 LEU A O 1
ATOM 2497 N N . ILE A 1 316 ? -6.742 12.703 21.672 1 97.69 316 ILE A N 1
ATOM 2498 C CA . ILE A 1 316 ? -5.605 11.812 21.844 1 97.69 316 ILE A CA 1
ATOM 2499 C C . ILE A 1 316 ? -4.859 12.156 23.125 1 97.69 316 ILE A C 1
ATOM 2501 O O . ILE A 1 316 ? -4.043 13.078 23.156 1 97.69 316 ILE A O 1
ATOM 2505 N N . PRO A 1 317 ? -5.035 11.383 24.125 1 97.5 317 PRO A N 1
ATOM 2506 C CA . PRO A 1 317 ? -4.41 11.711 25.406 1 97.5 317 PRO A CA 1
ATOM 2507 C C . PRO A 1 317 ? -2.883 11.703 25.344 1 97.5 317 PRO A C 1
ATOM 2509 O O . PRO A 1 317 ? -2.297 10.859 24.656 1 97.5 317 PRO A O 1
ATOM 2512 N N . ILE A 1 318 ? -2.23 12.547 26.109 1 98.31 318 ILE A N 1
ATOM 2513 C CA . ILE A 1 318 ? -0.788 12.75 26.078 1 98.31 318 ILE A CA 1
ATOM 2514 C C . ILE A 1 318 ? -0.074 11.469 26.516 1 98.31 318 ILE A C 1
ATOM 2516 O O . ILE A 1 318 ? 1.092 11.258 26.172 1 98.31 318 ILE A O 1
ATOM 2520 N N . LYS A 1 319 ? -0.758 10.586 27.25 1 98.38 319 LYS A N 1
ATOM 2521 C CA . LYS A 1 319 ? -0.138 9.328 27.656 1 98.38 319 LYS A CA 1
ATOM 2522 C C . LYS A 1 319 ? 0.336 8.523 26.453 1 98.38 319 LYS A C 1
ATOM 2524 O O . LYS A 1 319 ? 1.32 7.785 26.547 1 98.38 319 LYS A O 1
ATOM 2529 N N . LEU A 1 320 ? -0.358 8.633 25.344 1 98.62 320 LEU A N 1
ATOM 2530 C CA . LEU A 1 320 ? 0.046 7.906 24.141 1 98.62 320 LEU A CA 1
ATOM 2531 C C . LEU A 1 320 ? 1.324 8.5 23.562 1 98.62 320 LEU A C 1
ATOM 2533 O O . LEU A 1 320 ? 2.174 7.762 23.047 1 98.62 320 LEU A O 1
ATOM 2537 N N . ALA A 1 321 ? 1.465 9.82 23.594 1 98.75 321 ALA A N 1
ATOM 2538 C CA . ALA A 1 321 ? 2.715 10.469 23.203 1 98.75 321 ALA A CA 1
ATOM 2539 C C . ALA A 1 321 ? 3.863 10.031 24.109 1 98.75 321 ALA A C 1
ATOM 2541 O O . ALA A 1 321 ? 4.992 9.844 23.641 1 98.75 321 ALA A O 1
ATOM 2542 N N . MET A 1 322 ? 3.549 9.906 25.375 1 98.69 322 MET A N 1
ATOM 2543 C CA . MET A 1 322 ? 4.555 9.477 26.344 1 98.69 322 MET A CA 1
ATOM 2544 C C . MET A 1 322 ? 5.012 8.047 26.047 1 98.69 322 MET A C 1
ATOM 2546 O O . MET A 1 322 ? 6.203 7.742 26.125 1 98.69 322 MET A O 1
ATOM 2550 N N . LYS A 1 323 ? 4.09 7.188 25.703 1 98.62 323 LYS A N 1
ATOM 2551 C CA . LYS A 1 323 ? 4.441 5.828 25.312 1 98.62 323 LYS A CA 1
ATOM 2552 C C . LYS A 1 323 ? 5.348 5.832 24.078 1 98.62 323 LYS A C 1
ATOM 2554 O O . LYS A 1 323 ? 6.293 5.043 24 1 98.62 323 LYS A O 1
ATOM 2559 N N . LEU A 1 324 ? 5.031 6.684 23.125 1 98.81 324 LEU A N 1
ATOM 2560 C CA . LEU A 1 324 ? 5.844 6.809 21.922 1 98.81 324 LEU A CA 1
ATOM 2561 C C . LEU A 1 324 ? 7.242 7.316 22.25 1 98.81 324 LEU A C 1
ATOM 2563 O O . LEU A 1 324 ? 8.234 6.797 21.734 1 98.81 324 LEU A O 1
ATOM 2567 N N . TYR A 1 325 ? 7.297 8.297 23.109 1 98.81 325 TYR A N 1
ATOM 2568 C CA . TYR A 1 325 ? 8.562 8.852 23.578 1 98.81 325 TYR A CA 1
ATOM 2569 C C . TYR A 1 325 ? 9.422 7.777 24.234 1 98.81 325 TYR A C 1
ATOM 2571 O O . TYR A 1 325 ? 10.609 7.656 23.922 1 98.81 325 TYR A O 1
ATOM 2579 N N . MET A 1 326 ? 8.836 6.988 25.062 1 98.69 326 MET A N 1
ATOM 2580 C CA . MET A 1 326 ? 9.555 5.941 25.781 1 98.69 326 MET A CA 1
ATOM 2581 C C . MET A 1 326 ? 10.047 4.859 24.828 1 98.69 326 MET A C 1
ATOM 2583 O O . MET A 1 326 ? 11.156 4.348 24.984 1 98.69 326 MET A O 1
ATOM 2587 N N . ALA A 1 327 ? 9.266 4.547 23.844 1 98.5 327 ALA A N 1
ATOM 2588 C CA . ALA A 1 327 ? 9.68 3.57 22.844 1 98.5 327 ALA A CA 1
ATOM 2589 C C . ALA A 1 327 ? 10.938 4.035 22.109 1 98.5 327 ALA A C 1
ATOM 2591 O O . ALA A 1 327 ? 11.836 3.238 21.844 1 98.5 327 ALA A O 1
ATOM 2592 N N . GLY A 1 328 ? 10.977 5.309 21.766 1 98.31 328 GLY A N 1
ATOM 2593 C CA . GLY A 1 328 ? 12.156 5.871 21.109 1 98.31 328 GLY A CA 1
ATOM 2594 C C . GLY A 1 328 ? 13.375 5.891 22.016 1 98.31 328 GLY A C 1
ATOM 2595 O O . GLY A 1 328 ? 14.469 5.516 21.594 1 98.31 328 GLY A O 1
ATOM 2596 N N . MET A 1 329 ? 13.156 6.27 23.266 1 98 329 MET A N 1
ATOM 2597 C CA . MET A 1 329 ? 14.242 6.371 24.234 1 98 329 MET A CA 1
ATOM 2598 C C . MET A 1 329 ? 14.883 5.008 24.469 1 98 329 MET A C 1
ATOM 2600 O O . MET A 1 329 ? 16.109 4.91 24.641 1 98 329 MET A O 1
ATOM 2604 N N . GLU A 1 330 ? 14.109 4.004 24.391 1 97.62 330 GLU A N 1
ATOM 2605 C CA . GLU A 1 330 ? 14.562 2.662 24.75 1 97.62 330 GLU A CA 1
ATOM 2606 C C . GLU A 1 330 ? 15.219 1.962 23.562 1 97.62 330 GLU A C 1
ATOM 2608 O O . GLU A 1 330 ? 16.094 1.114 23.734 1 97.62 330 GLU A O 1
ATOM 2613 N N . SER A 1 331 ? 14.836 2.375 22.391 1 97.06 331 SER A N 1
ATOM 2614 C CA . SER A 1 331 ? 15.148 1.446 21.312 1 97.06 331 SER A CA 1
ATOM 2615 C C . SER A 1 331 ? 16 2.111 20.234 1 97.06 331 SER A C 1
ATOM 2617 O O . SER A 1 331 ? 16.688 1.431 19.469 1 97.06 331 SER A O 1
ATOM 2619 N N . ARG A 1 332 ? 15.961 3.432 20.109 1 97.62 332 ARG A N 1
ATOM 2620 C CA . ARG A 1 332 ? 16.75 4.094 19.078 1 97.62 332 ARG A CA 1
ATOM 2621 C C . ARG A 1 332 ? 18.234 3.906 19.312 1 97.62 332 ARG A C 1
ATOM 2623 O O . ARG A 1 332 ? 18.688 3.85 20.453 1 97.62 332 ARG A O 1
ATOM 2630 N N . PRO A 1 333 ? 18.969 3.783 18.281 1 96.5 333 PRO A N 1
ATOM 2631 C CA . PRO A 1 333 ? 20.422 3.707 18.453 1 96.5 333 PRO A CA 1
ATOM 2632 C C . PRO A 1 333 ? 20.984 4.906 19.219 1 96.5 333 PRO A C 1
ATOM 2634 O O . PRO A 1 333 ? 20.484 6.023 19.078 1 96.5 333 PRO A O 1
ATOM 2637 N N . LYS A 1 334 ? 22.125 4.715 19.844 1 94.56 334 LYS A N 1
ATOM 2638 C CA . LYS A 1 334 ? 22.75 5.762 20.641 1 94.56 334 LYS A CA 1
ATOM 2639 C C . LYS A 1 334 ? 23.266 6.898 19.766 1 94.56 334 LYS A C 1
ATOM 2641 O O . LYS A 1 334 ? 23.359 8.039 20.219 1 94.56 334 LYS A O 1
ATOM 2646 N N . THR A 1 335 ? 23.453 6.57 18.531 1 95.81 335 THR A N 1
ATOM 2647 C CA . THR A 1 335 ? 24.016 7.543 17.609 1 95.81 335 THR A CA 1
ATOM 2648 C C . THR A 1 335 ? 22.906 8.398 16.984 1 95.81 335 THR A C 1
ATOM 2650 O O . THR A 1 335 ? 23.188 9.312 16.219 1 95.81 335 THR A O 1
ATOM 2653 N N . SER A 1 336 ? 21.672 8.164 17.359 1 97.06 336 SER A N 1
ATOM 2654 C CA . SER A 1 336 ? 20.547 8.906 16.797 1 97.06 336 SER A CA 1
ATOM 2655 C C . SER A 1 336 ? 20.5 10.336 17.312 1 97.06 336 SER A C 1
ATOM 2657 O O . SER A 1 336 ? 21.109 10.648 18.344 1 97.06 336 SER A O 1
ATOM 2659 N N . GLY A 1 337 ? 19.875 11.211 16.578 1 97.31 337 GLY A N 1
ATOM 2660 C CA . GLY A 1 337 ? 19.672 12.578 17.031 1 97.31 337 GLY A CA 1
ATOM 2661 C C . GLY A 1 337 ? 18.828 12.664 18.297 1 97.31 337 GLY A C 1
ATOM 2662 O O . GLY A 1 337 ? 18.266 11.664 18.75 1 97.31 337 GLY A O 1
ATOM 2663 N N . GLN A 1 338 ? 18.719 13.797 18.812 1 97.31 338 GLN A N 1
ATOM 2664 C CA . GLN A 1 338 ? 18.016 14 20.078 1 97.31 338 GLN A CA 1
A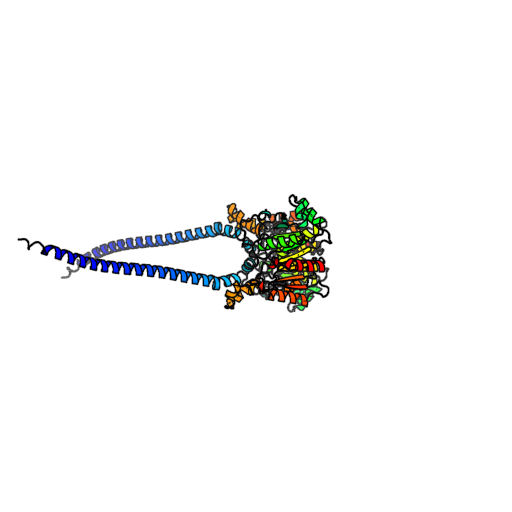TOM 2665 C C . GLN A 1 338 ? 16.531 13.68 19.938 1 97.31 338 GLN A C 1
ATOM 2667 O O . GLN A 1 338 ? 15.953 13.82 18.859 1 97.31 338 GLN A O 1
ATOM 2672 N N . LEU A 1 339 ? 15.961 13.203 20.969 1 98.31 339 LEU A N 1
ATOM 2673 C CA . LEU A 1 339 ? 14.523 12.984 21.125 1 98.31 339 LEU A CA 1
ATOM 2674 C C . LEU A 1 339 ? 13.977 13.836 22.266 1 98.31 339 LEU A C 1
ATOM 2676 O O . LEU A 1 339 ? 14.375 13.672 23.422 1 98.31 339 LEU A O 1
ATOM 2680 N N . GLN A 1 340 ? 13.086 14.742 21.938 1 98.38 340 GLN A N 1
ATOM 2681 C CA . GLN A 1 340 ? 12.531 15.664 22.922 1 98.38 340 GLN A CA 1
ATOM 2682 C C . GLN A 1 340 ? 11.008 15.602 22.938 1 98.38 340 GLN A C 1
ATOM 2684 O O . GLN A 1 340 ? 10.367 15.523 21.891 1 98.38 340 GLN A O 1
ATOM 2689 N N . LEU A 1 341 ? 10.43 15.555 24.094 1 98.69 341 LEU A N 1
ATOM 2690 C CA . LEU A 1 341 ? 9 15.719 24.312 1 98.69 341 LEU A CA 1
ATOM 2691 C C . LEU A 1 341 ? 8.703 17.016 25.047 1 98.69 341 LEU A C 1
ATOM 2693 O O . LEU A 1 341 ? 9.258 17.281 26.125 1 98.69 341 LEU A O 1
ATOM 2697 N N . VAL A 1 342 ? 7.891 17.844 24.469 1 98.62 342 VAL A N 1
ATOM 2698 C CA . VAL A 1 342 ? 7.5 19.109 25.062 1 98.62 342 VAL A CA 1
ATOM 2699 C C . VAL A 1 342 ? 5.996 19.125 25.328 1 98.62 342 VAL A C 1
ATOM 2701 O O . VAL A 1 342 ? 5.203 19.375 24.422 1 98.62 342 VAL A O 1
ATOM 2704 N N . PRO A 1 343 ? 5.59 18.938 26.562 1 98.31 343 PRO A N 1
ATOM 2705 C CA . PRO A 1 343 ? 4.176 19.078 26.922 1 98.31 343 PRO A CA 1
ATOM 2706 C C . PRO A 1 343 ? 3.75 20.547 27.047 1 98.31 343 PRO A C 1
ATOM 2708 O O . PRO A 1 343 ? 4.523 21.375 27.531 1 98.31 343 PRO A O 1
ATOM 2711 N N . PHE A 1 344 ? 2.602 20.875 26.594 1 98.31 344 PHE A N 1
ATOM 2712 C CA . PHE A 1 344 ? 2.006 22.188 26.797 1 98.31 344 PHE A CA 1
ATOM 2713 C C . PHE A 1 344 ? 0.959 22.141 27.906 1 98.31 344 PHE A C 1
ATOM 2715 O O . PHE A 1 344 ? 0.074 21.281 27.891 1 98.31 344 PHE A O 1
ATOM 2722 N N . ASP A 1 345 ? 1.043 23.094 28.75 1 97.12 345 ASP A N 1
ATOM 2723 C CA . ASP A 1 345 ? 0.271 23.094 29.984 1 97.12 345 ASP A CA 1
ATOM 2724 C C . ASP A 1 345 ? -1.229 23.125 29.703 1 97.12 345 ASP A C 1
ATOM 2726 O O . ASP A 1 345 ? -1.68 23.859 28.812 1 97.12 345 ASP A O 1
ATOM 2730 N N . LYS A 1 346 ? -1.975 22.375 30.5 1 96.19 346 LYS A N 1
ATOM 2731 C CA . LYS A 1 346 ? -3.412 22.203 30.312 1 96.19 346 LYS A CA 1
ATOM 2732 C C . LYS A 1 346 ? -4.156 23.516 30.547 1 96.19 346 LYS A C 1
ATOM 2734 O O . LYS A 1 346 ? -5.246 23.719 30 1 96.19 346 LYS A O 1
ATOM 2739 N N . SER A 1 347 ? -3.586 24.438 31.25 1 96.25 347 SER A N 1
ATOM 2740 C CA . SER A 1 347 ? -4.262 25.656 31.656 1 96.25 347 SER A CA 1
ATOM 2741 C C . SER A 1 347 ? -4.523 26.562 30.453 1 9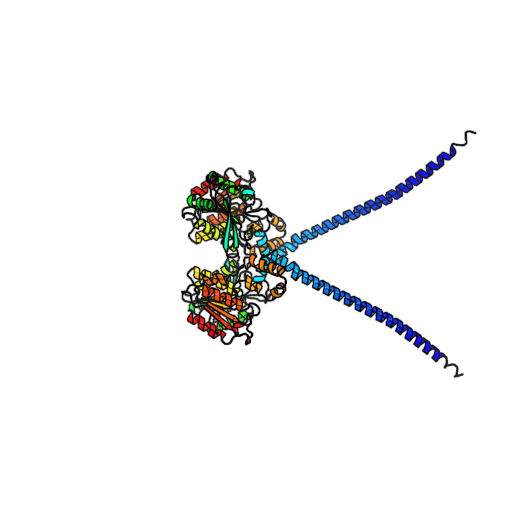6.25 347 SER A C 1
ATOM 2743 O O . SER A 1 347 ? -5.367 27.453 30.516 1 96.25 347 SER A O 1
ATOM 2745 N N . PHE A 1 348 ? -3.879 26.266 29.312 1 95.62 348 PHE A N 1
ATOM 2746 C CA . PHE A 1 348 ? -3.98 27.172 28.172 1 95.62 348 PHE A CA 1
ATOM 2747 C C . PHE A 1 348 ? -5.035 26.672 27.188 1 95.62 348 PHE A C 1
ATOM 2749 O O . PHE A 1 348 ? -5.453 27.406 26.297 1 95.62 348 PHE A O 1
ATOM 2756 N N . GLY A 1 349 ? -5.473 25.453 27.266 1 96.5 349 GLY A N 1
ATOM 2757 C CA . GLY A 1 349 ? -6.586 24.938 26.484 1 96.5 349 GLY A CA 1
ATOM 2758 C C . GLY A 1 349 ? -6.258 24.766 25.016 1 96.5 349 GLY A C 1
ATOM 2759 O O . GLY A 1 349 ? -7.098 25.016 24.141 1 96.5 349 GLY A O 1
ATOM 2760 N N . TYR A 1 350 ? -5.082 24.344 24.625 1 97.31 350 TYR A N 1
ATOM 2761 C CA . TYR A 1 350 ? -4.676 24.172 23.234 1 97.31 350 TYR A CA 1
ATOM 2762 C C . TYR A 1 350 ? -5.352 22.969 22.609 1 97.31 350 TYR A C 1
ATOM 2764 O O . TYR A 1 350 ? -5.621 22.953 21.406 1 97.31 350 TYR A O 1
ATOM 2772 N N . GLY A 1 351 ? -5.531 21.953 23.422 1 97.56 351 GLY A N 1
ATOM 2773 C CA . GLY A 1 351 ? -6.199 20.766 22.922 1 97.56 351 GLY A CA 1
ATOM 2774 C C . GLY A 1 351 ? -5.434 20.062 21.812 1 97.56 351 GLY A C 1
ATOM 2775 O O . GLY A 1 351 ? -4.203 20.047 21.812 1 97.56 351 GLY A O 1
ATOM 2776 N N . HIS A 1 352 ? -6.203 19.375 20.938 1 97.5 352 HIS A N 1
ATOM 2777 C CA . HIS A 1 352 ? -5.613 18.5 19.938 1 97.5 352 HIS A CA 1
ATOM 2778 C C . HIS A 1 352 ? -5.102 19.297 18.734 1 97.5 352 HIS A C 1
ATOM 2780 O O . HIS A 1 352 ? -4.27 18.812 17.969 1 97.5 352 HIS A O 1
ATOM 2786 N N . LYS A 1 353 ? -5.496 20.609 18.594 1 97.44 353 LYS A N 1
ATOM 2787 C CA . LYS A 1 353 ? -5.355 21.219 17.281 1 97.44 353 LYS A CA 1
ATOM 2788 C C . LYS A 1 353 ? -4.711 22.594 17.375 1 97.44 353 LYS A C 1
ATOM 2790 O O . LYS A 1 353 ? -4.355 23.188 16.359 1 97.44 353 LYS A O 1
ATOM 2795 N N . HIS A 1 354 ? -4.406 23.141 18.578 1 97.69 354 HIS A N 1
ATOM 2796 C CA . HIS A 1 354 ? -4.152 24.578 18.625 1 97.69 354 HIS A CA 1
ATOM 2797 C C . HIS A 1 354 ? -2.822 24.875 19.297 1 97.69 354 HIS A C 1
ATOM 2799 O O . HIS A 1 354 ? -2.666 25.922 19.922 1 97.69 354 HIS A O 1
ATOM 2805 N N . LEU A 1 355 ? -1.895 23.984 19.188 1 98.06 355 LEU A N 1
ATOM 2806 C CA . LEU A 1 355 ? -0.583 24.25 19.781 1 98.06 355 LEU A CA 1
ATOM 2807 C C . LEU A 1 355 ? 0.082 25.453 19.125 1 98.06 355 LEU A C 1
ATOM 2809 O O . LEU A 1 355 ? 0.889 26.141 19.75 1 98.06 355 LEU A O 1
ATOM 2813 N N . HIS A 1 356 ? -0.283 25.719 17.828 1 97.25 356 HIS A N 1
ATOM 2814 C CA . HIS A 1 356 ? 0.299 26.828 17.078 1 97.25 356 HIS A CA 1
ATOM 2815 C C . HIS A 1 356 ? 0.027 28.156 17.766 1 97.25 356 HIS A C 1
ATOM 2817 O O . HIS A 1 356 ? 0.739 29.141 17.531 1 97.25 356 HIS A O 1
ATOM 2823 N N . SER A 1 357 ? -0.953 28.234 18.594 1 97.06 357 SER A N 1
ATOM 2824 C CA . SER A 1 357 ? -1.357 29.484 19.203 1 97.06 357 SER A CA 1
ATOM 2825 C C . SER A 1 357 ? -0.553 29.766 20.469 1 97.06 357 SER A C 1
ATOM 2827 O O . SER A 1 357 ? -0.628 30.859 21.031 1 97.06 357 SER A O 1
ATOM 2829 N N . ALA A 1 358 ? 0.227 28.812 20.922 1 97.62 358 ALA A N 1
ATOM 2830 C CA . ALA A 1 358 ? 1.035 29.016 22.125 1 97.62 358 ALA A CA 1
ATOM 2831 C C . ALA A 1 358 ? 2.096 30.094 21.906 1 97.62 358 ALA A C 1
ATOM 2833 O O . ALA A 1 358 ? 2.752 30.109 20.859 1 97.62 358 ALA A O 1
ATOM 2834 N N . PRO A 1 359 ? 2.322 30.938 22.844 1 95.81 359 PRO A N 1
ATOM 2835 C CA . PRO A 1 359 ? 3.32 32 22.703 1 95.81 359 PRO A CA 1
ATOM 2836 C C . PRO A 1 359 ? 4.738 31.453 22.531 1 95.81 359 PRO A C 1
ATOM 2838 O O . PRO A 1 359 ? 5.555 32.062 21.828 1 95.81 359 PRO A O 1
ATOM 2841 N N . ASN A 1 360 ? 5.02 30.344 23.141 1 96.06 360 ASN A N 1
ATOM 2842 C CA . ASN A 1 360 ? 6.375 29.797 23.078 1 96.06 360 ASN A CA 1
ATOM 2843 C C . ASN A 1 360 ? 6.527 28.797 21.953 1 96.06 360 ASN A C 1
ATOM 2845 O O . ASN A 1 360 ? 7.555 28.125 21.844 1 96.06 360 ASN A O 1
ATOM 2849 N N . PHE A 1 361 ? 5.516 28.672 21.156 1 97.69 361 PHE A N 1
ATOM 2850 C CA . PHE A 1 361 ? 5.523 27.703 20.062 1 97.69 361 PHE A CA 1
ATOM 2851 C C . PHE A 1 361 ? 6.727 27.922 19.156 1 97.69 361 PHE A C 1
ATOM 2853 O O . PHE A 1 361 ? 7.504 27 18.906 1 97.69 361 PHE A O 1
ATOM 2860 N N . ALA A 1 362 ? 6.949 29.109 18.688 1 97.44 362 ALA A N 1
ATOM 2861 C CA . ALA A 1 362 ? 8.008 29.438 17.734 1 97.44 362 ALA A CA 1
ATOM 2862 C C . ALA A 1 362 ? 9.383 29.203 18.344 1 97.44 362 ALA A C 1
ATOM 2864 O O . ALA A 1 362 ? 10.281 28.672 17.672 1 97.44 362 ALA A O 1
ATOM 2865 N N . SER A 1 363 ? 9.516 29.609 19.578 1 97.56 363 SER A N 1
ATOM 2866 C CA . SER A 1 363 ? 10.812 29.453 20.219 1 97.56 363 SER A CA 1
ATOM 2867 C C . SER A 1 363 ? 11.164 27.984 20.406 1 97.56 363 SER A C 1
ATOM 2869 O O . SER A 1 363 ? 12.32 27.594 20.234 1 97.56 363 SER A O 1
ATOM 2871 N N . VAL A 1 364 ? 10.227 27.172 20.766 1 97.62 364 VAL A N 1
ATOM 2872 C CA . VAL A 1 364 ? 10.438 25.734 20.969 1 97.62 364 VAL A CA 1
ATOM 2873 C C . VAL A 1 364 ? 10.875 25.094 19.656 1 97.62 364 VAL A C 1
ATOM 2875 O O . VAL A 1 364 ? 11.852 24.344 19.625 1 97.62 364 VAL A O 1
ATOM 2878 N N . VAL A 1 365 ? 10.18 25.391 18.578 1 98.19 365 VAL A N 1
ATOM 2879 C CA . VAL A 1 365 ? 10.438 24.781 17.281 1 98.19 365 VAL A CA 1
ATOM 2880 C C . VAL A 1 365 ? 11.773 25.266 16.734 1 98.19 365 VAL A C 1
ATOM 2882 O O . VAL A 1 365 ? 12.594 24.484 16.266 1 98.19 365 VAL A O 1
ATOM 2885 N N . LYS A 1 366 ? 12.047 26.547 16.828 1 96.88 366 LYS A N 1
ATOM 2886 C CA . LYS A 1 366 ? 13.273 27.141 16.312 1 96.88 366 LYS A CA 1
ATOM 2887 C C . LYS A 1 366 ? 14.5 26.578 17.031 1 96.88 366 LYS A C 1
ATOM 2889 O O . LYS A 1 366 ? 15.5 26.234 16.406 1 96.88 366 LYS A O 1
ATOM 2894 N N . SER A 1 367 ? 14.383 26.531 18.328 1 96.94 367 SER A N 1
ATOM 2895 C CA . SER A 1 367 ? 15.492 26.016 19.125 1 96.94 367 SER A CA 1
ATOM 2896 C C . SER A 1 367 ? 15.82 24.578 18.75 1 96.94 367 SER A C 1
ATOM 2898 O O . SER A 1 367 ? 16.984 24.188 18.672 1 96.94 367 SER A O 1
ATOM 2900 N N . PHE A 1 368 ? 14.859 23.734 18.609 1 97.44 368 PHE A N 1
ATOM 2901 C CA . PHE A 1 368 ? 15.031 22.328 18.25 1 97.44 368 PHE A CA 1
ATOM 2902 C C . PHE A 1 368 ? 15.664 22.203 16.875 1 97.44 368 PHE A C 1
ATOM 2904 O O . PHE A 1 368 ? 16.609 21.438 16.688 1 97.44 368 PHE A O 1
ATOM 2911 N N . VAL A 1 369 ? 15.109 23 15.828 1 95.44 369 VAL A N 1
ATOM 2912 C CA . VAL A 1 369 ? 15.578 22.922 14.445 1 95.44 369 VAL A CA 1
ATOM 2913 C C . VAL A 1 369 ? 17.031 23.391 14.359 1 95.44 369 VAL A C 1
ATOM 2915 O O . VAL A 1 369 ? 17.844 22.781 13.664 1 95.44 369 VAL A O 1
ATOM 2918 N N . GLU A 1 370 ? 17.406 24.391 15.102 1 92.88 370 GLU A N 1
ATOM 2919 C CA . GLU A 1 370 ? 18.766 24.922 15.078 1 92.88 370 GLU A CA 1
ATOM 2920 C C . GLU A 1 370 ? 19.75 23.969 15.727 1 92.88 370 GLU A C 1
ATOM 2922 O O . GLU A 1 370 ? 20.906 23.875 15.305 1 92.88 370 GLU A O 1
ATOM 2927 N N . SER A 1 371 ? 19.266 23.297 16.641 1 92.19 371 SER A N 1
ATOM 2928 C CA . SER A 1 371 ? 20.141 22.344 17.328 1 92.19 371 SER A CA 1
ATOM 2929 C C . SER A 1 371 ? 20.266 21.047 16.531 1 92.19 371 SER A C 1
ATOM 2931 O O . SER A 1 371 ? 21.172 20.25 16.781 1 92.19 371 SER A O 1
ATOM 2933 N N . SER A 1 372 ? 19.344 20.797 15.672 1 87.38 372 SER A N 1
ATOM 2934 C CA . SER A 1 372 ? 19.266 19.531 14.945 1 87.38 372 SER A CA 1
ATOM 2935 C C . SER A 1 372 ? 19.953 19.641 13.586 1 87.38 372 SER A C 1
ATOM 2937 O O . SER A 1 372 ? 20.219 18.625 12.93 1 87.38 372 SER A O 1
ATOM 2939 N N . THR A 1 373 ? 20.062 20.812 13.102 1 75.81 373 THR A N 1
ATOM 2940 C CA . THR A 1 373 ? 20.625 21 11.766 1 75.81 373 THR A CA 1
ATOM 2941 C C . THR A 1 373 ? 21.984 21.703 11.859 1 75.81 373 THR A C 1
ATOM 2943 O O . THR A 1 373 ? 22.266 22.391 12.836 1 75.81 373 THR A O 1
ATOM 2946 N N . LYS B 1 1 ? -104.938 -55.438 -3.949 1 26.09 1 LYS B N 1
ATOM 2947 C CA . LYS B 1 1 ? -104.5 -54.469 -2.947 1 26.09 1 LYS B CA 1
ATOM 2948 C C . LYS B 1 1 ? -103.062 -54 -3.225 1 26.09 1 LYS B C 1
ATOM 2950 O O . LYS B 1 1 ? -102.5 -53.281 -2.43 1 26.09 1 LYS B O 1
ATOM 2955 N N . ASN B 1 2 ? -102.562 -54.594 -4.254 1 25.16 2 ASN B N 1
ATOM 2956 C CA . ASN B 1 2 ? -101.188 -54.594 -4.793 1 25.16 2 ASN B CA 1
ATOM 2957 C C . ASN B 1 2 ? -100.875 -53.281 -5.523 1 25.16 2 ASN B C 1
ATOM 2959 O O . ASN B 1 2 ? -99.75 -53 -5.848 1 25.16 2 ASN B O 1
ATOM 2963 N N . ASN B 1 3 ? -101.938 -52.656 -6.074 1 30.39 3 ASN B N 1
ATOM 2964 C CA . ASN B 1 3 ? -101.688 -51.719 -7.176 1 30.39 3 ASN B CA 1
ATOM 2965 C C . ASN B 1 3 ? -101.062 -50.406 -6.672 1 30.39 3 ASN B C 1
ATOM 2967 O O . ASN B 1 3 ? -100.875 -49.469 -7.453 1 30.39 3 ASN B O 1
ATOM 2971 N N . ASN B 1 4 ? -101.312 -50.125 -5.398 1 31.33 4 ASN B N 1
ATOM 2972 C CA . ASN B 1 4 ? -101.125 -48.719 -5.012 1 31.33 4 ASN B CA 1
ATOM 2973 C C . ASN B 1 4 ? -99.688 -48.312 -4.973 1 31.33 4 ASN B C 1
ATOM 2975 O O . ASN B 1 4 ? -99.375 -47.219 -4.496 1 31.33 4 ASN B O 1
ATOM 2979 N N . ASN B 1 5 ? -98.75 -49.219 -5.191 1 30.67 5 ASN B N 1
ATOM 2980 C CA . ASN B 1 5 ? -97.375 -48.938 -4.758 1 30.67 5 ASN B CA 1
ATOM 2981 C C . ASN B 1 5 ? -96.562 -48.188 -5.816 1 30.67 5 ASN B C 1
ATOM 2983 O O . ASN B 1 5 ? -95.375 -47.906 -5.641 1 30.67 5 ASN B O 1
ATOM 2987 N N . LYS B 1 6 ? -97.125 -48.062 -7.082 1 35.41 6 LYS B N 1
ATOM 2988 C CA . LYS B 1 6 ? -96.188 -47.688 -8.133 1 35.41 6 LYS B CA 1
ATOM 2989 C C . LYS B 1 6 ? -96 -46.188 -8.172 1 35.41 6 LYS B C 1
ATOM 2991 O O . LYS B 1 6 ? -95.062 -45.688 -8.836 1 35.41 6 LYS B O 1
ATOM 2996 N N . THR B 1 7 ? -96.938 -45.469 -7.664 1 30.23 7 THR B N 1
ATOM 2997 C CA . THR B 1 7 ? -96.938 -44.062 -8.039 1 30.23 7 THR B CA 1
ATOM 2998 C C . THR B 1 7 ? -95.875 -43.281 -7.336 1 30.23 7 THR B C 1
ATOM 3000 O O . THR B 1 7 ? -95.5 -42.188 -7.77 1 30.23 7 THR B O 1
ATOM 3003 N N . ALA B 1 8 ? -95.438 -43.844 -6.211 1 34.88 8 ALA B N 1
ATOM 3004 C CA . ALA B 1 8 ? -94.625 -42.969 -5.41 1 34.88 8 ALA B CA 1
ATOM 3005 C C . ALA B 1 8 ? -93.188 -42.844 -6.023 1 34.88 8 ALA B C 1
ATOM 3007 O O . ALA B 1 8 ? -92.438 -41.969 -5.625 1 34.88 8 ALA B O 1
ATOM 3008 N N . ASN B 1 9 ? -93 -43.812 -6.945 1 34.5 9 ASN B N 1
ATOM 3009 C CA . ASN B 1 9 ? -91.625 -43.906 -7.383 1 34.5 9 ASN B CA 1
ATOM 3010 C C . ASN B 1 9 ? -91.25 -42.781 -8.359 1 34.5 9 ASN B C 1
ATOM 3012 O O . ASN B 1 9 ? -90.125 -42.5 -8.602 1 34.5 9 ASN B O 1
ATOM 3016 N N . ASN B 1 10 ? -92.375 -42.25 -9.109 1 37.69 10 ASN B N 1
ATOM 3017 C CA . ASN B 1 10 ? -92 -41.344 -10.195 1 37.69 10 ASN B CA 1
ATOM 3018 C C . ASN B 1 10 ? -91.562 -39.969 -9.672 1 37.69 10 ASN B C 1
ATOM 3020 O O . ASN B 1 10 ? -90.938 -39.188 -10.383 1 37.69 10 ASN B O 1
ATOM 3024 N N . ASN B 1 11 ? -92.312 -39.562 -8.555 1 33.94 11 ASN B N 1
ATOM 3025 C CA . ASN B 1 11 ? -92.062 -38.188 -8.117 1 33.94 11 ASN B CA 1
ATOM 3026 C C . ASN B 1 11 ? -90.688 -38 -7.602 1 33.94 11 ASN B C 1
ATOM 3028 O O . ASN B 1 11 ? -90.25 -36.875 -7.367 1 33.94 11 ASN B O 1
ATOM 3032 N N . LYS B 1 12 ? -90.125 -39.094 -7.137 1 38.22 12 LYS B N 1
ATOM 3033 C CA . LYS B 1 12 ? -88.812 -38.938 -6.566 1 38.22 12 LYS B CA 1
ATOM 3034 C C . LYS B 1 12 ? -87.75 -38.719 -7.656 1 38.22 12 LYS B C 1
ATOM 3036 O O . LYS B 1 12 ? -86.688 -38.188 -7.387 1 38.22 12 LYS B O 1
ATOM 3041 N N . ALA B 1 13 ? -88.188 -39.188 -8.875 1 40.88 13 ALA B N 1
ATOM 3042 C CA . ALA B 1 13 ? -87.125 -39.062 -9.914 1 40.88 13 ALA B CA 1
ATOM 3043 C C . ALA B 1 13 ? -87 -37.625 -10.367 1 40.88 13 ALA B C 1
ATOM 3045 O O . ALA B 1 13 ? -85.875 -37.156 -10.656 1 40.88 13 ALA B O 1
ATOM 3046 N N . ASN B 1 14 ? -88.25 -36.969 -10.453 1 43.44 14 ASN B N 1
ATOM 3047 C CA . ASN B 1 14 ? -88.125 -35.594 -10.938 1 43.44 14 ASN B CA 1
ATOM 3048 C C . ASN B 1 14 ? -87.5 -34.656 -9.898 1 43.44 14 ASN B C 1
ATOM 3050 O O . ASN B 1 14 ? -86.875 -33.656 -10.258 1 43.44 14 ASN B O 1
ATOM 3054 N N . SER B 1 15 ? -87.812 -35 -8.641 1 48.5 15 SER B N 1
ATOM 3055 C CA . SER B 1 15 ? -87.188 -34.156 -7.621 1 48.5 15 SER B CA 1
ATOM 3056 C C . SER B 1 15 ? -85.688 -34.344 -7.566 1 48.5 15 SER B C 1
ATOM 3058 O O . SER B 1 15 ? -84.938 -33.406 -7.309 1 48.5 15 SER B O 1
ATOM 3060 N N . ASN B 1 16 ? -85.375 -35.594 -7.879 1 45.88 16 ASN B N 1
ATOM 3061 C CA . ASN B 1 16 ? -83.938 -35.844 -7.836 1 45.88 16 ASN B CA 1
ATOM 3062 C C . ASN B 1 16 ? -83.188 -35.219 -9.023 1 45.88 16 ASN B C 1
ATOM 3064 O O . ASN B 1 16 ? -82 -34.844 -8.922 1 45.88 16 ASN B O 1
ATOM 3068 N N . LYS B 1 17 ? -83.938 -35.094 -10.18 1 49.91 17 LYS B N 1
ATOM 3069 C CA . LYS B 1 17 ? -83.312 -34.438 -11.312 1 49.91 17 LYS B CA 1
ATOM 3070 C C . LYS B 1 17 ? -83.188 -32.938 -11.102 1 49.91 17 LYS B C 1
ATOM 3072 O O . LYS B 1 17 ? -82.25 -32.312 -11.5 1 49.91 17 LYS B O 1
ATOM 3077 N N . ALA B 1 18 ? -84.312 -32.344 -10.492 1 49.84 18 ALA B N 1
ATOM 3078 C CA . ALA B 1 18 ? -84.25 -30.906 -10.227 1 49.84 18 ALA B CA 1
ATOM 3079 C C . ALA B 1 18 ? -83.125 -30.609 -9.18 1 49.84 18 ALA B C 1
ATOM 3081 O O . ALA B 1 18 ? -82.438 -29.625 -9.305 1 49.84 18 ALA B O 1
ATOM 3082 N N . ASN B 1 19 ? -83.062 -31.484 -8.234 1 52.62 19 ASN B N 1
ATOM 3083 C CA . ASN B 1 19 ? -82 -31.281 -7.25 1 52.62 19 ASN B CA 1
ATOM 3084 C C . ASN B 1 19 ? -80.625 -31.516 -7.848 1 52.62 19 ASN B C 1
ATOM 3086 O O . ASN B 1 19 ? -79.625 -30.859 -7.469 1 52.62 19 ASN B O 1
ATOM 3090 N N . ASN B 1 20 ? -80.625 -32.438 -8.938 1 55.19 20 ASN B N 1
ATOM 3091 C CA . ASN B 1 20 ? -79.312 -32.656 -9.594 1 55.19 20 ASN B CA 1
ATOM 3092 C C . ASN B 1 20 ? -78.938 -31.5 -10.5 1 55.19 20 ASN B C 1
ATOM 3094 O O . ASN B 1 20 ? -77.75 -31.156 -10.625 1 55.19 20 ASN B O 1
ATOM 3098 N N . ASN B 1 21 ? -80 -30.812 -11.07 1 58.34 21 ASN B N 1
ATOM 3099 C CA . ASN B 1 21 ? -79.688 -29.656 -11.891 1 58.34 21 ASN B CA 1
ATOM 3100 C C . ASN B 1 21 ? -79.312 -28.453 -11.039 1 58.34 21 ASN B C 1
ATOM 3102 O O . ASN B 1 21 ? -78.438 -27.656 -11.422 1 58.34 21 ASN B O 1
ATOM 3106 N N . ASN B 1 22 ? -80.062 -28.234 -9.898 1 55.62 22 ASN B N 1
ATOM 3107 C CA . ASN B 1 22 ? -79.688 -27.141 -9.008 1 55.62 22 ASN B CA 1
ATOM 3108 C C . ASN B 1 22 ? -78.312 -27.375 -8.383 1 55.62 22 ASN B C 1
ATOM 3110 O O . ASN B 1 22 ? -77.562 -26.438 -8.164 1 55.62 22 ASN B O 1
ATOM 3114 N N . ASN B 1 23 ? -77.938 -28.672 -8.07 1 56.25 23 ASN B N 1
ATOM 3115 C CA . ASN B 1 23 ? -76.625 -28.969 -7.531 1 56.25 23 ASN B CA 1
ATOM 3116 C C . ASN B 1 23 ? -75.562 -28.781 -8.586 1 56.25 23 ASN B C 1
ATOM 3118 O O . ASN B 1 23 ? -74.438 -28.359 -8.266 1 56.25 23 ASN B O 1
ATOM 3122 N N . LYS B 1 24 ? -75.938 -28.969 -9.906 1 54.16 24 LYS B N 1
ATOM 3123 C CA . LYS B 1 24 ? -74.938 -28.719 -10.945 1 54.16 24 LYS B CA 1
ATOM 3124 C C . LYS B 1 24 ? -74.75 -27.219 -11.172 1 54.16 24 LYS B C 1
ATOM 3126 O O . LYS B 1 24 ? -73.688 -26.766 -11.43 1 54.16 24 LYS B O 1
ATOM 3131 N N . ALA B 1 25 ? -75.875 -26.406 -10.906 1 58.53 25 ALA B N 1
ATOM 3132 C CA . ALA B 1 25 ? -75.75 -24.969 -11.062 1 58.53 25 ALA B CA 1
ATOM 3133 C C . ALA B 1 25 ? -75 -24.359 -9.883 1 58.53 25 ALA B C 1
ATOM 3135 O O . ALA B 1 25 ? -74.125 -23.484 -10.062 1 58.53 25 ALA B O 1
ATOM 3136 N N . SER B 1 26 ? -75.25 -24.875 -8.75 1 62.78 26 SER B N 1
ATOM 3137 C CA . SER B 1 26 ? -74.5 -24.422 -7.574 1 62.78 26 SER B CA 1
ATOM 3138 C C . SER B 1 26 ? -73 -24.875 -7.637 1 62.78 26 SER B C 1
ATOM 3140 O O . SER B 1 26 ? -72.125 -24.125 -7.258 1 62.78 26 SER B O 1
ATOM 3142 N N . ASN B 1 27 ? -72.812 -26.031 -8.219 1 60.31 27 ASN B N 1
ATOM 3143 C CA . ASN B 1 27 ? -71.438 -26.5 -8.375 1 60.31 27 ASN B CA 1
ATOM 3144 C C . ASN B 1 27 ? -70.688 -25.719 -9.461 1 60.31 27 ASN B C 1
ATOM 3146 O O . ASN B 1 27 ? -69.5 -25.469 -9.344 1 60.31 27 ASN B O 1
ATOM 3150 N N . LYS B 1 28 ? -71.438 -25.344 -10.484 1 60.84 28 LYS B N 1
ATOM 3151 C CA . LYS B 1 28 ? -70.812 -24.531 -11.516 1 60.84 28 LYS B CA 1
ATOM 3152 C C . LYS B 1 28 ? -70.5 -23.125 -11 1 60.84 28 LYS B C 1
ATOM 3154 O O . LYS B 1 28 ? -69.438 -22.547 -11.336 1 60.84 28 LYS B O 1
ATOM 3159 N N . SER B 1 29 ? -71.375 -22.578 -10.188 1 62.97 29 SER B N 1
ATOM 3160 C CA . SER B 1 29 ? -71.125 -21.266 -9.578 1 62.97 29 SER B CA 1
ATOM 3161 C C . SER B 1 29 ? -70 -21.344 -8.562 1 62.97 29 SER B C 1
ATOM 3163 O O . SER B 1 29 ? -69.188 -20.438 -8.5 1 62.97 29 SER B O 1
ATOM 3165 N N . ASN B 1 30 ? -69.812 -22.453 -7.871 1 63.75 30 ASN B N 1
ATOM 3166 C CA . ASN B 1 30 ? -68.75 -22.656 -6.949 1 63.75 30 ASN B CA 1
ATOM 3167 C C . ASN B 1 30 ? -67.438 -22.906 -7.691 1 63.75 30 ASN B C 1
ATOM 3169 O O . ASN B 1 30 ? -66.375 -22.453 -7.254 1 63.75 30 ASN B O 1
ATOM 3173 N N . ASN B 1 31 ? -67.562 -23.656 -8.836 1 59.12 31 ASN B N 1
ATOM 3174 C CA . ASN B 1 31 ? -66.375 -23.875 -9.641 1 59.12 31 ASN B CA 1
ATOM 3175 C C . ASN B 1 31 ? -65.875 -22.578 -10.289 1 59.12 31 ASN B C 1
ATOM 3177 O O . ASN B 1 31 ? -64.688 -22.359 -10.438 1 59.12 31 ASN B O 1
ATOM 3181 N N . LYS B 1 32 ? -66.75 -21.688 -10.742 1 57.78 32 LYS B N 1
ATOM 3182 C CA . LYS B 1 32 ? -66.375 -20.391 -11.297 1 57.78 32 LYS B CA 1
ATOM 3183 C C . LYS B 1 32 ? -65.812 -19.5 -10.227 1 57.78 32 LYS B C 1
ATOM 3185 O O . LYS B 1 32 ? -64.812 -18.766 -10.484 1 57.78 32 LYS B O 1
ATOM 3190 N N . LYS B 1 33 ? -66.312 -19.484 -9.039 1 59.88 33 LYS B N 1
ATOM 3191 C CA . LYS B 1 33 ? -65.75 -18.703 -7.938 1 59.88 33 LYS B CA 1
ATOM 3192 C C . LYS B 1 33 ? -64.375 -19.266 -7.535 1 59.88 33 LYS B C 1
ATOM 3194 O O . LYS B 1 33 ? -63.438 -18.484 -7.25 1 59.88 33 LYS B O 1
ATOM 3199 N N . LYS B 1 34 ? -64.188 -20.547 -7.582 1 62.72 34 LYS B N 1
ATOM 3200 C CA . LYS B 1 34 ? -62.875 -21.141 -7.312 1 62.72 34 LYS B CA 1
ATOM 3201 C C . LYS B 1 34 ? -61.875 -20.828 -8.43 1 62.72 34 LYS B C 1
ATOM 3203 O O . LYS B 1 34 ? -60.688 -20.531 -8.156 1 62.72 34 LYS B O 1
ATOM 3208 N N . SER B 1 35 ? -62.344 -20.984 -9.633 1 63.19 35 SER B N 1
ATOM 3209 C CA . SER B 1 35 ? -61.469 -20.641 -10.766 1 63.19 35 SER B CA 1
ATOM 3210 C C . SER B 1 35 ? -61.094 -19.172 -10.758 1 63.19 35 SER B C 1
ATOM 3212 O O . SER B 1 35 ? -59.938 -18.828 -11.055 1 63.19 35 SER B O 1
ATOM 3214 N N . SER B 1 36 ? -62.031 -18.281 -10.359 1 70.12 36 SER B N 1
ATOM 3215 C CA . SER B 1 36 ? -61.75 -16.859 -10.273 1 70.12 36 SER B CA 1
ATOM 3216 C C . SER B 1 36 ? -60.781 -16.547 -9.117 1 70.12 36 SER B C 1
ATOM 3218 O O . SER B 1 36 ? -59.906 -15.703 -9.242 1 70.12 36 SER B O 1
ATOM 3220 N N . LYS B 1 37 ? -60.906 -17.25 -8.008 1 68.5 37 LYS B N 1
ATOM 3221 C CA . LYS B 1 37 ? -60 -17.078 -6.879 1 68.5 37 LYS B CA 1
ATOM 3222 C C . LYS B 1 37 ? -58.594 -17.609 -7.211 1 68.5 37 LYS B C 1
ATOM 3224 O O . LYS B 1 37 ? -57.594 -17 -6.844 1 68.5 37 LYS B O 1
ATOM 3229 N N . CYS B 1 38 ? -58.5 -18.734 -7.895 1 68.06 38 CYS B N 1
ATOM 3230 C CA . CYS B 1 38 ? -57.219 -19.266 -8.32 1 68.06 38 CYS B CA 1
ATOM 3231 C C . CYS B 1 38 ? -56.562 -18.359 -9.344 1 68.06 38 CYS B C 1
ATOM 3233 O O . CYS B 1 38 ? -55.344 -18.141 -9.289 1 68.06 38 CYS B O 1
ATOM 3235 N N . THR B 1 39 ? -57.406 -17.781 -10.195 1 70.25 39 THR B N 1
ATOM 3236 C CA . THR B 1 39 ? -56.875 -16.859 -11.188 1 70.25 39 THR B CA 1
ATOM 3237 C C . THR B 1 39 ? -56.375 -15.57 -10.523 1 70.25 39 THR B C 1
ATOM 3239 O O . THR B 1 39 ? -55.344 -15.023 -10.898 1 70.25 39 THR B O 1
ATOM 3242 N N . LYS B 1 40 ? -57.031 -15.109 -9.492 1 69.19 40 LYS B N 1
ATOM 3243 C CA . LYS B 1 40 ? -56.594 -13.906 -8.781 1 69.19 40 LYS B CA 1
ATOM 3244 C C . LYS B 1 40 ? -55.344 -14.164 -7.957 1 69.19 40 LYS B C 1
ATOM 3246 O O . LYS B 1 40 ? -54.469 -13.32 -7.891 1 69.19 40 LYS B O 1
ATOM 3251 N N . ALA B 1 41 ? -55.25 -15.273 -7.391 1 73.88 41 ALA B N 1
ATOM 3252 C CA . ALA B 1 41 ? -54.062 -15.648 -6.637 1 73.88 41 ALA B CA 1
ATOM 3253 C C . ALA B 1 41 ? -52.875 -15.805 -7.562 1 73.88 41 ALA B C 1
ATOM 3255 O O . ALA B 1 41 ? -51.75 -15.375 -7.23 1 73.88 41 ALA B O 1
ATOM 3256 N N . CYS B 1 42 ? -53.094 -16.391 -8.695 1 72.88 42 CYS B N 1
ATOM 3257 C CA . CYS B 1 42 ? -52.031 -16.516 -9.688 1 72.88 42 CYS B CA 1
ATOM 3258 C C . CYS B 1 42 ? -51.594 -15.148 -10.211 1 72.88 42 CYS B C 1
ATOM 3260 O O . CYS B 1 42 ? -50.406 -14.898 -10.383 1 72.88 42 CYS B O 1
ATOM 3262 N N . LEU B 1 43 ? -52.594 -14.281 -10.391 1 75.56 43 LEU B N 1
ATOM 3263 C CA . LEU B 1 43 ? -52.281 -12.93 -10.859 1 75.56 43 LEU B CA 1
ATOM 3264 C C . LEU B 1 43 ? -51.531 -12.141 -9.797 1 75.56 43 LEU B C 1
ATOM 3266 O O . LEU B 1 43 ? -50.625 -11.375 -10.117 1 75.56 43 LEU B O 1
ATOM 3270 N N . SER B 1 44 ? -51.844 -12.398 -8.602 1 79.81 44 SER B N 1
ATOM 3271 C CA . SER B 1 44 ? -51.156 -11.742 -7.504 1 79.81 44 SER B CA 1
ATOM 3272 C C . SER B 1 44 ? -49.719 -12.266 -7.375 1 79.81 44 SER B C 1
ATOM 3274 O O . SER B 1 44 ? -48.781 -11.492 -7.121 1 79.81 44 SER B O 1
ATOM 3276 N N . GLY B 1 45 ? -49.531 -13.477 -7.57 1 77.25 45 GLY B N 1
ATOM 3277 C CA . GLY B 1 45 ? -48.188 -14.039 -7.578 1 77.25 45 GLY B CA 1
ATOM 3278 C C . GLY B 1 45 ? -47.344 -13.5 -8.703 1 77.25 45 GLY B C 1
ATOM 3279 O O . GLY B 1 45 ? -46.156 -13.172 -8.492 1 77.25 45 GLY B O 1
ATOM 3280 N N . LEU B 1 46 ? -47.969 -13.398 -9.852 1 79.25 46 LEU B N 1
ATOM 3281 C CA . LEU B 1 46 ? -47.281 -12.867 -11.016 1 79.25 46 LEU B CA 1
ATOM 3282 C C . LEU B 1 46 ? -46.938 -11.398 -10.812 1 79.25 46 LEU B C 1
ATOM 3284 O O . LEU B 1 46 ? -45.844 -10.953 -11.219 1 79.25 46 LEU B O 1
ATOM 3288 N N . LYS B 1 47 ? -47.812 -10.656 -10.234 1 80.25 47 LYS B N 1
ATOM 3289 C CA . LYS B 1 47 ? -47.531 -9.258 -9.922 1 80.25 47 LYS B CA 1
ATOM 3290 C C . LYS B 1 47 ? -46.406 -9.141 -8.906 1 80.25 47 LYS B C 1
ATOM 3292 O O . LYS B 1 47 ? -45.531 -8.273 -9.039 1 80.25 47 LYS B O 1
ATOM 3297 N N . SER B 1 48 ? -46.438 -10.023 -7.969 1 82.38 48 SER B N 1
ATOM 3298 C CA . SER B 1 48 ? -45.375 -10.008 -6.977 1 82.38 48 SER B CA 1
ATOM 3299 C C . SER B 1 48 ? -44 -10.328 -7.605 1 82.38 48 SER B C 1
ATOM 3301 O O . SER B 1 48 ? -43 -9.695 -7.289 1 82.38 48 SER B O 1
ATOM 3303 N N . LEU B 1 49 ? -44.094 -11.266 -8.453 1 80.38 49 LEU B N 1
ATOM 3304 C CA . LEU B 1 49 ? -42.875 -11.625 -9.156 1 80.38 49 LEU B CA 1
ATOM 3305 C C . LEU B 1 49 ? -42.406 -10.477 -10.031 1 80.38 49 LEU B C 1
ATOM 3307 O O . LEU B 1 49 ? -41.188 -10.227 -10.125 1 80.38 49 LEU B O 1
ATOM 3311 N N . PHE B 1 50 ? -43.375 -9.852 -10.688 1 82 50 PHE B N 1
ATOM 3312 C CA . PHE B 1 50 ? -43.031 -8.703 -11.523 1 82 50 PHE B CA 1
ATOM 3313 C C . PHE B 1 50 ? -42.406 -7.59 -10.695 1 82 50 PHE B C 1
ATOM 3315 O O . PHE B 1 50 ? -41.406 -7.004 -11.094 1 82 50 PHE B O 1
ATOM 3322 N N . TYR B 1 51 ? -42.969 -7.312 -9.57 1 80.81 51 TYR B N 1
ATOM 3323 C CA . TYR B 1 51 ? -42.406 -6.285 -8.695 1 80.81 51 TYR B CA 1
ATOM 3324 C C . TYR B 1 51 ? -41.031 -6.676 -8.188 1 80.81 51 TYR B C 1
ATOM 3326 O O . TYR B 1 51 ? -40.125 -5.832 -8.078 1 80.81 51 TYR B O 1
ATOM 3334 N N . LEU B 1 52 ? -40.906 -7.887 -7.883 1 78.62 52 LEU B N 1
ATOM 3335 C CA . LEU B 1 52 ? -39.594 -8.367 -7.453 1 78.62 52 LEU B CA 1
ATOM 3336 C C . LEU B 1 52 ? -38.562 -8.156 -8.547 1 78.62 52 LEU B C 1
ATOM 3338 O O . LEU B 1 52 ? -37.438 -7.734 -8.266 1 78.62 52 LEU B O 1
ATOM 3342 N N . LEU B 1 53 ? -39 -8.461 -9.734 1 75.38 53 LEU B N 1
ATOM 3343 C CA . LEU B 1 53 ? -38.094 -8.273 -10.867 1 75.38 53 LEU B CA 1
ATOM 3344 C C . LEU B 1 53 ? -37.719 -6.801 -11.039 1 75.38 53 LEU B C 1
ATOM 3346 O O . LEU B 1 53 ? -36.594 -6.465 -11.328 1 75.38 53 LEU B O 1
ATOM 3350 N N . LEU B 1 54 ? -38.656 -5.938 -10.852 1 75.12 54 LEU B N 1
ATOM 3351 C CA . LEU B 1 54 ? -38.406 -4.504 -10.953 1 75.12 54 LEU B CA 1
ATOM 3352 C C . LEU B 1 54 ? -37.438 -4.039 -9.867 1 75.12 54 LEU B C 1
ATOM 3354 O O . LEU B 1 54 ? -36.562 -3.205 -10.125 1 75.12 54 LEU B O 1
ATOM 3358 N N . VAL B 1 55 ? -37.656 -4.586 -8.781 1 73.69 55 VAL B N 1
ATOM 3359 C CA . VAL B 1 55 ? -36.75 -4.242 -7.676 1 73.69 55 VAL B CA 1
ATOM 3360 C C . VAL B 1 55 ? -35.344 -4.711 -7.98 1 73.69 55 VAL B C 1
ATOM 3362 O O . VAL B 1 55 ? -34.375 -3.979 -7.758 1 73.69 55 VAL B O 1
ATOM 3365 N N . ILE B 1 56 ? -35.25 -5.805 -8.516 1 71.5 56 ILE B N 1
ATOM 3366 C CA . ILE B 1 56 ? -33.969 -6.367 -8.844 1 71.5 56 ILE B CA 1
ATOM 3367 C C . ILE B 1 56 ? -33.281 -5.512 -9.914 1 71.5 56 ILE B C 1
ATOM 3369 O O . ILE B 1 56 ? -32.094 -5.176 -9.797 1 71.5 56 ILE B O 1
ATOM 3373 N N . VAL B 1 57 ? -34.062 -5.227 -10.891 1 73.19 57 VAL B N 1
ATOM 3374 C CA . VAL B 1 57 ? -33.531 -4.414 -11.977 1 73.19 57 VAL B CA 1
ATOM 3375 C C . VAL B 1 57 ? -33.094 -3.053 -11.438 1 73.19 57 VAL B C 1
ATOM 3377 O O . VAL B 1 57 ? -32.031 -2.543 -11.797 1 73.19 57 VAL B O 1
ATOM 3380 N N . PHE B 1 58 ? -33.875 -2.51 -10.586 1 72.81 58 PHE B N 1
ATOM 3381 C CA . PHE B 1 58 ? -33.531 -1.225 -9.984 1 72.81 58 PHE B CA 1
ATOM 3382 C C . PHE B 1 58 ? -32.281 -1.336 -9.133 1 72.81 58 PHE B C 1
ATOM 3384 O O . PHE B 1 58 ? -31.406 -0.463 -9.188 1 72.81 58 PHE B O 1
ATOM 3391 N N . CYS B 1 59 ? -32.219 -2.334 -8.414 1 72.62 59 CYS B N 1
ATOM 3392 C CA . CYS B 1 59 ? -31.047 -2.52 -7.551 1 72.62 59 CYS B CA 1
ATOM 3393 C C . CYS B 1 59 ? -29.797 -2.756 -8.375 1 72.62 59 CYS B C 1
ATOM 3395 O O . CYS B 1 59 ? -28.75 -2.17 -8.094 1 72.62 59 CYS B O 1
ATOM 3397 N N . THR B 1 60 ? -29.969 -3.484 -9.359 1 74 60 THR B N 1
ATOM 3398 C CA . THR B 1 60 ? -28.781 -3.877 -10.109 1 74 60 THR B CA 1
ATOM 3399 C C . THR B 1 60 ? -28.406 -2.799 -11.125 1 74 60 THR B C 1
ATOM 3401 O O . THR B 1 60 ? -27.219 -2.498 -11.305 1 74 60 THR B O 1
ATOM 3404 N N . HIS B 1 61 ? -29.406 -2.217 -11.742 1 76.75 61 HIS B N 1
ATOM 3405 C CA . HIS B 1 61 ? -29.109 -1.274 -12.812 1 76.75 61 HIS B CA 1
ATOM 3406 C C . HIS B 1 61 ? -29.234 0.167 -12.328 1 76.75 61 HIS B C 1
ATOM 3408 O O . HIS B 1 61 ? -28.797 1.095 -13.008 1 76.75 61 HIS B O 1
ATOM 3414 N N . GLY B 1 62 ? -29.688 0.362 -11.266 1 76.88 62 GLY B N 1
ATOM 3415 C CA . GLY B 1 62 ? -29.812 1.705 -10.719 1 76.88 62 GLY B CA 1
ATOM 3416 C C . GLY B 1 62 ? -28.922 1.944 -9.523 1 76.88 62 GLY B C 1
ATOM 3417 O O . GLY B 1 62 ? -27.922 2.68 -9.609 1 76.88 62 GLY B O 1
ATOM 3418 N N . LEU B 1 63 ? -29.094 1.154 -8.555 1 80.69 63 LEU B N 1
ATOM 3419 C CA . LEU B 1 63 ? -28.469 1.43 -7.266 1 80.69 63 LEU B CA 1
ATOM 3420 C C . LEU B 1 63 ? -27.016 0.955 -7.25 1 80.69 63 LEU B C 1
ATOM 3422 O O . LEU B 1 63 ? -26.141 1.632 -6.703 1 80.69 63 LEU B O 1
ATOM 3426 N N . LEU B 1 64 ? -26.812 -0.108 -7.879 1 84.81 64 LEU B N 1
ATOM 3427 C CA . LEU B 1 64 ? -25.484 -0.703 -7.789 1 84.81 64 LEU B CA 1
ATOM 3428 C C . LEU B 1 64 ? -24.438 0.201 -8.43 1 84.81 64 LEU B C 1
ATOM 3430 O O . LEU B 1 64 ? -23.422 0.514 -7.816 1 84.81 64 LEU B O 1
ATOM 3434 N N . PRO B 1 65 ? -24.672 0.723 -9.664 1 84.81 65 PRO B N 1
ATOM 3435 C CA . PRO B 1 65 ? -23.688 1.633 -10.258 1 84.81 65 PRO B CA 1
ATOM 3436 C C . PRO B 1 65 ? -23.5 2.904 -9.438 1 84.81 65 PRO B C 1
ATOM 3438 O O . PRO B 1 65 ? -22.375 3.404 -9.328 1 84.81 65 PRO B O 1
ATOM 3441 N N . VAL B 1 66 ? -24.547 3.326 -8.836 1 85.19 66 VAL B N 1
ATOM 3442 C CA . VAL B 1 66 ? -24.453 4.516 -8 1 85.19 66 VAL B CA 1
ATOM 3443 C C . VAL B 1 66 ? -23.625 4.207 -6.758 1 85.19 66 VAL B C 1
ATOM 3445 O O . VAL B 1 66 ? -22.812 5.031 -6.32 1 85.19 66 VAL B O 1
ATOM 3448 N N . PHE B 1 67 ? -23.875 3.057 -6.285 1 85.94 67 PHE B N 1
ATOM 3449 C CA . PHE B 1 67 ? -23.125 2.617 -5.113 1 85.94 67 PHE B CA 1
ATOM 3450 C C . PHE B 1 67 ? -21.641 2.516 -5.43 1 85.94 67 PHE B C 1
ATOM 3452 O O . PHE B 1 67 ? -20.797 2.967 -4.648 1 85.94 67 PHE B O 1
ATOM 3459 N N . PHE B 1 68 ? -21.328 1.997 -6.562 1 86 68 PHE B N 1
ATOM 3460 C CA . PHE B 1 68 ? -19.938 1.917 -7.004 1 86 68 PHE B CA 1
ATOM 3461 C C . PHE B 1 68 ? -19.344 3.311 -7.203 1 86 68 PHE B C 1
ATOM 3463 O O . PHE B 1 68 ? -18.219 3.574 -6.809 1 86 68 PHE B O 1
ATOM 3470 N N . TRP B 1 69 ? -20.109 4.105 -7.777 1 84.19 69 TRP B N 1
ATOM 3471 C CA . TRP B 1 69 ? -19.656 5.465 -8.062 1 84.19 69 TRP B CA 1
ATOM 3472 C C . TRP B 1 69 ? -19.375 6.223 -6.77 1 84.19 69 TRP B C 1
ATOM 3474 O O . TRP B 1 69 ? -18.375 6.938 -6.668 1 84.19 69 TRP B O 1
ATOM 3484 N N . THR B 1 70 ? -20.203 5.973 -5.793 1 82.38 70 THR B N 1
ATOM 3485 C CA . THR B 1 70 ? -20.109 6.715 -4.543 1 82.38 70 THR B CA 1
ATOM 3486 C C . THR B 1 70 ? -19.016 6.148 -3.658 1 82.38 70 THR B C 1
ATOM 3488 O O . THR B 1 70 ? -18.328 6.891 -2.951 1 82.38 70 THR B O 1
ATOM 3491 N N . PHE B 1 71 ? -18.859 4.832 -3.691 1 85.75 71 PHE B N 1
ATOM 3492 C CA . PHE B 1 71 ? -17.891 4.172 -2.842 1 85.75 71 PHE B CA 1
ATOM 3493 C C . PHE B 1 71 ? -16.922 3.328 -3.676 1 85.75 71 PHE B C 1
ATOM 3495 O O . PHE B 1 71 ? -17.031 2.1 -3.707 1 85.75 71 PHE B O 1
ATOM 3502 N N . PRO B 1 72 ? -15.922 4 -4.215 1 86.75 72 PRO B N 1
ATOM 3503 C CA . PRO B 1 72 ? -14.984 3.254 -5.062 1 86.75 72 PRO B CA 1
ATOM 3504 C C . PRO B 1 72 ? -14.25 2.152 -4.301 1 86.75 72 PRO B C 1
ATOM 3506 O O . PRO B 1 72 ? -13.688 1.242 -4.914 1 86.75 72 PRO B O 1
ATOM 3509 N N . GLU B 1 73 ? -14.312 2.164 -2.955 1 83 73 GLU B N 1
ATOM 3510 C CA . GLU B 1 73 ? -13.742 1.118 -2.115 1 83 73 GLU B CA 1
ATOM 3511 C C . GLU B 1 73 ? -14.336 -0.246 -2.441 1 83 73 GLU B C 1
ATOM 3513 O O . GLU B 1 73 ? -13.672 -1.272 -2.312 1 83 73 GLU B O 1
ATOM 3518 N N . ILE B 1 74 ? -15.523 -0.217 -2.902 1 85.12 74 ILE B N 1
ATOM 3519 C CA . ILE B 1 74 ? -16.234 -1.456 -3.197 1 85.12 74 ILE B CA 1
ATOM 3520 C C . ILE B 1 74 ? -15.562 -2.174 -4.363 1 85.12 74 ILE B C 1
ATOM 3522 O O . ILE B 1 74 ? -15.531 -3.406 -4.41 1 85.12 74 ILE B O 1
ATOM 3526 N N . SER B 1 75 ? -14.977 -1.35 -5.242 1 89.75 75 SER B N 1
ATOM 3527 C CA . SER B 1 75 ? -14.281 -1.948 -6.379 1 89.75 75 SER B CA 1
ATOM 3528 C C . SER B 1 75 ? -13.117 -2.816 -5.918 1 89.75 75 SER B C 1
ATOM 3530 O O . SER B 1 75 ? -12.852 -3.867 -6.504 1 89.75 75 SER B O 1
ATOM 3532 N N . ASN B 1 76 ? -12.445 -2.42 -4.883 1 89.31 76 ASN B N 1
ATOM 3533 C CA . ASN B 1 76 ? -11.367 -3.238 -4.34 1 89.31 76 ASN B CA 1
ATOM 3534 C C . ASN B 1 76 ? -11.883 -4.57 -3.807 1 89.31 76 ASN B C 1
ATOM 3536 O O . ASN B 1 76 ? -11.227 -5.602 -3.955 1 89.31 76 ASN B O 1
ATOM 3540 N N . PHE B 1 77 ? -13.039 -4.488 -3.264 1 85.56 77 PHE B N 1
ATOM 3541 C CA . PHE B 1 77 ? -13.688 -5.691 -2.754 1 85.56 77 PHE B CA 1
ATOM 3542 C C . PHE B 1 77 ? -13.984 -6.668 -3.885 1 85.56 77 PHE B C 1
ATOM 3544 O O . PHE B 1 77 ? -13.773 -7.875 -3.742 1 85.56 77 PHE B O 1
ATOM 3551 N N . VAL B 1 78 ? -14.383 -6.141 -4.949 1 88.38 78 VAL B N 1
ATOM 3552 C CA . VAL B 1 78 ? -14.758 -6.977 -6.082 1 88.38 78 VAL B CA 1
ATOM 3553 C C . VAL B 1 78 ? -13.508 -7.473 -6.805 1 88.38 78 VAL B C 1
ATOM 3555 O O . VAL B 1 78 ? -13.438 -8.633 -7.203 1 88.38 78 VAL B O 1
ATOM 3558 N N . ILE B 1 79 ? -12.531 -6.633 -6.949 1 93.75 79 ILE B N 1
ATOM 3559 C CA . ILE B 1 79 ? -11.297 -6.961 -7.652 1 93.75 79 ILE B CA 1
ATOM 3560 C C . ILE B 1 79 ? -10.602 -8.133 -6.957 1 93.75 79 ILE B C 1
ATOM 3562 O O . ILE B 1 79 ? -10.211 -9.102 -7.609 1 93.75 79 ILE B O 1
ATOM 3566 N N . PHE B 1 80 ? -10.492 -8.141 -5.648 1 94.62 80 PHE B N 1
ATOM 3567 C CA . PHE B 1 80 ? -9.797 -9.195 -4.922 1 94.62 80 PHE B CA 1
ATOM 3568 C C . PHE B 1 80 ? -10.742 -10.344 -4.605 1 94.62 80 PHE B C 1
ATOM 3570 O O . PHE B 1 80 ? -10.336 -11.508 -4.609 1 94.62 80 PHE B O 1
ATOM 3577 N N . SER B 1 81 ? -12.023 -10.016 -4.305 1 92.25 81 SER B N 1
ATOM 3578 C CA . SER B 1 81 ? -13.055 -11.008 -4.004 1 92.25 81 SER B CA 1
ATOM 3579 C C . SER B 1 81 ? -12.562 -12.016 -2.973 1 92.25 81 SER B C 1
ATOM 3581 O O . SER B 1 81 ? -12.797 -13.219 -3.113 1 92.25 81 SER B O 1
ATOM 3583 N N . ASN B 1 82 ? -11.789 -11.57 -2.018 1 89.38 82 ASN B N 1
ATOM 3584 C CA . ASN B 1 82 ? -11.133 -12.438 -1.049 1 89.38 82 ASN B CA 1
ATOM 3585 C C . ASN B 1 82 ? -12.141 -13.047 -0.074 1 89.38 82 ASN B C 1
ATOM 3587 O O . ASN B 1 82 ? -11.836 -14.039 0.596 1 89.38 82 ASN B O 1
ATOM 3591 N N . ARG B 1 83 ? -13.336 -12.562 -0.034 1 81.38 83 ARG B N 1
ATOM 3592 C CA . ARG B 1 83 ? -14.344 -13.07 0.895 1 81.38 83 ARG B CA 1
ATOM 3593 C C . ARG B 1 83 ? -15.156 -14.195 0.261 1 81.38 83 ARG B C 1
ATOM 3595 O O . ARG B 1 83 ? -15.867 -14.922 0.956 1 81.38 83 ARG B O 1
ATOM 3602 N N . LEU B 1 84 ? -15.094 -14.195 -0.987 1 75.56 84 LEU B N 1
ATOM 3603 C CA . LEU B 1 84 ? -15.719 -15.328 -1.66 1 75.56 84 LEU B CA 1
ATOM 3604 C C . LEU B 1 84 ? -14.883 -16.594 -1.479 1 75.56 84 LEU B C 1
ATOM 3606 O O . LEU B 1 84 ? -13.898 -16.797 -2.193 1 75.56 84 LEU B O 1
ATOM 3610 N N . LYS B 1 85 ? -15.273 -17.234 -0.384 1 66.81 85 LYS B N 1
ATOM 3611 C CA . LYS B 1 85 ? -14.523 -18.438 -0.051 1 66.81 85 LYS B CA 1
ATOM 3612 C C . LYS B 1 85 ? -15.172 -19.688 -0.669 1 66.81 85 LYS B C 1
ATOM 3614 O O . LYS B 1 85 ? -16.359 -19.953 -0.445 1 66.81 85 LYS B O 1
ATOM 3619 N N . TRP B 1 86 ? -14.617 -20.172 -1.63 1 51.81 86 TRP B N 1
ATOM 3620 C CA . TRP B 1 86 ? -15.133 -21.359 -2.297 1 51.81 86 TRP B CA 1
ATOM 3621 C C . TRP B 1 86 ? -15.016 -22.578 -1.392 1 51.81 86 TRP B C 1
ATOM 3623 O O . TRP B 1 86 ? -15.758 -23.562 -1.555 1 51.81 86 TRP B O 1
ATOM 3633 N N . THR B 1 87 ? -14.023 -22.453 -0.41 1 52.09 87 THR B N 1
ATOM 3634 C CA . THR B 1 87 ? -13.836 -23.516 0.561 1 52.09 87 THR B CA 1
ATOM 3635 C C . THR B 1 87 ? -14.016 -23 1.983 1 52.09 87 THR B C 1
ATOM 3637 O O . THR B 1 87 ? -13.055 -22.938 2.754 1 52.09 87 THR B O 1
ATOM 3640 N N . VAL B 1 88 ? -15.062 -22.453 2.41 1 56.84 88 VAL B N 1
ATOM 3641 C CA . VAL B 1 88 ? -15.352 -21.781 3.674 1 56.84 88 VAL B CA 1
ATOM 3642 C C . VAL B 1 88 ? -14.93 -22.672 4.84 1 56.84 88 VAL B C 1
ATOM 3644 O O . VAL B 1 88 ? -14.391 -22.188 5.836 1 56.84 88 VAL B O 1
ATOM 3647 N N . PHE B 1 89 ? -14.969 -23.984 4.652 1 63.5 89 PHE B N 1
ATOM 3648 C CA . PHE B 1 89 ? -14.711 -24.828 5.805 1 63.5 89 PHE B CA 1
ATOM 3649 C C . PHE B 1 89 ? -13.414 -25.625 5.621 1 63.5 89 PHE B C 1
ATOM 3651 O O . PHE B 1 89 ? -13.125 -26.531 6.398 1 63.5 89 PHE B O 1
ATOM 3658 N N . ALA B 1 90 ? -12.703 -25.031 4.715 1 71.19 90 ALA B N 1
ATOM 3659 C CA . ALA B 1 90 ? -11.492 -25.797 4.438 1 71.19 90 ALA B CA 1
ATOM 3660 C C . ALA B 1 90 ? -10.383 -25.453 5.43 1 71.19 90 ALA B C 1
ATOM 3662 O O . ALA B 1 90 ? -10.203 -24.281 5.777 1 71.19 90 ALA B O 1
ATOM 3663 N N . ASN B 1 91 ? -9.852 -26.469 5.984 1 85.12 91 ASN B N 1
ATOM 3664 C CA . ASN B 1 91 ? -8.688 -26.312 6.848 1 85.12 91 ASN B CA 1
ATOM 3665 C C . ASN B 1 91 ? -7.398 -26.219 6.043 1 85.12 91 ASN B C 1
ATOM 3667 O O . ASN B 1 91 ? -6.809 -27.234 5.684 1 85.12 91 ASN B O 1
ATOM 3671 N N . LEU B 1 92 ? -6.934 -25.062 5.793 1 92.06 92 LEU B N 1
ATOM 3672 C CA . LEU B 1 92 ? -5.762 -24.828 4.953 1 92.06 92 LEU B CA 1
ATOM 3673 C C . LEU B 1 92 ? -4.492 -25.328 5.637 1 92.06 92 LEU B C 1
ATOM 3675 O O . LEU B 1 92 ? -3.453 -25.484 4.992 1 92.06 92 LEU B O 1
ATOM 3679 N N . SER B 1 93 ? -4.609 -25.656 6.914 1 90.94 93 SER B N 1
ATOM 3680 C CA . SER B 1 93 ? -3.445 -26.141 7.656 1 90.94 93 SER B CA 1
ATOM 3681 C C . SER B 1 93 ? -3.207 -27.625 7.418 1 90.94 93 SER B C 1
ATOM 3683 O O . SER B 1 93 ? -2.205 -28.172 7.875 1 90.94 93 SER B O 1
ATOM 3685 N N . ASP B 1 94 ? -4.102 -28.219 6.66 1 91.75 94 ASP B N 1
ATOM 3686 C CA . ASP B 1 94 ? -3.949 -29.625 6.301 1 91.75 94 ASP B CA 1
ATOM 3687 C C . ASP B 1 94 ? -3.943 -29.812 4.785 1 91.75 94 ASP B C 1
ATOM 3689 O O . ASP B 1 94 ? -4.918 -30.297 4.207 1 91.75 94 ASP B O 1
ATOM 3693 N N . PRO B 1 95 ? -2.826 -29.547 4.172 1 93.56 95 PRO B N 1
ATOM 3694 C CA . PRO B 1 95 ? -2.746 -29.656 2.715 1 93.56 95 PRO B CA 1
ATOM 3695 C C . PRO B 1 95 ? -3.092 -31.062 2.215 1 93.56 95 PRO B C 1
ATOM 3697 O O . PRO B 1 95 ? -3.541 -31.219 1.077 1 93.56 95 PRO B O 1
ATOM 3700 N N . HIS B 1 96 ? -2.992 -32.062 3.039 1 91.12 96 HIS B N 1
ATOM 3701 C CA . HIS B 1 96 ? -3.316 -33.438 2.658 1 91.12 96 HIS B CA 1
ATOM 3702 C C . HIS B 1 96 ? -4.789 -33.562 2.281 1 91.12 96 HIS B C 1
ATOM 3704 O O . HIS B 1 96 ? -5.141 -34.375 1.405 1 91.12 96 HIS B O 1
ATOM 3710 N N . SER B 1 97 ? -5.566 -32.875 2.938 1 91.44 97 SER B N 1
ATOM 3711 C CA . SER B 1 97 ? -7.004 -32.906 2.686 1 91.44 97 SER B CA 1
ATOM 3712 C C . SER B 1 97 ? -7.34 -32.406 1.295 1 91.44 97 SER B C 1
ATOM 3714 O O . SER B 1 97 ? -8.438 -32.656 0.782 1 91.44 97 SER B O 1
ATOM 3716 N N . PHE B 1 98 ? -6.34 -31.766 0.659 1 92.12 98 PHE B N 1
ATOM 3717 C CA . PHE B 1 98 ? -6.539 -31.234 -0.687 1 92.12 98 PHE B CA 1
ATOM 3718 C C . PHE B 1 98 ? -5.789 -32.094 -1.713 1 92.12 98 PHE B C 1
ATOM 3720 O O . PHE B 1 98 ? -5.633 -31.672 -2.865 1 92.12 98 PHE B O 1
ATOM 3727 N N . GLY B 1 99 ? -5.254 -33.219 -1.235 1 91.81 99 GLY B N 1
ATOM 3728 C CA . GLY B 1 99 ? -4.539 -34.125 -2.127 1 91.81 99 GLY B CA 1
ATOM 3729 C C . GLY B 1 99 ? -3.066 -33.781 -2.262 1 91.81 99 GLY B C 1
ATOM 3730 O O . GLY B 1 99 ? -2.402 -34.219 -3.195 1 91.81 99 GLY B O 1
ATOM 3731 N N . LEU B 1 100 ? -2.592 -32.938 -1.367 1 93.69 100 LEU B N 1
ATOM 3732 C CA . LEU B 1 100 ? -1.187 -32.562 -1.374 1 93.69 100 LEU B CA 1
ATOM 3733 C C . LEU B 1 100 ? -0.434 -33.219 -0.221 1 93.69 100 LEU B C 1
ATOM 3735 O O . LEU B 1 100 ? -0.114 -32.562 0.771 1 93.69 100 LEU B O 1
ATOM 3739 N N . ASP B 1 101 ? 0.038 -34.406 -0.395 1 90.06 101 ASP B N 1
ATOM 3740 C CA . ASP B 1 101 ? 0.574 -35.25 0.669 1 90.06 101 ASP B CA 1
ATOM 3741 C C . ASP B 1 101 ? 2.002 -34.844 1.026 1 90.06 101 ASP B C 1
ATOM 3743 O O . ASP B 1 101 ? 2.467 -35.094 2.139 1 90.06 101 ASP B O 1
ATOM 3747 N N . TYR B 1 102 ? 2.674 -34.219 0.145 1 92.75 102 TYR B N 1
ATOM 3748 C CA . TYR B 1 102 ? 4.059 -33.844 0.375 1 92.75 102 TYR B CA 1
ATOM 3749 C C . TYR B 1 102 ? 4.203 -32.312 0.422 1 92.75 102 TYR B C 1
ATOM 3751 O O . TYR B 1 102 ? 5.027 -31.734 -0.294 1 92.75 102 TYR B O 1
ATOM 3759 N N . THR B 1 103 ? 3.383 -31.781 1.303 1 95.25 103 THR B N 1
ATOM 3760 C CA . THR B 1 103 ? 3.297 -30.328 1.433 1 95.25 103 THR B CA 1
ATOM 3761 C C . THR B 1 103 ? 3.32 -29.922 2.9 1 95.25 103 THR B C 1
ATOM 3763 O O . THR B 1 103 ? 2.67 -30.547 3.738 1 95.25 103 THR B O 1
ATOM 3766 N N . ARG B 1 104 ? 4.047 -28.938 3.195 1 95 104 ARG B N 1
ATOM 3767 C CA . ARG B 1 104 ? 4.039 -28.359 4.539 1 95 104 ARG B CA 1
ATOM 3768 C C . ARG B 1 104 ? 3.26 -27.047 4.57 1 95 104 ARG B C 1
ATOM 3770 O O . ARG B 1 104 ? 3.354 -26.25 3.645 1 95 104 ARG B O 1
ATOM 3777 N N . ASN B 1 105 ? 2.482 -26.922 5.625 1 96.19 105 ASN B N 1
ATOM 3778 C CA . ASN B 1 105 ? 1.818 -25.672 5.949 1 96.19 105 ASN B CA 1
ATOM 3779 C C . ASN B 1 105 ? 2.621 -24.844 6.953 1 96.19 105 ASN B C 1
ATOM 3781 O O . ASN B 1 105 ? 3.115 -25.391 7.945 1 96.19 105 ASN B O 1
ATOM 3785 N N . PHE B 1 106 ? 2.816 -23.578 6.703 1 97.19 106 PHE B N 1
ATOM 3786 C CA . PHE B 1 106 ? 3.496 -22.719 7.66 1 97.19 106 PHE B CA 1
ATOM 3787 C C . PHE B 1 106 ? 3.018 -21.281 7.523 1 97.19 106 PHE B C 1
ATOM 3789 O O . PHE B 1 106 ? 2.209 -20.969 6.645 1 97.19 106 PHE B O 1
ATOM 3796 N N . PHE B 1 107 ? 3.389 -20.453 8.461 1 97.31 107 PHE B N 1
ATOM 3797 C CA . PHE B 1 107 ? 2.984 -19.047 8.477 1 97.31 107 PHE B CA 1
ATOM 3798 C C . PHE B 1 107 ? 4.203 -18.141 8.445 1 97.31 107 PHE B C 1
ATOM 3800 O O . PHE B 1 107 ? 5.266 -18.484 8.961 1 97.31 107 PHE B O 1
ATOM 3807 N N . LEU B 1 108 ? 4.035 -17.078 7.742 1 97.31 108 LEU B N 1
ATOM 3808 C CA . LEU B 1 108 ? 5.059 -16.031 7.676 1 97.31 108 LEU B CA 1
ATOM 3809 C C . LEU B 1 108 ? 4.531 -14.711 8.219 1 97.31 108 LEU B C 1
ATOM 3811 O O . LEU B 1 108 ? 3.426 -14.289 7.867 1 97.31 108 LEU B O 1
ATOM 3815 N N . GLN B 1 109 ? 5.246 -14.102 9.031 1 94.62 109 GLN B N 1
ATOM 3816 C CA . GLN B 1 109 ? 4.863 -12.82 9.617 1 94.62 109 GLN B CA 1
ATOM 3817 C C . GLN B 1 109 ? 5.504 -11.656 8.859 1 94.62 109 GLN B C 1
ATOM 3819 O O . GLN B 1 109 ? 6.656 -11.305 9.109 1 94.62 109 GLN B O 1
ATOM 3824 N N . SER B 1 110 ? 4.734 -11.062 8.008 1 90.38 110 SER B N 1
ATOM 3825 C CA . SER B 1 110 ? 5.254 -9.977 7.176 1 90.38 110 SER B CA 1
ATOM 3826 C C . SER B 1 110 ? 5.332 -8.672 7.953 1 90.38 110 SER B C 1
ATOM 3828 O O . SER B 1 110 ? 6.258 -7.883 7.754 1 90.38 110 SER B O 1
ATOM 3830 N N . LYS B 1 111 ? 4.34 -8.305 8.734 1 87.19 111 LYS B N 1
ATOM 3831 C CA . LYS B 1 111 ? 4.25 -7.18 9.656 1 87.19 111 LYS B CA 1
ATOM 3832 C C . LYS B 1 111 ? 3.656 -7.605 10.992 1 87.19 111 LYS B C 1
ATOM 3834 O O . LYS B 1 111 ? 3.199 -8.742 11.141 1 87.19 111 LYS B O 1
ATOM 3839 N N . ARG B 1 112 ? 3.719 -6.75 11.938 1 83.56 112 ARG B N 1
ATOM 3840 C CA . ARG B 1 112 ? 3.201 -7.062 13.266 1 83.56 112 ARG B CA 1
ATOM 3841 C C . ARG B 1 112 ? 1.768 -7.574 13.188 1 83.56 112 ARG B C 1
ATOM 3843 O O . ARG B 1 112 ? 1.406 -8.531 13.875 1 83.56 112 ARG B O 1
ATOM 3850 N N . ASN B 1 113 ? 0.976 -7.047 12.32 1 85.31 113 ASN B N 1
ATOM 3851 C CA . ASN B 1 113 ? -0.433 -7.426 12.273 1 85.31 113 ASN B CA 1
ATOM 3852 C C . ASN B 1 113 ? -0.767 -8.172 10.984 1 85.31 113 ASN B C 1
ATOM 3854 O O . ASN B 1 113 ? -1.938 -8.336 10.641 1 85.31 113 ASN B O 1
ATOM 3858 N N . ILE B 1 114 ? 0.267 -8.602 10.242 1 91.94 114 ILE B N 1
ATOM 3859 C CA . ILE B 1 114 ? 0.022 -9.297 8.984 1 91.94 114 ILE B CA 1
ATOM 3860 C C . ILE B 1 114 ? 0.714 -10.656 9.008 1 91.94 114 ILE B C 1
ATOM 3862 O O . ILE B 1 114 ? 1.929 -10.75 8.812 1 91.94 114 ILE B O 1
ATOM 3866 N N . LYS B 1 115 ? -0.061 -11.648 9.195 1 94.75 115 LYS B N 1
ATOM 3867 C CA . LYS B 1 115 ? 0.36 -13.047 9.133 1 94.75 115 LYS B CA 1
ATOM 3868 C C . LYS B 1 115 ? -0.124 -13.711 7.844 1 94.75 115 LYS B C 1
ATOM 3870 O O . LYS B 1 115 ? -1.312 -13.648 7.52 1 94.75 115 LYS B O 1
ATOM 3875 N N . LEU B 1 116 ? 0.805 -14.344 7.086 1 97.5 116 LEU B N 1
ATOM 3876 C CA . LEU B 1 116 ? 0.481 -14.945 5.801 1 97.5 116 LEU B CA 1
ATOM 3877 C C . LEU B 1 116 ? 0.507 -16.469 5.895 1 97.5 116 LEU B C 1
ATOM 3879 O O . LEU B 1 116 ? 1.498 -17.047 6.344 1 97.5 116 LEU B O 1
ATOM 3883 N N . GLY B 1 117 ? -0.555 -17.156 5.5 1 97.5 117 GLY B N 1
ATOM 3884 C CA . GLY B 1 117 ? -0.54 -18.594 5.344 1 97.5 117 GLY B CA 1
ATOM 3885 C C . GLY B 1 117 ? 0.146 -19.047 4.07 1 97.5 117 GLY B C 1
ATOM 3886 O O . GLY B 1 117 ? -0.108 -18.516 2.994 1 97.5 117 GLY B O 1
ATOM 3887 N N . ALA B 1 118 ? 1.019 -20.031 4.18 1 98.31 118 ALA B N 1
ATOM 3888 C CA . ALA B 1 118 ? 1.816 -20.453 3.031 1 98.31 118 ALA B CA 1
ATOM 3889 C C . ALA B 1 118 ? 1.947 -21.969 2.986 1 98.31 118 ALA B C 1
ATOM 3891 O O . ALA B 1 118 ? 1.751 -22.641 4 1 98.31 118 ALA B O 1
ATOM 3892 N N . TRP B 1 119 ? 2.158 -22.516 1.804 1 98.38 119 TRP B N 1
ATOM 3893 C CA . TRP B 1 119 ? 2.463 -23.938 1.577 1 98.38 119 TRP B CA 1
ATOM 3894 C C . TRP B 1 119 ? 3.797 -24.094 0.856 1 98.38 119 TRP B C 1
ATOM 3896 O O . TRP B 1 119 ? 4.156 -23.266 0.015 1 98.38 119 TRP B O 1
ATOM 3906 N N . HIS B 1 120 ? 4.535 -25.094 1.208 1 98.06 120 HIS B N 1
ATOM 3907 C CA . HIS B 1 120 ? 5.699 -25.594 0.484 1 98.06 120 HIS B CA 1
ATOM 3908 C C . HIS B 1 120 ? 5.457 -27 -0.058 1 98.06 120 HIS B C 1
ATOM 3910 O O . HIS B 1 120 ? 5.328 -27.953 0.713 1 98.06 120 HIS B O 1
ATOM 3916 N N . ILE B 1 121 ? 5.383 -27.125 -1.336 1 97.25 121 ILE B N 1
ATOM 3917 C CA . ILE B 1 121 ? 5.16 -28.406 -2.002 1 97.25 121 ILE B CA 1
ATOM 3918 C C . ILE B 1 121 ? 6.48 -28.922 -2.566 1 97.25 121 ILE B C 1
ATOM 3920 O O . ILE B 1 121 ? 7.188 -28.203 -3.273 1 97.25 121 ILE B O 1
ATOM 3924 N N . LEU B 1 122 ? 6.766 -30.156 -2.312 1 96.06 122 LEU B N 1
ATOM 3925 C CA . LEU B 1 122 ? 8.031 -30.766 -2.721 1 96.06 122 LEU B CA 1
ATOM 3926 C C . LEU B 1 122 ? 7.957 -31.25 -4.168 1 96.06 122 LEU B C 1
ATOM 3928 O O . LEU B 1 122 ? 6.887 -31.609 -4.652 1 96.06 122 LEU B O 1
ATOM 3932 N N . PRO B 1 123 ? 9.18 -31.234 -4.805 1 96.25 123 PRO B N 1
ATOM 3933 C CA . PRO B 1 123 ? 9.242 -31.922 -6.098 1 96.25 123 PRO B CA 1
ATOM 3934 C C . PRO B 1 123 ? 8.992 -33.406 -5.988 1 96.25 123 PRO B C 1
ATOM 3936 O O . PRO B 1 123 ? 9.273 -34.031 -4.945 1 96.25 123 PRO B O 1
ATOM 3939 N N . ASP B 1 124 ? 8.477 -33.938 -7.066 1 93.62 124 ASP B N 1
ATOM 3940 C CA . ASP B 1 124 ? 8.078 -35.344 -7.086 1 93.62 124 ASP B CA 1
ATOM 3941 C C . ASP B 1 124 ? 9.266 -36.25 -6.77 1 93.62 124 ASP B C 1
ATOM 3943 O O . ASP B 1 124 ? 9.094 -37.312 -6.16 1 93.62 124 ASP B O 1
ATOM 3947 N N . ASN B 1 125 ? 10.445 -35.812 -7.156 1 91.44 125 ASN B N 1
ATOM 3948 C CA . ASN B 1 125 ? 11.617 -36.688 -6.969 1 91.44 125 ASN B CA 1
ATOM 3949 C C . ASN B 1 125 ? 12.023 -36.75 -5.5 1 91.44 125 ASN B C 1
ATOM 3951 O O . ASN B 1 125 ? 12.82 -37.594 -5.117 1 91.44 125 ASN B O 1
ATOM 3955 N N . LEU B 1 126 ? 11.5 -35.938 -4.688 1 89.06 126 LEU B N 1
ATOM 3956 C CA . LEU B 1 126 ? 11.805 -35.969 -3.26 1 89.06 126 LEU B CA 1
ATOM 3957 C C . LEU B 1 126 ? 10.672 -36.594 -2.475 1 89.06 126 LEU B C 1
ATOM 3959 O O . LEU B 1 126 ? 10.766 -36.75 -1.255 1 89.06 126 LEU B O 1
ATOM 3963 N N . ARG B 1 127 ? 9.648 -37.062 -3.102 1 82.38 127 ARG B N 1
ATOM 3964 C CA . ARG B 1 127 ? 8.461 -37.594 -2.449 1 82.38 127 ARG B CA 1
ATOM 3965 C C . ARG B 1 127 ? 8.789 -38.844 -1.665 1 82.38 127 ARG B C 1
ATOM 3967 O O . ARG B 1 127 ? 8.242 -39.094 -0.582 1 82.38 127 ARG B O 1
ATOM 3974 N N . SER B 1 128 ? 9.523 -39.688 -2.305 1 76.25 128 SER B N 1
ATOM 3975 C CA . SER B 1 128 ? 9.859 -40.938 -1.645 1 76.25 128 SER B CA 1
ATOM 3976 C C . SER B 1 128 ? 10.516 -40.719 -0.289 1 76.25 128 SER B C 1
ATOM 3978 O O . SER B 1 128 ? 10.281 -41.469 0.661 1 76.25 128 SER B O 1
ATOM 3980 N N . LYS B 1 129 ? 11.125 -39.625 -0.196 1 72.62 129 LYS B N 1
ATOM 3981 C CA . LYS B 1 129 ? 11.828 -39.25 1.036 1 72.62 129 LYS B CA 1
ATOM 3982 C C . LYS B 1 129 ? 10.945 -38.406 1.939 1 72.62 129 LYS B C 1
ATOM 3984 O O . LYS B 1 129 ? 11.18 -38.312 3.148 1 72.62 129 LYS B O 1
ATOM 3989 N N . GLY B 1 130 ? 9.875 -37.969 1.407 1 66.31 130 GLY B N 1
ATOM 3990 C CA . GLY B 1 130 ? 9.188 -36.844 2.035 1 66.31 130 GLY B CA 1
ATOM 3991 C C . GLY B 1 130 ? 8.047 -37.281 2.943 1 66.31 130 GLY B C 1
ATOM 3992 O O . GLY B 1 130 ? 7.449 -36.438 3.633 1 66.31 130 GLY B O 1
ATOM 3993 N N . LYS B 1 131 ? 7.68 -38.469 2.998 1 69.25 131 LYS B N 1
ATOM 3994 C CA . LYS B 1 131 ? 6.523 -38.906 3.773 1 69.25 131 LYS B CA 1
ATOM 3995 C C . LYS B 1 131 ? 6.68 -38.562 5.246 1 69.25 131 LYS B C 1
ATOM 3997 O O . LYS B 1 131 ? 5.707 -38.188 5.91 1 69.25 131 LYS B O 1
ATOM 4002 N N . ASP B 1 132 ? 7.879 -38.469 5.684 1 79.75 132 ASP B N 1
ATOM 4003 C CA . ASP B 1 132 ? 8.094 -38.219 7.105 1 79.75 132 ASP B CA 1
ATOM 4004 C C . ASP B 1 132 ? 8.898 -36.938 7.324 1 79.75 132 ASP B C 1
ATOM 4006 O O . ASP B 1 132 ? 9.617 -36.812 8.32 1 79.75 132 ASP B O 1
ATOM 4010 N N . PHE B 1 133 ? 8.703 -36.062 6.426 1 87.81 133 PHE B N 1
ATOM 4011 C CA . PHE B 1 133 ? 9.516 -34.844 6.523 1 87.81 133 PHE B CA 1
ATOM 4012 C C . PHE B 1 133 ? 9.039 -33.969 7.672 1 87.81 133 PHE B C 1
ATOM 4014 O O . PHE B 1 133 ? 7.84 -33.719 7.812 1 87.81 133 PHE B O 1
ATOM 4021 N N . SER B 1 134 ? 9.992 -33.625 8.539 1 90.38 134 SER B N 1
ATOM 4022 C CA . SER B 1 134 ? 9.766 -32.562 9.508 1 90.38 134 SER B CA 1
ATOM 4023 C C . SER B 1 134 ? 9.875 -31.188 8.852 1 90.38 134 SER B C 1
ATOM 4025 O O . SER B 1 134 ? 10.273 -31.078 7.688 1 90.38 134 SER B O 1
ATOM 4027 N N . ASP B 1 135 ? 9.5 -30.203 9.539 1 91.69 135 ASP B N 1
ATOM 4028 C CA . ASP B 1 135 ? 9.664 -28.844 9.039 1 91.69 135 ASP B CA 1
ATOM 4029 C C . ASP B 1 135 ? 11.117 -28.562 8.664 1 91.69 135 ASP B C 1
ATOM 4031 O O . ASP B 1 135 ? 11.383 -27.891 7.656 1 91.69 135 ASP B O 1
ATOM 4035 N N . ASN B 1 136 ? 11.961 -29.078 9.5 1 92.75 136 ASN B N 1
ATOM 4036 C CA . ASN B 1 136 ? 13.383 -28.922 9.227 1 92.75 136 ASN B CA 1
ATOM 4037 C C . ASN B 1 136 ? 13.797 -29.641 7.945 1 92.75 136 ASN B C 1
ATOM 4039 O O . ASN B 1 136 ? 14.664 -29.156 7.211 1 92.75 136 ASN B O 1
ATOM 4043 N N . ASP B 1 137 ? 13.227 -30.797 7.684 1 93.19 137 ASP B N 1
ATOM 4044 C CA . ASP B 1 137 ? 13.516 -31.516 6.453 1 93.19 137 ASP B CA 1
ATOM 4045 C C . ASP B 1 137 ? 13.055 -30.734 5.227 1 93.19 137 ASP B C 1
ATOM 4047 O O . ASP B 1 137 ? 13.742 -30.719 4.203 1 93.19 137 ASP B O 1
ATOM 4051 N N . PHE B 1 138 ? 11.906 -30.156 5.363 1 94.31 138 PHE B N 1
ATOM 4052 C CA . PHE B 1 138 ? 11.406 -29.312 4.285 1 94.31 138 PHE B CA 1
ATOM 4053 C C . PHE B 1 138 ? 12.359 -28.156 4.008 1 94.31 138 PHE B C 1
ATOM 4055 O O . PHE B 1 138 ? 12.68 -27.875 2.85 1 94.31 138 PHE B O 1
ATOM 4062 N N . GLU B 1 139 ? 12.844 -27.531 5.039 1 93.75 139 GLU B N 1
ATOM 4063 C CA . GLU B 1 139 ? 13.773 -26.406 4.898 1 93.75 139 GLU B CA 1
ATOM 4064 C C . GLU B 1 139 ? 15.086 -26.859 4.266 1 93.75 139 GLU B C 1
ATOM 4066 O O . GLU B 1 139 ? 15.625 -26.172 3.398 1 93.75 139 GLU B O 1
ATOM 4071 N N . LYS B 1 140 ? 15.555 -27.953 4.695 1 93.06 140 LYS B N 1
ATOM 4072 C CA . LYS B 1 140 ? 16.797 -28.484 4.156 1 93.06 140 LYS B CA 1
ATOM 4073 C C . LYS B 1 140 ? 16.656 -28.859 2.682 1 93.06 140 LYS B C 1
ATOM 4075 O O . LYS B 1 140 ? 17.594 -28.672 1.896 1 93.06 140 LYS B O 1
ATOM 4080 N N . SER B 1 141 ? 15.531 -29.406 2.379 1 93.06 141 SER B N 1
ATOM 4081 C CA . SER B 1 141 ? 15.297 -29.766 0.984 1 93.06 141 SER B CA 1
ATOM 4082 C C . SER B 1 141 ? 15.32 -28.531 0.084 1 93.06 141 SER B C 1
ATOM 4084 O O . SER B 1 141 ? 15.805 -28.609 -1.048 1 93.06 141 SER B O 1
ATOM 4086 N N . LEU B 1 142 ? 14.789 -27.484 0.604 1 93 142 LEU B N 1
ATOM 4087 C CA . LEU B 1 142 ? 14.789 -26.219 -0.129 1 93 142 LEU B CA 1
ATOM 4088 C C . LEU B 1 142 ? 16.219 -25.688 -0.295 1 93 142 LEU B C 1
ATOM 4090 O O . LEU B 1 142 ? 16.578 -25.219 -1.369 1 93 142 LEU B O 1
ATOM 4094 N N . GLN B 1 143 ? 16.969 -25.797 0.688 1 92.88 143 GLN B N 1
ATOM 4095 C CA . GLN B 1 143 ? 18.312 -25.234 0.744 1 92.88 143 GLN B CA 1
ATOM 4096 C C . GLN B 1 143 ? 19.281 -26.031 -0.128 1 92.88 143 GLN B C 1
ATOM 4098 O O . GLN B 1 143 ? 20.156 -25.469 -0.774 1 92.88 143 GLN B O 1
ATOM 4103 N N . LYS B 1 144 ? 19.062 -27.266 -0.222 1 89.44 144 LYS B N 1
ATOM 4104 C CA . LYS B 1 144 ? 20.109 -28.125 -0.762 1 89.44 144 LYS B CA 1
ATOM 4105 C C . LYS B 1 144 ? 19.75 -28.609 -2.168 1 89.44 144 LYS B C 1
ATOM 4107 O O . LYS B 1 144 ? 20.625 -29.047 -2.918 1 89.44 144 LYS B O 1
ATOM 4112 N N . SER B 1 145 ? 18.578 -28.594 -2.605 1 85 145 SER B N 1
ATOM 4113 C CA . SER B 1 145 ? 18.141 -29.219 -3.852 1 85 145 SER B CA 1
ATOM 4114 C C . SER B 1 145 ? 18.734 -28.484 -5.062 1 85 145 SER B C 1
ATOM 4116 O O . SER B 1 145 ? 19.109 -29.125 -6.047 1 85 145 SER B O 1
ATOM 4118 N N . GLY B 1 146 ? 18.781 -27.203 -5.027 1 87.38 146 GLY B N 1
ATOM 4119 C CA . GLY B 1 146 ? 19.188 -26.438 -6.195 1 87.38 146 GLY B CA 1
ATOM 4120 C C . GLY B 1 146 ? 18.156 -26.422 -7.297 1 87.38 146 GLY B C 1
ATOM 4121 O O . GLY B 1 146 ? 18.328 -25.75 -8.312 1 87.38 146 GLY B O 1
ATOM 4122 N N . ALA B 1 147 ? 17.078 -27.25 -7.121 1 93 147 ALA B N 1
ATOM 4123 C CA . ALA B 1 147 ? 15.977 -27.266 -8.086 1 93 147 ALA B CA 1
ATOM 4124 C C . ALA B 1 147 ? 15.289 -25.906 -8.148 1 93 147 ALA B C 1
ATOM 4126 O O . ALA B 1 147 ? 15.273 -25.156 -7.16 1 93 147 ALA B O 1
ATOM 4127 N N . PRO B 1 148 ? 14.727 -25.625 -9.305 1 96.31 148 PRO B N 1
ATOM 4128 C CA . PRO B 1 148 ? 14.008 -24.344 -9.406 1 96.31 148 PRO B CA 1
ATOM 4129 C C . PRO B 1 148 ? 12.844 -24.25 -8.422 1 96.31 148 PRO B C 1
ATOM 4131 O O . PRO B 1 148 ? 12.211 -25.266 -8.109 1 96.31 148 PRO B O 1
ATOM 4134 N N . ILE B 1 149 ? 12.625 -23.094 -7.969 1 98.12 149 ILE B N 1
ATOM 4135 C CA . ILE B 1 149 ? 11.523 -22.797 -7.055 1 98.12 149 ILE B CA 1
ATOM 4136 C C . ILE B 1 149 ? 10.5 -21.906 -7.75 1 98.12 149 ILE B C 1
ATOM 4138 O O . ILE B 1 149 ? 10.836 -20.828 -8.242 1 98.12 149 ILE B O 1
ATOM 4142 N N . VAL B 1 150 ? 9.281 -22.375 -7.785 1 98.75 150 VAL B N 1
ATOM 4143 C CA . VAL B 1 150 ? 8.188 -21.562 -8.297 1 98.75 150 VAL B CA 1
ATOM 4144 C C . VAL B 1 150 ? 7.48 -20.859 -7.141 1 98.75 150 VAL B C 1
ATOM 4146 O O . VAL B 1 150 ? 6.953 -21.516 -6.238 1 98.75 150 VAL B O 1
ATOM 4149 N N . MET B 1 151 ? 7.566 -19.578 -7.121 1 98.88 151 MET B N 1
ATOM 4150 C CA . MET B 1 151 ? 6.723 -18.797 -6.23 1 98.88 151 MET B CA 1
ATOM 4151 C C . MET B 1 151 ? 5.395 -18.453 -6.902 1 98.88 151 MET B C 1
ATOM 4153 O O . MET B 1 151 ? 5.34 -17.594 -7.785 1 98.88 151 MET B O 1
ATOM 4157 N N . TYR B 1 152 ? 4.383 -19.094 -6.414 1 98.88 152 TYR B N 1
ATOM 4158 C CA . TYR B 1 152 ? 3.09 -19.016 -7.086 1 98.88 152 TYR B CA 1
ATOM 4159 C C . TYR B 1 152 ? 2.211 -17.938 -6.441 1 98.88 152 TYR B C 1
ATOM 4161 O O . TYR B 1 152 ? 1.979 -17.969 -5.23 1 98.88 152 TYR B O 1
ATOM 4169 N N . MET B 1 153 ? 1.759 -17.016 -7.227 1 98.81 153 MET B N 1
ATOM 4170 C CA . MET B 1 153 ? 0.827 -15.961 -6.832 1 98.81 153 MET B CA 1
ATOM 4171 C C . MET B 1 153 ? -0.536 -16.172 -7.484 1 98.81 153 MET B C 1
ATOM 4173 O O . MET B 1 153 ? -0.683 -16 -8.695 1 98.81 153 MET B O 1
ATOM 4177 N N . HIS B 1 154 ? -1.532 -16.453 -6.656 1 98.06 154 HIS B N 1
ATOM 4178 C CA . HIS B 1 154 ? -2.814 -16.922 -7.164 1 98.06 154 HIS B CA 1
ATOM 4179 C C . HIS B 1 154 ? -3.713 -15.758 -7.57 1 98.06 154 HIS B C 1
ATOM 4181 O O . HIS B 1 154 ? -3.42 -14.602 -7.25 1 98.06 154 HIS B O 1
ATOM 4187 N N . GLY B 1 155 ? -4.805 -16.078 -8.258 1 97.44 155 GLY B N 1
ATOM 4188 C CA . GLY B 1 155 ? -5.762 -15.102 -8.75 1 97.44 155 GLY B CA 1
ATOM 4189 C C . GLY B 1 155 ? -6.734 -14.633 -7.684 1 97.44 155 GLY B C 1
ATOM 4190 O O . GLY B 1 155 ? -6.477 -14.789 -6.488 1 97.44 155 GLY B O 1
ATOM 4191 N N . ASN B 1 156 ? -7.82 -14.023 -8.156 1 94.88 156 ASN B N 1
ATOM 4192 C CA . ASN B 1 156 ? -8.805 -13.469 -7.23 1 94.88 156 ASN B CA 1
ATOM 4193 C C . ASN B 1 156 ? -9.648 -14.57 -6.598 1 94.88 156 ASN B C 1
ATOM 4195 O O . ASN B 1 156 ? -9.695 -15.695 -7.098 1 94.88 156 ASN B O 1
ATOM 4199 N N . SER B 1 157 ? -10.242 -14.297 -5.484 1 92.25 157 SER B N 1
ATOM 4200 C CA . SER B 1 157 ? -11.195 -15.133 -4.762 1 92.25 157 SER B CA 1
ATOM 4201 C C . SER B 1 157 ? -10.539 -16.406 -4.246 1 92.25 157 SER B C 1
ATOM 4203 O O . SER B 1 157 ? -9.461 -16.781 -4.707 1 92.25 157 SER B O 1
ATOM 4205 N N . GLY B 1 158 ? -11.125 -16.953 -3.305 1 92.38 158 GLY B N 1
ATOM 4206 C CA . GLY B 1 158 ? -10.703 -18.234 -2.754 1 92.38 158 GLY B CA 1
ATOM 4207 C C . GLY B 1 158 ? -9.422 -18.141 -1.949 1 92.38 158 GLY B C 1
ATOM 4208 O O . GLY B 1 158 ? -9.242 -17.203 -1.158 1 92.38 158 GLY B O 1
ATOM 4209 N N . SER B 1 159 ? -8.602 -19.266 -2.113 1 94.38 159 SER B N 1
ATOM 4210 C CA . SER B 1 159 ? -7.34 -19.422 -1.4 1 94.38 159 SER B CA 1
ATOM 4211 C C . SER B 1 159 ? -6.348 -20.25 -2.207 1 94.38 159 SER B C 1
ATOM 4213 O O . SER B 1 159 ? -6.621 -20.625 -3.35 1 94.38 159 SER B O 1
ATOM 4215 N N . ARG B 1 160 ? -5.238 -20.422 -1.596 1 96.12 160 ARG B N 1
ATOM 4216 C CA . ARG B 1 160 ? -4.195 -21.25 -2.215 1 96.12 160 ARG B CA 1
ATOM 4217 C C . ARG B 1 160 ? -4.68 -22.672 -2.438 1 96.12 160 ARG B C 1
ATOM 4219 O O . ARG B 1 160 ? -4.07 -23.422 -3.197 1 96.12 160 ARG B O 1
ATOM 4226 N N . ALA B 1 161 ? -5.895 -22.984 -1.973 1 94.88 161 ALA B N 1
ATOM 4227 C CA . ALA B 1 161 ? -6.348 -24.375 -1.999 1 94.88 161 ALA B CA 1
ATOM 4228 C C . ALA B 1 161 ? -7.379 -24.594 -3.102 1 94.88 161 ALA B C 1
ATOM 4230 O O . ALA B 1 161 ? -7.906 -25.703 -3.258 1 94.88 161 ALA B O 1
ATOM 4231 N N . CYS B 1 162 ? -7.676 -23.578 -3.855 1 93.88 162 CYS B N 1
ATOM 4232 C CA . CYS B 1 162 ? -8.648 -23.781 -4.926 1 93.88 162 CYS B CA 1
ATOM 4233 C C . CYS B 1 162 ? -8.227 -24.938 -5.824 1 93.88 162 CYS B C 1
ATOM 4235 O O . CYS B 1 162 ? -7.043 -25.125 -6.105 1 93.88 162 CYS B O 1
ATOM 4237 N N . SER B 1 163 ? -9.148 -25.672 -6.332 1 94.06 163 SER B N 1
ATOM 4238 C CA . SER B 1 163 ? -8.922 -26.938 -7.008 1 94.06 163 SER B CA 1
ATOM 4239 C C . SER B 1 163 ? -8 -26.766 -8.211 1 94.06 163 SER B C 1
ATOM 4241 O O . SER B 1 163 ? -7.09 -27.578 -8.422 1 94.06 163 SER B O 1
ATOM 4243 N N . HIS B 1 164 ? -8.266 -25.781 -9.062 1 96.19 164 HIS B N 1
ATOM 4244 C CA . HIS B 1 164 ? -7.438 -25.609 -10.25 1 96.19 164 HIS B CA 1
ATOM 4245 C C . HIS B 1 164 ? -6.008 -25.234 -9.875 1 96.19 164 HIS B C 1
ATOM 4247 O O . HIS B 1 164 ? -5.066 -25.562 -10.609 1 96.19 164 HIS B O 1
ATOM 4253 N N . ARG B 1 165 ? -5.789 -24.547 -8.781 1 97.62 165 ARG B N 1
ATOM 4254 C CA . ARG B 1 165 ? -4.457 -24.203 -8.297 1 97.62 165 ARG B CA 1
ATOM 4255 C C . ARG B 1 165 ? -3.719 -25.453 -7.812 1 97.62 165 ARG B C 1
ATOM 4257 O O . ARG B 1 165 ? -2.539 -25.641 -8.125 1 97.62 165 ARG B O 1
ATOM 4264 N N . VAL B 1 166 ? -4.461 -26.281 -7.109 1 97.31 166 VAL B N 1
ATOM 4265 C CA . VAL B 1 166 ? -3.896 -27.531 -6.602 1 97.31 166 VAL B CA 1
ATOM 4266 C C . VAL B 1 166 ? -3.461 -28.406 -7.77 1 97.31 166 VAL B C 1
ATOM 4268 O O . VAL B 1 166 ? -2.41 -29.047 -7.711 1 97.31 166 VAL B O 1
ATOM 4271 N N . LYS B 1 167 ? -4.215 -28.469 -8.82 1 97.94 167 LYS B N 1
ATOM 4272 C CA . LYS B 1 167 ? -3.859 -29.234 -10 1 97.94 167 LYS B CA 1
ATOM 4273 C C . LYS B 1 167 ? -2.592 -28.688 -10.656 1 97.94 167 LYS B C 1
ATOM 4275 O O . LYS B 1 167 ? -1.764 -29.453 -11.148 1 97.94 167 LYS B O 1
ATOM 4280 N N . LEU B 1 168 ? -2.457 -27.375 -10.656 1 98.5 168 LEU B N 1
ATOM 4281 C CA . LEU B 1 168 ? -1.229 -26.781 -11.172 1 98.5 168 LEU B CA 1
ATOM 4282 C C . LEU B 1 168 ? -0.035 -27.156 -10.305 1 98.5 168 LEU B C 1
ATOM 4284 O O . LEU B 1 168 ? 1.044 -27.453 -10.82 1 98.5 168 LEU B O 1
ATOM 4288 N N . TYR B 1 169 ? -0.223 -27.156 -8.961 1 98.44 169 TYR B N 1
ATOM 4289 C CA . TYR B 1 169 ? 0.851 -27.562 -8.062 1 98.44 169 TYR B CA 1
ATOM 4290 C C . TYR B 1 169 ? 1.335 -28.969 -8.391 1 98.44 169 TYR B C 1
ATOM 4292 O O . TYR B 1 169 ? 2.541 -29.234 -8.422 1 98.44 169 TYR B O 1
ATOM 4300 N N . HIS B 1 170 ? 0.391 -29.859 -8.633 1 97.31 170 HIS B N 1
ATOM 4301 C CA . HIS B 1 170 ? 0.744 -31.234 -8.984 1 97.31 170 HIS B CA 1
ATOM 4302 C C . HIS B 1 170 ? 1.582 -31.281 -10.258 1 97.31 170 HIS B C 1
ATOM 4304 O O . HIS B 1 170 ? 2.578 -32 -10.328 1 97.31 170 HIS B O 1
ATOM 4310 N N . ARG B 1 171 ? 1.182 -30.5 -11.227 1 97.69 171 ARG B N 1
ATOM 4311 C CA . ARG B 1 171 ? 1.895 -30.484 -12.492 1 97.69 171 ARG B CA 1
ATOM 4312 C C . ARG B 1 171 ? 3.324 -29.984 -12.32 1 97.69 171 ARG B C 1
ATOM 4314 O O . ARG B 1 171 ? 4.262 -30.562 -12.867 1 97.69 171 ARG B O 1
ATOM 4321 N N . LEU B 1 172 ? 3.475 -28.938 -11.57 1 98.12 172 LEU B N 1
ATOM 4322 C CA . LEU B 1 172 ? 4.789 -28.344 -11.344 1 98.12 172 LEU B CA 1
ATOM 4323 C C . LEU B 1 172 ? 5.66 -29.266 -10.492 1 98.12 172 LEU B C 1
ATOM 4325 O O . LEU B 1 172 ? 6.867 -29.375 -10.719 1 98.12 172 LEU B O 1
ATOM 4329 N N . SER B 1 173 ? 5.02 -29.875 -9.523 1 97.19 173 SER B N 1
ATOM 4330 C CA . SER B 1 173 ? 5.734 -30.859 -8.711 1 97.19 173 SER B CA 1
ATOM 4331 C C . SER B 1 173 ? 6.254 -32 -9.562 1 97.19 173 SER B C 1
ATOM 4333 O O . SER B 1 173 ? 7.387 -32.469 -9.383 1 97.19 173 SER B O 1
ATOM 4335 N N . GLN B 1 174 ? 5.5 -32.469 -10.484 1 96.31 174 GLN B N 1
ATOM 4336 C CA . GLN B 1 174 ? 5.875 -33.562 -11.391 1 96.31 174 GLN B CA 1
ATOM 4337 C C . GLN B 1 174 ? 7.055 -33.156 -12.273 1 96.31 174 GLN B C 1
ATOM 4339 O O . GLN B 1 174 ? 7.809 -34 -12.734 1 96.31 174 GLN B O 1
ATOM 4344 N N . MET B 1 175 ? 7.18 -31.859 -12.453 1 96.56 175 MET B N 1
ATOM 4345 C CA . MET B 1 175 ? 8.305 -31.328 -13.219 1 96.56 175 MET B CA 1
ATOM 4346 C C . MET B 1 175 ? 9.531 -31.141 -12.328 1 96.56 175 MET B C 1
ATOM 4348 O O . MET B 1 175 ? 10.547 -30.609 -12.773 1 96.56 175 MET B O 1
ATOM 4352 N N . ASN B 1 176 ? 9.438 -31.5 -11.094 1 96.12 176 ASN B N 1
ATOM 4353 C CA . ASN B 1 176 ? 10.484 -31.5 -10.086 1 96.12 176 ASN B CA 1
ATOM 4354 C C . ASN B 1 176 ? 10.875 -30.094 -9.664 1 96.12 176 ASN B C 1
ATOM 4356 O O . ASN B 1 176 ? 12.062 -29.797 -9.5 1 96.12 176 ASN B O 1
ATOM 4360 N N . TYR B 1 177 ? 9.914 -29.234 -9.594 1 97.44 177 TYR B N 1
ATOM 4361 C CA . TYR B 1 177 ? 10.086 -27.906 -9.023 1 97.44 177 TYR B CA 1
ATOM 4362 C C . TYR B 1 177 ? 9.602 -27.859 -7.578 1 97.44 177 TYR B C 1
ATOM 4364 O O . TYR B 1 177 ? 8.633 -28.547 -7.223 1 97.44 177 TYR B O 1
ATOM 4372 N N . HIS B 1 178 ? 10.289 -27.125 -6.75 1 97.69 178 HIS B N 1
ATOM 4373 C CA . HIS B 1 178 ? 9.672 -26.688 -5.504 1 97.69 178 HIS B CA 1
ATOM 4374 C C . HIS B 1 178 ? 8.594 -25.641 -5.754 1 97.69 178 HIS B C 1
ATOM 4376 O O . HIS B 1 178 ? 8.727 -24.812 -6.664 1 97.69 178 HIS B O 1
ATOM 4382 N N . ILE B 1 179 ? 7.543 -25.734 -4.988 1 98.62 179 ILE B N 1
ATOM 4383 C CA . ILE B 1 179 ? 6.516 -24.703 -5.098 1 98.62 179 ILE B CA 1
ATOM 4384 C C . ILE B 1 179 ? 6.301 -24.047 -3.734 1 98.62 179 ILE B C 1
ATOM 4386 O O . ILE B 1 179 ? 6.094 -24.734 -2.732 1 98.62 179 ILE B O 1
ATOM 4390 N N . ILE B 1 180 ? 6.395 -22.766 -3.689 1 98.75 180 ILE B N 1
ATOM 4391 C CA . ILE B 1 180 ? 5.98 -21.953 -2.545 1 98.75 180 ILE B CA 1
ATOM 4392 C C . ILE B 1 180 ? 4.773 -21.109 -2.922 1 98.75 180 ILE B C 1
ATOM 4394 O O . ILE B 1 180 ? 4.855 -20.266 -3.826 1 98.75 180 ILE B O 1
ATOM 4398 N N . THR B 1 181 ? 3.68 -21.359 -2.273 1 98.69 181 THR B N 1
ATOM 4399 C CA . THR B 1 181 ? 2.486 -20.547 -2.475 1 98.69 181 THR B CA 1
ATOM 4400 C C . THR B 1 181 ? 1.999 -19.969 -1.149 1 98.69 181 THR B C 1
ATOM 4402 O O . THR B 1 181 ? 2.393 -20.438 -0.079 1 98.69 181 THR B O 1
ATOM 4405 N N . PHE B 1 182 ? 1.177 -18.891 -1.277 1 98.5 182 PHE B N 1
ATOM 4406 C CA . PHE B 1 182 ? 0.688 -18.203 -0.089 1 98.5 182 PHE B CA 1
ATOM 4407 C C . PHE B 1 182 ? -0.589 -17.422 -0.398 1 98.5 182 PHE B C 1
ATOM 4409 O O . PHE B 1 182 ? -0.877 -17.141 -1.56 1 98.5 182 PHE B O 1
ATOM 4416 N N . ASP B 1 183 ? -1.33 -17.266 0.626 1 97.25 183 ASP B N 1
ATOM 4417 C CA . ASP B 1 183 ? -2.467 -16.359 0.533 1 97.25 183 ASP B CA 1
ATOM 4418 C C . ASP B 1 183 ? -2.062 -14.93 0.905 1 97.25 183 ASP B C 1
ATOM 4420 O O . ASP B 1 183 ? -1.354 -14.719 1.893 1 97.25 183 ASP B O 1
ATOM 4424 N N . TYR B 1 184 ? -2.535 -13.984 0.08 1 96.5 184 TYR B N 1
ATOM 4425 C CA . TYR B 1 184 ? -2.271 -12.578 0.366 1 96.5 184 TYR B CA 1
ATOM 4426 C C . TYR B 1 184 ? -2.99 -12.133 1.635 1 96.5 184 TYR B C 1
ATOM 4428 O O . TYR B 1 184 ? -3.865 -12.844 2.139 1 96.5 184 TYR B O 1
ATOM 4436 N N . ARG B 1 185 ? -2.543 -10.961 2.16 1 95.12 185 ARG B N 1
ATOM 4437 C CA . ARG B 1 185 ? -3.295 -10.406 3.279 1 95.12 185 ARG B CA 1
ATOM 4438 C C . ARG B 1 185 ? -4.789 -10.383 2.979 1 95.12 185 ARG B C 1
ATOM 4440 O O . ARG B 1 185 ? -5.207 -9.984 1.889 1 95.12 185 ARG B O 1
ATOM 4447 N N . GLY B 1 186 ? -5.531 -10.922 3.953 1 92 186 GLY B N 1
ATOM 4448 C CA . GLY B 1 186 ? -6.98 -10.922 3.822 1 92 186 GLY B CA 1
ATOM 4449 C C . GLY B 1 186 ? -7.523 -12.188 3.184 1 92 186 GLY B C 1
ATOM 4450 O O . GLY B 1 186 ? -8.727 -12.461 3.258 1 92 186 GLY B O 1
ATOM 4451 N N . PHE B 1 187 ? -6.75 -12.984 2.568 1 93.38 187 PHE B N 1
ATOM 4452 C CA . PHE B 1 187 ? -7.176 -14.219 1.922 1 93.38 187 PHE B CA 1
ATOM 4453 C C . PHE B 1 187 ? -6.984 -15.414 2.85 1 93.38 187 PHE B C 1
ATOM 4455 O O . PHE B 1 187 ? -6.027 -15.453 3.627 1 93.38 187 PHE B O 1
ATOM 4462 N N . GLY B 1 188 ? -7.84 -16.359 2.699 1 91.31 188 GLY B N 1
ATOM 4463 C CA . GLY B 1 188 ? -7.691 -17.594 3.467 1 91.31 188 GLY B CA 1
ATOM 4464 C C . GLY B 1 188 ? -7.535 -17.344 4.957 1 91.31 188 GLY B C 1
ATOM 4465 O O . GLY B 1 188 ? -8.352 -16.656 5.57 1 91.31 188 GLY B O 1
ATOM 4466 N N . GLU B 1 189 ? -6.355 -17.828 5.441 1 90.56 189 GLU B N 1
ATOM 4467 C CA . GLU B 1 189 ? -6.082 -17.672 6.867 1 90.56 189 GLU B CA 1
ATOM 4468 C C . GLU B 1 189 ? -5.148 -16.5 7.133 1 90.56 189 GLU B C 1
ATOM 4470 O O . GLU B 1 189 ? -4.734 -16.266 8.273 1 90.56 189 GLU B O 1
ATOM 4475 N N . SER B 1 190 ? -4.785 -15.781 6.07 1 93.88 190 SER B N 1
ATOM 4476 C CA . SER B 1 190 ? -3.938 -14.609 6.227 1 93.88 190 SER B CA 1
ATOM 4477 C C . SER B 1 190 ? -4.719 -13.438 6.812 1 93.88 190 SER B C 1
ATOM 4479 O O . SER B 1 190 ? -5.895 -13.25 6.504 1 93.88 190 SER B O 1
ATOM 4481 N N . THR B 1 191 ? -4.074 -12.656 7.645 1 91.12 191 THR B N 1
ATOM 4482 C CA . THR B 1 191 ? -4.727 -11.516 8.289 1 91.12 191 THR B CA 1
ATOM 4483 C C . THR B 1 191 ? -4.605 -10.266 7.422 1 91.12 191 THR B C 1
ATOM 4485 O O . THR B 1 191 ? -3.846 -10.25 6.453 1 91.12 191 THR B O 1
ATOM 4488 N N . GLY B 1 192 ? -5.496 -9.273 7.742 1 90.25 192 GLY B N 1
ATOM 4489 C CA . GLY B 1 192 ? -5.426 -8 7.043 1 90.25 192 GLY B CA 1
ATOM 4490 C C . GLY B 1 192 ? -6.469 -7.859 5.949 1 90.25 192 GLY B C 1
ATOM 4491 O O . GLY B 1 192 ? -7.438 -8.617 5.906 1 90.25 192 GLY B O 1
ATOM 4492 N N . ILE B 1 193 ? -6.316 -6.773 5.133 1 90 193 ILE B N 1
ATOM 4493 C CA . ILE B 1 193 ? -7.176 -6.469 3.994 1 90 193 ILE B CA 1
ATOM 4494 C C . ILE B 1 193 ? -6.32 -6.223 2.752 1 90 193 ILE B C 1
ATOM 4496 O O . ILE B 1 193 ? -5.289 -5.555 2.826 1 90 193 ILE B O 1
ATOM 4500 N N . PRO B 1 194 ? -6.77 -6.742 1.696 1 92.94 194 PRO B N 1
ATOM 4501 C CA . PRO B 1 194 ? -5.93 -6.629 0.501 1 92.94 194 PRO B CA 1
ATOM 4502 C C . PRO B 1 194 ? -6.086 -5.285 -0.204 1 92.94 194 PRO B C 1
ATOM 4504 O O . PRO B 1 194 ? -7.195 -4.746 -0.274 1 92.94 194 PRO B O 1
ATOM 4507 N N . PHE B 1 195 ? -5.066 -4.789 -0.695 1 90.25 195 PHE B N 1
ATOM 4508 C CA . PHE B 1 195 ? -4.891 -3.686 -1.634 1 90.25 195 PHE B CA 1
ATOM 4509 C C . PHE B 1 195 ? -3.613 -3.867 -2.445 1 90.25 195 PHE B C 1
ATOM 4511 O O . PHE B 1 195 ? -2.725 -4.625 -2.055 1 90.25 195 PHE B O 1
ATOM 4518 N N . GLU B 1 196 ? -3.527 -3.215 -3.549 1 93.5 196 GLU B N 1
ATOM 4519 C CA . GLU B 1 196 ? -2.449 -3.504 -4.488 1 93.5 196 GLU B CA 1
ATOM 4520 C C . GLU B 1 196 ? -1.084 -3.387 -3.818 1 93.5 196 GLU B C 1
ATOM 4522 O O . GLU B 1 196 ? -0.272 -4.312 -3.883 1 93.5 196 GLU B O 1
ATOM 4527 N N . ASP B 1 197 ? -0.822 -2.305 -3.15 1 90.44 197 ASP B N 1
ATOM 4528 C CA . ASP B 1 197 ? 0.49 -2.094 -2.547 1 90.44 197 ASP B CA 1
ATOM 4529 C C . ASP B 1 197 ? 0.763 -3.119 -1.45 1 90.44 197 ASP B C 1
ATOM 4531 O O . ASP B 1 197 ? 1.89 -3.598 -1.306 1 90.44 197 ASP B O 1
ATOM 4535 N N . GLY B 1 198 ? -0.236 -3.463 -0.687 1 91.56 198 GLY B N 1
ATOM 4536 C CA . GLY B 1 198 ? -0.076 -4.406 0.408 1 91.56 198 GLY B CA 1
ATOM 4537 C C . GLY B 1 198 ? 0.237 -5.816 -0.058 1 91.56 198 GLY B C 1
ATOM 4538 O O . GLY B 1 198 ? 1.126 -6.473 0.488 1 91.56 198 GLY B O 1
ATOM 4539 N N . VAL B 1 199 ? -0.455 -6.27 -1.059 1 96.44 199 VAL B N 1
ATOM 4540 C CA . VAL B 1 199 ? -0.256 -7.645 -1.515 1 96.44 199 VAL B CA 1
ATOM 4541 C C . VAL B 1 199 ? 1.087 -7.758 -2.232 1 96.44 199 VAL B C 1
ATOM 4543 O O . VAL B 1 199 ? 1.726 -8.812 -2.201 1 96.44 199 VAL B O 1
ATOM 4546 N N . VAL B 1 200 ? 1.533 -6.691 -2.893 1 96.25 200 VAL B N 1
ATOM 4547 C CA . VAL B 1 200 ? 2.844 -6.691 -3.533 1 96.25 200 VAL B CA 1
ATOM 4548 C C . VAL B 1 200 ? 3.939 -6.695 -2.471 1 96.25 200 VAL B C 1
ATOM 4550 O O . VAL B 1 200 ? 4.941 -7.398 -2.607 1 96.25 200 VAL B O 1
ATOM 4553 N N . GLU B 1 201 ? 3.73 -5.898 -1.428 1 92.12 201 GLU B N 1
ATOM 4554 C CA . GLU B 1 201 ? 4.68 -5.887 -0.32 1 92.12 201 GLU B CA 1
ATOM 4555 C C . GLU B 1 201 ? 4.801 -7.266 0.324 1 92.12 201 GLU B C 1
ATOM 4557 O O . GLU B 1 201 ? 5.898 -7.707 0.656 1 92.12 201 GLU B O 1
ATOM 4562 N N . ASP B 1 202 ? 3.646 -7.879 0.501 1 94.56 202 ASP B N 1
ATOM 4563 C CA . ASP B 1 202 ? 3.646 -9.234 1.047 1 94.56 202 ASP B CA 1
ATOM 4564 C C . ASP B 1 202 ? 4.395 -10.195 0.125 1 94.56 202 ASP B C 1
ATOM 4566 O O . ASP B 1 202 ? 5.137 -11.055 0.593 1 94.56 202 ASP B O 1
ATOM 4570 N N . SER B 1 203 ? 4.246 -10 -1.122 1 98.5 203 SER B N 1
ATOM 4571 C CA . SER B 1 203 ? 4.906 -10.867 -2.096 1 98.5 203 SER B CA 1
ATOM 4572 C C . SER B 1 203 ? 6.414 -10.641 -2.098 1 98.5 203 SER B C 1
ATOM 4574 O O . SER B 1 203 ? 7.188 -11.594 -2.229 1 98.5 203 SER B O 1
ATOM 4576 N N . LEU B 1 204 ? 6.824 -9.414 -1.993 1 97.56 204 LEU B N 1
ATOM 4577 C CA . LEU B 1 204 ? 8.25 -9.109 -1.876 1 97.56 204 LEU B CA 1
ATOM 4578 C C . LEU B 1 204 ? 8.836 -9.758 -0.625 1 97.56 204 LEU B C 1
ATOM 4580 O O . LEU B 1 204 ? 9.953 -10.289 -0.66 1 97.56 204 LEU B O 1
ATOM 4584 N N . PHE B 1 205 ? 8.078 -9.734 0.494 1 97.44 205 PHE B N 1
ATOM 4585 C CA . PHE B 1 205 ? 8.516 -10.359 1.737 1 97.44 205 PHE B CA 1
ATOM 4586 C C . PHE B 1 205 ? 8.719 -11.859 1.55 1 97.44 205 PHE B C 1
ATOM 4588 O O . PHE B 1 205 ? 9.727 -12.414 1.989 1 97.44 205 PHE B O 1
ATOM 4595 N N . VAL B 1 206 ? 7.781 -12.531 0.881 1 98.75 206 VAL B N 1
ATOM 4596 C CA . VAL B 1 206 ? 7.863 -13.969 0.645 1 98.75 206 VAL B CA 1
ATOM 4597 C C . VAL B 1 206 ? 9.047 -14.273 -0.269 1 98.75 206 VAL B C 1
ATOM 4599 O O . VAL B 1 206 ? 9.781 -15.234 -0.038 1 98.75 206 VAL B O 1
ATOM 4602 N N . TYR B 1 207 ? 9.258 -13.461 -1.307 1 98.69 207 TYR B N 1
ATOM 4603 C CA . TYR B 1 207 ? 10.398 -13.648 -2.193 1 98.69 207 TYR B CA 1
ATOM 4604 C C . TYR B 1 207 ? 11.711 -13.586 -1.415 1 98.69 207 TYR B C 1
ATOM 4606 O O . TYR B 1 207 ? 12.586 -14.438 -1.593 1 98.69 207 TYR B O 1
ATOM 4614 N N . ASN B 1 208 ? 11.789 -12.562 -0.594 1 97.81 208 ASN B N 1
ATOM 4615 C CA . ASN B 1 208 ? 13 -12.391 0.2 1 97.81 208 ASN B CA 1
ATOM 4616 C C . ASN B 1 208 ? 13.203 -13.555 1.168 1 97.81 208 ASN B C 1
ATOM 4618 O O . ASN B 1 208 ? 14.336 -13.961 1.424 1 97.81 208 ASN B O 1
ATOM 4622 N N . TRP B 1 209 ? 12.117 -14.008 1.731 1 97.81 209 TRP B N 1
ATOM 4623 C CA . TRP B 1 209 ? 12.203 -15.172 2.604 1 97.81 209 TRP B CA 1
ATOM 4624 C C . TRP B 1 209 ? 12.766 -16.375 1.854 1 97.81 209 TRP B C 1
ATOM 4626 O O . TRP B 1 209 ? 13.672 -17.047 2.346 1 97.81 209 TRP B O 1
ATOM 4636 N N . ILE B 1 210 ? 12.312 -16.641 0.646 1 98.19 210 ILE B N 1
ATOM 4637 C CA . ILE B 1 210 ? 12.797 -17.75 -0.168 1 98.19 210 ILE B CA 1
ATOM 4638 C C . ILE B 1 210 ? 14.281 -17.562 -0.472 1 98.19 210 ILE B C 1
ATOM 4640 O O . ILE B 1 210 ? 15.078 -18.484 -0.293 1 98.19 210 ILE B O 1
ATOM 4644 N N . ARG B 1 211 ? 14.547 -16.344 -0.955 1 97.38 211 ARG B N 1
ATOM 4645 C CA . ARG B 1 211 ? 15.914 -16.031 -1.357 1 97.38 211 ARG B CA 1
ATOM 4646 C C . ARG B 1 211 ? 16.891 -16.25 -0.202 1 97.38 211 ARG B C 1
ATOM 4648 O O . ARG B 1 211 ? 18.016 -16.703 -0.41 1 97.38 211 ARG B O 1
ATOM 4655 N N . SER B 1 212 ? 16.453 -15.969 1.017 1 96.25 212 SER B N 1
ATOM 4656 C CA . SER B 1 212 ? 17.297 -16.109 2.193 1 96.25 212 SER B CA 1
ATOM 4657 C C . SER B 1 212 ? 17.531 -17.578 2.541 1 96.25 212 SER B C 1
ATOM 4659 O O . SER B 1 212 ? 18.484 -17.906 3.268 1 96.25 212 SER B O 1
ATOM 4661 N N . LYS B 1 213 ? 16.766 -18.484 1.985 1 95.75 213 LYS B N 1
ATOM 4662 C CA . LYS B 1 213 ? 16.828 -19.891 2.361 1 95.75 213 LYS B CA 1
ATOM 4663 C C . LYS B 1 213 ? 17.656 -20.688 1.358 1 95.75 213 LYS B C 1
ATOM 4665 O O . LYS B 1 213 ? 18.078 -21.812 1.647 1 95.75 213 LYS B O 1
ATOM 4670 N N . VAL B 1 214 ? 17.922 -20.078 0.236 1 96.56 214 VAL B N 1
ATOM 4671 C CA . VAL B 1 214 ? 18.5 -20.891 -0.832 1 96.56 214 VAL B CA 1
ATOM 4672 C C . VAL B 1 214 ? 19.812 -20.25 -1.309 1 96.56 214 VAL B C 1
ATOM 4674 O O . VAL B 1 214 ? 20.094 -19.094 -1.003 1 96.56 214 VAL B O 1
ATOM 4677 N N . SER B 1 215 ? 20.578 -20.953 -2.059 1 94 215 SER B N 1
ATOM 4678 C CA . SER B 1 215 ? 21.797 -20.438 -2.645 1 94 215 SER B CA 1
ATOM 4679 C C . SER B 1 215 ? 21.5 -19.359 -3.682 1 94 215 SER B C 1
ATOM 4681 O O . SER B 1 215 ? 20.453 -19.391 -4.332 1 94 215 SER B O 1
ATOM 4683 N N . PRO B 1 216 ? 22.438 -18.453 -3.887 1 92.25 216 PRO B N 1
ATOM 4684 C CA . PRO B 1 216 ? 22.234 -17.328 -4.809 1 92.25 216 PRO B CA 1
ATOM 4685 C C . PRO B 1 216 ? 21.969 -17.781 -6.242 1 92.25 216 PRO B C 1
ATOM 4687 O O . PRO B 1 216 ? 21.297 -17.078 -7 1 92.25 216 PRO B O 1
ATOM 4690 N N . ASP B 1 217 ? 22.438 -19 -6.543 1 92.69 217 ASP B N 1
ATOM 4691 C CA . ASP B 1 217 ? 22.328 -19.453 -7.926 1 92.69 217 ASP B CA 1
ATOM 4692 C C . ASP B 1 217 ? 21.047 -20.25 -8.156 1 92.69 217 ASP B C 1
ATOM 4694 O O . ASP B 1 217 ? 20.703 -20.578 -9.289 1 92.69 217 ASP B O 1
ATOM 4698 N N . THR B 1 218 ? 20.297 -20.516 -7.082 1 95.5 218 THR B N 1
ATOM 4699 C CA . THR B 1 218 ? 19.047 -21.25 -7.234 1 95.5 218 THR B CA 1
ATOM 4700 C C . THR B 1 218 ? 18.016 -20.422 -8 1 95.5 218 THR B C 1
ATOM 4702 O O . THR B 1 218 ? 17.719 -19.281 -7.617 1 95.5 218 THR B O 1
ATOM 4705 N N . PRO B 1 219 ? 17.469 -20.969 -9.055 1 96.88 219 PRO B N 1
ATOM 4706 C CA . PRO B 1 219 ? 16.484 -20.203 -9.836 1 96.88 219 PRO B CA 1
ATOM 4707 C C . PRO B 1 219 ? 15.156 -20.047 -9.109 1 96.88 219 PRO B C 1
ATOM 4709 O O . PRO B 1 219 ? 14.57 -21.031 -8.656 1 96.88 219 PRO B O 1
ATOM 4712 N N . ILE B 1 220 ? 14.719 -18.859 -8.969 1 98 220 ILE B N 1
ATOM 4713 C CA . ILE B 1 220 ? 13.391 -18.562 -8.453 1 98 220 ILE B CA 1
ATOM 4714 C C . ILE B 1 220 ? 12.516 -18.016 -9.578 1 98 220 ILE B C 1
ATOM 4716 O O . ILE B 1 220 ? 12.828 -16.969 -10.164 1 98 220 ILE B O 1
ATOM 4720 N N . ILE B 1 221 ? 11.469 -18.719 -9.898 1 98.69 221 ILE B N 1
ATOM 4721 C CA . ILE B 1 221 ? 10.523 -18.375 -10.945 1 98.69 221 ILE B CA 1
ATOM 4722 C C . ILE B 1 221 ? 9.266 -17.766 -10.328 1 98.69 221 ILE B C 1
ATOM 4724 O O . ILE B 1 221 ? 8.602 -18.406 -9.516 1 98.69 221 ILE B O 1
ATOM 4728 N N . LEU B 1 222 ? 8.961 -16.516 -10.672 1 98.88 222 LEU B N 1
ATOM 4729 C CA . LEU B 1 222 ? 7.68 -15.922 -10.289 1 98.88 222 LEU B CA 1
ATOM 4730 C C . LEU B 1 222 ? 6.562 -16.391 -11.211 1 98.88 222 LEU B C 1
ATOM 4732 O O . LEU B 1 222 ? 6.684 -16.297 -12.438 1 98.88 222 LEU B O 1
ATOM 4736 N N . TRP B 1 223 ? 5.508 -16.922 -10.641 1 98.94 223 TRP B N 1
ATOM 4737 C CA . TRP B 1 223 ? 4.367 -17.406 -11.414 1 98.94 223 TRP B CA 1
ATOM 4738 C C . TRP B 1 223 ? 3.074 -16.75 -10.953 1 98.94 223 TRP B C 1
ATOM 4740 O O . TRP B 1 223 ? 2.611 -16.984 -9.836 1 98.94 223 TRP B O 1
ATOM 4750 N N . GLY B 1 224 ? 2.516 -15.953 -11.805 1 98.88 224 GLY B N 1
ATOM 4751 C CA . GLY B 1 224 ? 1.223 -15.359 -11.508 1 98.88 224 GLY B CA 1
ATOM 4752 C C . GLY B 1 224 ? 0.097 -15.922 -12.359 1 98.88 224 GLY B C 1
ATOM 4753 O O . GLY B 1 224 ? 0.281 -16.188 -13.547 1 98.88 224 GLY B O 1
ATOM 4754 N N . HIS B 1 225 ? -1.062 -16.125 -11.758 1 98.88 225 HIS B N 1
ATOM 4755 C CA . HIS B 1 225 ? -2.271 -16.5 -12.484 1 98.88 225 HIS B CA 1
ATOM 4756 C C . HIS B 1 225 ? -3.359 -15.445 -12.32 1 98.88 225 HIS B C 1
ATOM 4758 O O . HIS B 1 225 ? -3.658 -15.023 -11.203 1 98.88 225 HIS B O 1
ATOM 4764 N N . SER B 1 226 ? -3.992 -15.008 -13.43 1 98.31 226 SER B N 1
ATOM 4765 C CA . SER B 1 226 ? -5.094 -14.047 -13.414 1 98.31 226 SER B CA 1
ATOM 4766 C C . SER B 1 226 ? -4.723 -12.797 -12.625 1 98.31 226 SER B C 1
ATOM 4768 O O . SER B 1 226 ? -3.73 -12.133 -12.938 1 98.31 226 SER B O 1
ATOM 4770 N N . LEU B 1 227 ? -5.328 -12.516 -11.5 1 98.25 227 LEU B N 1
ATOM 4771 C CA . LEU B 1 227 ? -4.98 -11.352 -10.695 1 98.25 227 LEU B CA 1
ATOM 4772 C C . LEU B 1 227 ? -3.523 -11.414 -10.25 1 98.25 227 LEU B C 1
ATOM 4774 O O . LEU B 1 227 ? -2.852 -10.383 -10.18 1 98.25 227 LEU B O 1
ATOM 4778 N N . GLY B 1 228 ? -3.035 -12.594 -9.977 1 98.75 228 GLY B N 1
ATOM 4779 C CA . GLY B 1 228 ? -1.664 -12.797 -9.547 1 98.75 228 GLY B CA 1
ATOM 4780 C C . GLY B 1 228 ? -0.64 -12.359 -10.57 1 98.75 228 GLY B C 1
ATOM 4781 O O . GLY B 1 228 ? 0.519 -12.102 -10.234 1 98.75 228 GLY B O 1
ATOM 4782 N N . THR B 1 229 ? -1.037 -12.273 -11.867 1 98.88 229 THR B N 1
ATOM 4783 C CA . THR B 1 229 ? -0.106 -11.812 -12.891 1 98.88 229 THR B CA 1
ATOM 4784 C C . THR B 1 229 ? 0.228 -10.336 -12.695 1 98.88 229 THR B C 1
ATOM 4786 O O . THR B 1 229 ? 1.351 -9.906 -12.969 1 98.88 229 THR B O 1
ATOM 4789 N N . GLY B 1 230 ? -0.787 -9.57 -12.266 1 98.62 230 GLY B N 1
ATOM 4790 C CA . GLY B 1 230 ? -0.517 -8.188 -11.922 1 98.62 230 GLY B CA 1
ATOM 4791 C C . GLY B 1 230 ? 0.446 -8.031 -10.758 1 98.62 230 GLY B C 1
ATOM 4792 O O . GLY B 1 230 ? 1.354 -7.203 -10.797 1 98.62 230 GLY B O 1
ATOM 4793 N N . ILE B 1 231 ? 0.256 -8.859 -9.75 1 98.62 231 ILE B N 1
ATOM 4794 C CA . ILE B 1 231 ? 1.107 -8.844 -8.57 1 98.62 231 ILE B CA 1
ATOM 4795 C C . ILE B 1 231 ? 2.525 -9.266 -8.945 1 98.62 231 ILE B C 1
ATOM 4797 O O . ILE B 1 231 ? 3.496 -8.594 -8.586 1 98.62 231 ILE B O 1
ATOM 4801 N N . ALA B 1 232 ? 2.652 -10.305 -9.711 1 98.88 232 ALA B N 1
ATOM 4802 C CA . ALA B 1 232 ? 3.945 -10.867 -10.094 1 98.88 232 ALA B CA 1
ATOM 4803 C C . ALA B 1 232 ? 4.73 -9.891 -10.969 1 98.88 232 ALA B C 1
ATOM 4805 O O . ALA B 1 232 ? 5.949 -9.773 -10.836 1 98.88 232 ALA B O 1
ATOM 4806 N N . THR B 1 233 ? 4.051 -9.234 -11.859 1 98.88 233 THR B N 1
ATOM 4807 C CA . THR B 1 233 ? 4.723 -8.289 -12.75 1 98.88 233 THR B CA 1
ATOM 4808 C C . THR B 1 233 ? 5.281 -7.113 -11.953 1 98.88 233 THR B C 1
ATOM 4810 O O . THR B 1 233 ? 6.418 -6.691 -12.18 1 98.88 233 THR B O 1
ATOM 4813 N N . ARG B 1 234 ? 4.477 -6.602 -11.117 1 98.19 234 ARG B N 1
ATOM 4814 C CA . ARG B 1 234 ? 4.949 -5.488 -10.297 1 98.19 234 ARG B CA 1
ATOM 4815 C C . ARG B 1 234 ? 6.09 -5.93 -9.383 1 98.19 234 ARG B C 1
ATOM 4817 O O . ARG B 1 234 ? 7.059 -5.188 -9.195 1 98.19 234 ARG B O 1
ATOM 4824 N N . LEU B 1 235 ? 5.961 -7.109 -8.781 1 98.62 235 LEU B N 1
ATOM 4825 C CA . LEU B 1 235 ? 7.047 -7.648 -7.969 1 98.62 235 LEU B CA 1
ATOM 4826 C C . LEU B 1 235 ? 8.328 -7.777 -8.789 1 98.62 235 LEU B C 1
ATOM 4828 O O . LEU B 1 235 ? 9.406 -7.398 -8.32 1 98.62 235 LEU B O 1
ATOM 4832 N N . ALA B 1 236 ? 8.227 -8.297 -9.969 1 98.81 236 ALA B N 1
ATOM 4833 C CA . ALA B 1 236 ? 9.383 -8.453 -10.852 1 98.81 236 ALA B CA 1
ATOM 4834 C C . ALA B 1 236 ? 10.039 -7.109 -11.141 1 98.81 236 ALA B C 1
ATOM 4836 O O . ALA B 1 236 ? 11.266 -7 -11.141 1 98.81 236 ALA B O 1
ATOM 4837 N N . LYS B 1 237 ? 9.18 -6.133 -11.391 1 98.38 237 LYS B N 1
ATOM 4838 C CA . LYS B 1 237 ? 9.711 -4.793 -11.625 1 98.38 237 LYS B CA 1
ATOM 4839 C C . LYS B 1 237 ? 10.531 -4.312 -10.43 1 98.38 237 LYS B C 1
ATOM 4841 O O . LYS B 1 237 ? 11.633 -3.795 -10.594 1 98.38 237 LYS B O 1
ATOM 4846 N N . ILE B 1 238 ? 9.969 -4.449 -9.273 1 96.25 238 ILE B N 1
ATOM 4847 C CA . ILE B 1 238 ? 10.625 -4 -8.055 1 96.25 238 ILE B CA 1
ATOM 4848 C C . ILE B 1 238 ? 11.984 -4.691 -7.914 1 96.25 238 ILE B C 1
ATOM 4850 O O . ILE B 1 238 ? 12.984 -4.047 -7.613 1 96.25 238 ILE B O 1
ATOM 4854 N N . LEU B 1 239 ? 12.023 -5.953 -8.164 1 97.88 239 LEU B N 1
ATOM 4855 C CA . LEU B 1 239 ? 13.242 -6.742 -8.031 1 97.88 239 LEU B CA 1
ATOM 4856 C C . LEU B 1 239 ? 14.266 -6.344 -9.094 1 97.88 239 LEU B C 1
ATOM 4858 O O . LEU B 1 239 ? 15.453 -6.195 -8.789 1 97.88 239 LEU B O 1
ATOM 4862 N N . CYS B 1 240 ? 13.836 -6.152 -10.266 1 98 240 CYS B N 1
ATOM 4863 C CA . CYS B 1 240 ? 14.719 -5.734 -11.344 1 98 240 CYS B CA 1
ATOM 4864 C C . CYS B 1 240 ? 15.281 -4.344 -11.078 1 98 240 CYS B C 1
ATOM 4866 O O . CYS B 1 240 ? 16.484 -4.113 -11.25 1 98 240 CYS B O 1
ATOM 4868 N N . ASP B 1 241 ? 14.367 -3.422 -10.664 1 95.31 241 ASP B N 1
ATOM 4869 C CA . ASP B 1 241 ? 14.797 -2.068 -10.328 1 95.31 241 ASP B CA 1
ATOM 4870 C C . ASP B 1 241 ? 15.828 -2.082 -9.211 1 95.31 241 ASP B C 1
ATOM 4872 O O . ASP B 1 241 ? 16.719 -1.224 -9.156 1 95.31 241 ASP B O 1
ATOM 4876 N N . GLY B 1 242 ? 15.734 -3.076 -8.344 1 93.69 242 GLY B N 1
ATOM 4877 C CA . GLY B 1 242 ? 16.656 -3.195 -7.219 1 93.69 242 GLY B CA 1
ATOM 4878 C C . GLY B 1 242 ? 17.922 -3.947 -7.562 1 93.69 242 GLY B C 1
ATOM 4879 O O . GLY B 1 242 ? 18.781 -4.145 -6.707 1 93.69 242 GLY B O 1
ATOM 4880 N N . GLY B 1 243 ? 18.031 -4.449 -8.742 1 95.12 243 GLY B N 1
ATOM 4881 C CA . GLY B 1 243 ? 19.25 -5.121 -9.195 1 95.12 243 GLY B CA 1
ATOM 4882 C C . GLY B 1 243 ? 19.266 -6.602 -8.859 1 95.12 243 GLY B C 1
ATOM 4883 O O . GLY B 1 243 ? 20.328 -7.227 -8.859 1 95.12 243 GLY B O 1
ATOM 4884 N N . MET B 1 244 ? 18.141 -7.102 -8.5 1 95.56 244 MET B N 1
ATOM 4885 C CA . MET B 1 244 ? 18.031 -8.516 -8.164 1 95.56 244 MET B CA 1
ATOM 4886 C C . MET B 1 244 ? 16.891 -9.172 -8.945 1 95.56 244 MET B C 1
ATOM 4888 O O . MET B 1 244 ? 15.938 -9.68 -8.359 1 95.56 244 MET B O 1
ATOM 4892 N N . PRO B 1 245 ? 17.078 -9.281 -10.234 1 97.25 245 PRO B N 1
ATOM 4893 C CA . PRO B 1 245 ? 16 -9.836 -11.062 1 97.25 245 PRO B CA 1
ATOM 4894 C C . PRO B 1 245 ? 15.727 -11.312 -10.766 1 97.25 245 PRO B C 1
ATOM 4896 O O . PRO B 1 245 ? 16.656 -12.078 -10.508 1 97.25 245 PRO B O 1
ATOM 4899 N N . PRO B 1 246 ? 14.43 -11.688 -10.711 1 97.75 246 PRO B N 1
ATOM 4900 C CA . PRO B 1 246 ? 14.141 -13.117 -10.648 1 97.75 246 PRO B CA 1
ATOM 4901 C C . PRO B 1 246 ? 14.578 -13.875 -11.898 1 97.75 246 PRO B C 1
ATOM 4903 O O . PRO B 1 246 ? 14.82 -13.258 -12.938 1 97.75 246 PRO B O 1
ATOM 4906 N N . SER B 1 247 ? 14.711 -15.164 -11.773 1 97.75 247 SER B N 1
ATOM 4907 C CA . SER B 1 247 ? 15.211 -15.969 -12.883 1 97.75 247 SER B CA 1
ATOM 4908 C C . SER B 1 247 ? 14.25 -15.938 -14.07 1 97.75 247 SER B C 1
ATOM 4910 O O . SER B 1 247 ? 14.68 -16.016 -15.219 1 97.75 247 SER B O 1
ATOM 4912 N N . ALA B 1 248 ? 13.023 -15.891 -13.781 1 98.44 248 ALA B N 1
ATOM 4913 C CA . ALA B 1 248 ? 12 -15.844 -14.82 1 98.44 248 ALA B CA 1
ATOM 4914 C C . ALA B 1 248 ? 10.664 -15.383 -14.258 1 98.44 248 ALA B C 1
ATOM 4916 O O . ALA B 1 248 ? 10.438 -15.438 -13.047 1 98.44 248 ALA B O 1
ATOM 4917 N N . LEU B 1 249 ? 9.812 -14.875 -15.133 1 98.81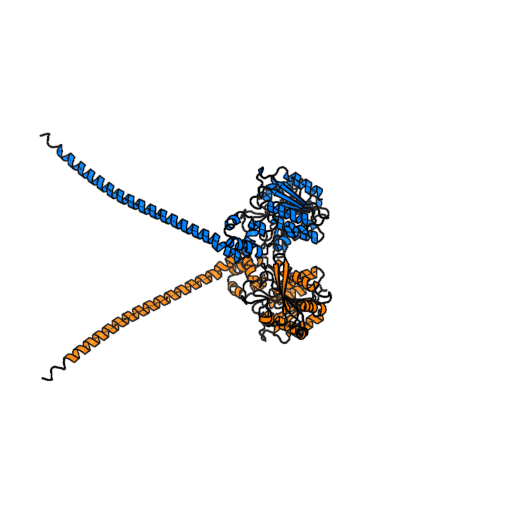 249 LEU B N 1
ATOM 4918 C CA . LEU B 1 249 ? 8.445 -14.484 -14.836 1 98.81 249 LEU B CA 1
ATOM 4919 C C . LEU B 1 249 ? 7.457 -15.203 -15.75 1 98.81 249 LEU B C 1
ATOM 4921 O O . LEU B 1 249 ? 7.551 -15.102 -16.969 1 98.81 249 LEU B O 1
ATOM 4925 N N . VAL B 1 250 ? 6.59 -15.984 -15.164 1 98.94 250 VAL B N 1
ATOM 4926 C CA . VAL B 1 250 ? 5.555 -16.672 -15.922 1 98.94 250 VAL B CA 1
ATOM 4927 C C . VAL B 1 250 ? 4.191 -16.062 -15.617 1 98.94 250 VAL B C 1
ATOM 4929 O O . VAL B 1 250 ? 3.775 -16 -14.453 1 98.94 250 VAL B O 1
ATOM 4932 N N . LEU B 1 251 ? 3.527 -15.602 -16.625 1 98.94 251 LEU B N 1
ATOM 4933 C CA . LEU B 1 251 ? 2.207 -14.992 -16.5 1 98.94 251 LEU B CA 1
ATOM 4934 C C . LEU B 1 251 ? 1.147 -15.867 -17.172 1 98.94 251 LEU B C 1
ATOM 4936 O O . LEU B 1 251 ? 1.104 -15.977 -18.391 1 98.94 251 LEU B O 1
ATOM 4940 N N . GLU B 1 252 ? 0.301 -16.469 -16.375 1 98.94 252 GLU B N 1
ATOM 4941 C CA . GLU B 1 252 ? -0.759 -17.344 -16.875 1 98.94 252 GLU B CA 1
ATOM 4942 C C . GLU B 1 252 ? -2.104 -16.625 -16.891 1 98.94 252 GLU B C 1
ATOM 4944 O O . GLU B 1 252 ? -2.637 -16.25 -15.844 1 98.94 252 GLU B O 1
ATOM 4949 N N . SER B 1 253 ? -2.668 -16.422 -18.062 1 98.81 253 SER B N 1
ATOM 4950 C CA . SER B 1 253 ? -3.947 -15.758 -18.281 1 98.81 253 SER B CA 1
ATOM 4951 C C . SER B 1 253 ? -3.926 -14.328 -17.75 1 98.81 253 SER B C 1
ATOM 4953 O O . SER B 1 253 ? -4.801 -13.93 -16.984 1 98.81 253 SER B O 1
ATOM 4955 N N . PRO B 1 254 ? -2.93 -13.555 -18.172 1 98.81 254 PRO B N 1
ATOM 4956 C CA . PRO B 1 254 ? -2.781 -12.188 -17.656 1 98.81 254 PRO B CA 1
ATOM 4957 C C . PRO B 1 254 ? -3.727 -11.195 -18.344 1 98.81 254 PRO B C 1
ATOM 4959 O O . PRO B 1 254 ? -4.461 -11.562 -19.266 1 98.81 254 PRO B O 1
ATOM 4962 N N . PHE B 1 255 ? -3.783 -10.016 -17.812 1 98.62 255 PHE B N 1
ATOM 4963 C CA . PHE B 1 255 ? -4.367 -8.812 -18.391 1 98.62 255 PHE B CA 1
ATOM 4964 C C . PHE B 1 255 ? -3.369 -7.664 -18.375 1 98.62 255 PHE B C 1
ATOM 4966 O O . PHE B 1 255 ? -2.346 -7.738 -17.688 1 98.62 255 PHE B O 1
ATOM 4973 N N . ASN B 1 256 ? -3.609 -6.695 -19.141 1 98.38 256 ASN B N 1
ATOM 4974 C CA . ASN B 1 256 ? -2.695 -5.562 -19.219 1 98.38 256 ASN B CA 1
ATOM 4975 C C . ASN B 1 256 ? -2.869 -4.617 -18.047 1 98.38 256 ASN B C 1
ATOM 4977 O O . ASN B 1 256 ? -1.895 -4.055 -17.547 1 98.38 256 ASN B O 1
ATOM 4981 N N . ASN B 1 257 ? -4.086 -4.383 -17.625 1 97.12 257 ASN B N 1
ATOM 4982 C CA . ASN B 1 257 ? -4.402 -3.625 -16.406 1 97.12 257 ASN B CA 1
ATOM 4983 C C . ASN B 1 257 ? -5.812 -3.926 -15.914 1 97.12 257 ASN B C 1
ATOM 4985 O O . ASN B 1 257 ? -6.633 -4.473 -16.656 1 97.12 257 ASN B O 1
ATOM 4989 N N . ILE B 1 258 ? -6.086 -3.531 -14.719 1 96.25 258 ILE B N 1
ATOM 4990 C CA . ILE B 1 258 ? -7.312 -3.971 -14.062 1 96.25 258 ILE B CA 1
ATOM 4991 C C . ILE B 1 258 ? -8.516 -3.268 -14.688 1 96.25 258 ILE B C 1
ATOM 4993 O O . ILE B 1 258 ? -9.609 -3.832 -14.75 1 96.25 258 ILE B O 1
ATOM 4997 N N . LEU B 1 259 ? -8.352 -2.002 -15.133 1 94.31 259 LEU B N 1
ATOM 4998 C CA . LEU B 1 259 ? -9.461 -1.262 -15.719 1 94.31 259 LEU B CA 1
ATOM 4999 C C . LEU B 1 259 ? -9.961 -1.954 -16.984 1 94.31 259 LEU B C 1
ATOM 5001 O O . LEU B 1 259 ? -11.164 -2.195 -17.125 1 94.31 259 LEU B O 1
ATOM 5005 N N . GLU B 1 260 ? -9.055 -2.303 -17.875 1 95.38 260 GLU B N 1
ATOM 5006 C CA . GLU B 1 260 ? -9.445 -2.979 -19.109 1 95.38 260 GLU B CA 1
ATOM 5007 C C . GLU B 1 260 ? -9.938 -4.395 -18.828 1 95.38 260 GLU B C 1
ATOM 5009 O O . GLU B 1 260 ? -10.844 -4.887 -19.516 1 95.38 260 GLU B O 1
ATOM 5014 N N . ALA B 1 261 ? -9.281 -5.055 -17.891 1 96.56 261 ALA B N 1
ATOM 5015 C CA . ALA B 1 261 ? -9.789 -6.371 -17.5 1 96.56 261 ALA B CA 1
ATOM 5016 C C . ALA B 1 261 ? -11.242 -6.285 -17.031 1 96.56 261 ALA B C 1
ATOM 5018 O O . ALA B 1 261 ? -12.078 -7.086 -17.453 1 96.56 261 ALA B O 1
ATOM 5019 N N . SER B 1 262 ? -11.531 -5.297 -16.172 1 93.81 262 SER B N 1
ATOM 5020 C CA . SER B 1 262 ? -12.875 -5.113 -15.625 1 93.81 262 SER B CA 1
ATOM 5021 C C . SER B 1 262 ? -13.875 -4.801 -16.734 1 93.81 262 SER B C 1
ATOM 5023 O O . SER B 1 262 ? -15.008 -5.289 -16.703 1 93.81 262 SER B O 1
ATOM 5025 N N . ALA B 1 263 ? -13.453 -4.059 -17.688 1 92.31 263 ALA B N 1
ATOM 5026 C CA . ALA B 1 263 ? -14.32 -3.65 -18.781 1 92.31 263 ALA B CA 1
ATOM 5027 C C . ALA B 1 263 ? -14.664 -4.84 -19.688 1 92.31 263 ALA B C 1
ATOM 5029 O O . ALA B 1 263 ? -15.648 -4.797 -20.422 1 92.31 263 ALA B O 1
ATOM 5030 N N . ASN B 1 264 ? -13.898 -5.871 -19.578 1 91.88 264 ASN B N 1
ATOM 5031 C CA . ASN B 1 264 ? -14.078 -7 -20.484 1 91.88 264 ASN B CA 1
ATOM 5032 C C . ASN B 1 264 ? -14.664 -8.211 -19.75 1 91.88 264 ASN B C 1
ATOM 5034 O O . ASN B 1 264 ? -14.875 -9.258 -20.359 1 91.88 264 ASN B O 1
ATOM 5038 N N . LEU B 1 265 ? -14.914 -8.055 -18.453 1 91.12 265 LEU B N 1
ATOM 5039 C CA . LEU B 1 265 ? -15.531 -9.148 -17.719 1 91.12 265 LEU B CA 1
ATOM 5040 C C . LEU B 1 265 ? -16.953 -9.414 -18.203 1 91.12 265 LEU B C 1
ATOM 5042 O O . LEU B 1 265 ? -17.688 -8.469 -18.516 1 91.12 265 LEU B O 1
ATOM 5046 N N . PRO B 1 266 ? -17.375 -10.609 -18.219 1 85.94 266 PRO B N 1
ATOM 5047 C CA . PRO B 1 266 ? -18.703 -10.961 -18.719 1 85.94 266 PRO B CA 1
ATOM 5048 C C . PRO B 1 266 ? -19.828 -10.242 -17.969 1 85.94 266 PRO B C 1
ATOM 5050 O O . PRO B 1 266 ? -20.766 -9.742 -18.594 1 85.94 266 PRO B O 1
ATOM 5053 N N . PRO B 1 267 ? -19.781 -10.156 -16.672 1 78.44 267 PRO B N 1
ATOM 5054 C CA . PRO B 1 267 ? -20.875 -9.477 -15.984 1 78.44 267 PRO B CA 1
ATOM 5055 C C . PRO B 1 267 ? -21 -8.008 -16.406 1 78.44 267 PRO B C 1
ATOM 5057 O O . PRO B 1 267 ? -22.094 -7.43 -16.297 1 78.44 267 PRO B O 1
ATOM 5060 N N . PHE B 1 268 ? -19.922 -7.434 -16.781 1 82.56 268 PHE B N 1
ATOM 5061 C CA . PHE B 1 268 ? -19.953 -6.035 -17.188 1 82.56 268 PHE B CA 1
ATOM 5062 C C . PHE B 1 268 ? -20.703 -5.867 -18.5 1 82.56 268 PHE B C 1
ATOM 5064 O O . PHE B 1 268 ? -21.156 -4.766 -18.828 1 82.56 268 PHE B O 1
ATOM 5071 N N . SER B 1 269 ? -20.828 -6.953 -19.219 1 78.12 269 SER B N 1
ATOM 5072 C CA . SER B 1 269 ? -21.547 -6.902 -20.5 1 78.12 269 SER B CA 1
ATOM 5073 C C . SER B 1 269 ? -23 -6.484 -20.281 1 78.12 269 SER B C 1
ATOM 5075 O O . SER B 1 269 ? -23.625 -5.918 -21.188 1 78.12 269 SER B O 1
ATOM 5077 N N . LEU B 1 270 ? -23.484 -6.711 -19.062 1 77.38 270 LEU B N 1
ATOM 5078 C CA . LEU B 1 270 ? -24.859 -6.336 -18.734 1 77.38 270 LEU B CA 1
ATOM 5079 C C . LEU B 1 270 ? -25 -4.82 -18.656 1 77.38 270 LEU B C 1
ATOM 5081 O O . LEU B 1 270 ? -26.109 -4.293 -18.781 1 77.38 270 LEU B O 1
ATOM 5085 N N . TYR B 1 271 ? -23.906 -4.176 -18.5 1 83.38 271 TYR B N 1
ATOM 5086 C CA . TYR B 1 271 ? -23.953 -2.73 -18.297 1 83.38 271 TYR B CA 1
ATOM 5087 C C . TYR B 1 271 ? -23.469 -1.987 -19.547 1 83.38 271 TYR B C 1
ATOM 5089 O O . TYR B 1 271 ? -23.734 -0.791 -19.688 1 83.38 271 TYR B O 1
ATOM 5097 N N . ARG B 1 272 ? -22.906 -2.576 -20.469 1 79.25 272 ARG B N 1
ATOM 5098 C CA . ARG B 1 272 ? -22.234 -1.967 -21.609 1 79.25 272 ARG B CA 1
ATOM 5099 C C . ARG B 1 272 ? -23.219 -1.174 -22.469 1 79.25 272 ARG B C 1
ATOM 5101 O O . ARG B 1 272 ? -22.906 -0.078 -22.938 1 79.25 272 ARG B O 1
ATOM 5108 N N . PRO B 1 273 ? -24.469 -1.736 -22.562 1 78.94 273 PRO B N 1
ATOM 5109 C CA . PRO B 1 273 ? -25.391 -0.974 -23.406 1 78.94 273 PRO B CA 1
ATOM 5110 C C . PRO B 1 273 ? -25.844 0.332 -22.75 1 78.94 273 PRO B C 1
ATOM 5112 O O . PRO B 1 273 ? -26.375 1.218 -23.422 1 78.94 273 PRO B O 1
ATOM 5115 N N . PHE B 1 274 ? -25.641 0.395 -21.5 1 85.25 274 PHE B N 1
ATOM 5116 C CA . PHE B 1 274 ? -26.016 1.599 -20.766 1 85.25 274 PHE B CA 1
ATOM 5117 C C . PHE B 1 274 ? -24.797 2.418 -20.391 1 85.25 274 PHE B C 1
ATOM 5119 O O . PHE B 1 274 ? -24.266 2.303 -19.281 1 85.25 274 PHE B O 1
ATOM 5126 N N . ARG B 1 275 ? -24.438 3.301 -21.172 1 82.31 275 ARG B N 1
ATOM 5127 C CA . ARG B 1 275 ? -23.156 4.016 -21.141 1 82.31 275 ARG B CA 1
ATOM 5128 C C . ARG B 1 275 ? -22.969 4.727 -19.797 1 82.31 275 ARG B C 1
ATOM 5130 O O . ARG B 1 275 ? -21.906 4.656 -19.203 1 82.31 275 ARG B O 1
ATOM 5137 N N . PRO B 1 276 ? -24.062 5.398 -19.312 1 84.31 276 PRO B N 1
ATOM 5138 C CA . PRO B 1 276 ? -23.844 6.102 -18.047 1 84.31 276 PRO B CA 1
ATOM 5139 C C . PRO B 1 276 ? -23.562 5.148 -16.875 1 84.31 276 PRO B C 1
ATOM 5141 O O . PRO B 1 276 ? -22.75 5.465 -16 1 84.31 276 PRO B O 1
ATOM 5144 N N . LEU B 1 277 ? -24.203 4.031 -16.906 1 84.56 277 LEU B N 1
ATOM 5145 C CA . LEU B 1 277 ? -24.016 3.066 -15.82 1 84.56 277 LEU B CA 1
ATOM 5146 C C . LEU B 1 277 ? -22.641 2.406 -15.906 1 84.56 277 LEU B C 1
ATOM 5148 O O . LEU B 1 277 ? -21.969 2.227 -14.883 1 84.56 277 LEU B O 1
ATOM 5152 N N . SER B 1 278 ? -22.312 2.105 -17.156 1 86.31 278 SER B N 1
ATOM 5153 C CA . SER B 1 278 ? -21 1.51 -17.359 1 86.31 278 SER B CA 1
ATOM 5154 C C . SER B 1 278 ? -19.875 2.477 -16.953 1 86.31 278 SER B C 1
ATOM 5156 O O . SER B 1 278 ? -18.875 2.066 -16.391 1 86.31 278 SER B O 1
ATOM 5158 N N . TYR B 1 279 ? -20.094 3.639 -17.219 1 88.31 279 TYR B N 1
ATOM 5159 C CA . TYR B 1 279 ? -19.125 4.66 -16.844 1 88.31 279 TYR B CA 1
ATOM 5160 C C . TYR B 1 279 ? -18.969 4.75 -15.336 1 88.31 279 TYR B C 1
ATOM 5162 O O . TYR B 1 279 ? -17.844 4.875 -14.82 1 88.31 279 TYR B O 1
ATOM 5170 N N . MET B 1 280 ? -20.031 4.703 -14.656 1 88.19 280 MET B N 1
ATOM 5171 C CA . MET B 1 280 ? -20 4.805 -13.195 1 88.19 280 MET B CA 1
ATOM 5172 C C . MET B 1 280 ? -19.203 3.66 -12.586 1 88.19 280 MET B C 1
ATOM 5174 O O . MET B 1 280 ? -18.406 3.873 -11.672 1 88.19 280 MET B O 1
ATOM 5178 N N . ILE B 1 281 ? -19.391 2.541 -13.133 1 87.81 281 ILE B N 1
ATOM 5179 C CA . ILE B 1 281 ? -18.719 1.362 -12.594 1 87.81 281 ILE B CA 1
ATOM 5180 C C . ILE B 1 281 ? -17.234 1.42 -12.93 1 87.81 281 ILE B C 1
ATOM 5182 O O . ILE B 1 281 ? -16.375 1.239 -12.055 1 87.81 281 ILE B O 1
ATOM 5186 N N . LEU B 1 282 ? -16.906 1.719 -14.148 1 90 282 LEU B N 1
ATOM 5187 C CA . LEU B 1 282 ? -15.516 1.745 -14.57 1 90 282 LEU B CA 1
ATOM 5188 C C . LEU B 1 282 ? -14.773 2.904 -13.914 1 90 282 LEU B C 1
ATOM 5190 O O . LEU B 1 282 ? -13.586 2.789 -13.602 1 90 282 LEU B O 1
ATOM 5194 N N . SER B 1 283 ? -15.508 3.949 -13.75 1 89.62 283 SER B N 1
ATOM 5195 C CA . SER B 1 283 ? -14.906 5.074 -13.039 1 89.62 283 SER B CA 1
ATOM 5196 C C . SER B 1 283 ? -14.547 4.691 -11.609 1 89.62 283 SER B C 1
ATOM 5198 O O . SER B 1 283 ? -13.523 5.137 -11.078 1 89.62 283 SER B O 1
ATOM 5200 N N . SER B 1 284 ? -15.375 3.92 -11.016 1 89.94 284 SER B N 1
ATOM 5201 C CA . SER B 1 284 ? -15.094 3.441 -9.664 1 89.94 284 SER B CA 1
ATOM 5202 C C . SER B 1 284 ? -13.828 2.588 -9.633 1 89.94 284 SER B C 1
ATOM 5204 O O . SER B 1 284 ? -13.039 2.674 -8.688 1 89.94 284 SER B O 1
ATOM 5206 N N . VAL B 1 285 ? -13.609 1.854 -10.625 1 90.81 285 VAL B N 1
ATOM 5207 C CA . VAL B 1 285 ? -12.414 1.013 -10.727 1 90.81 285 VAL B CA 1
ATOM 5208 C C . VAL B 1 285 ? -11.18 1.889 -10.898 1 90.81 285 VAL B C 1
ATOM 5210 O O . VAL B 1 285 ? -10.148 1.646 -10.266 1 90.81 285 VAL B O 1
ATOM 5213 N N . GLU B 1 286 ? -11.32 2.832 -11.672 1 89.06 286 GLU B N 1
ATOM 5214 C CA . GLU B 1 286 ? -10.219 3.754 -11.922 1 89.06 286 GLU B CA 1
ATOM 5215 C C . GLU B 1 286 ? -9.836 4.516 -10.656 1 89.06 286 GLU B C 1
ATOM 5217 O O . GLU B 1 286 ? -8.664 4.836 -10.445 1 89.06 286 GLU B O 1
ATOM 5222 N N . ARG B 1 287 ? -10.797 4.715 -9.867 1 87.69 287 ARG B N 1
ATOM 5223 C CA . ARG B 1 287 ? -10.617 5.613 -8.727 1 87.69 287 ARG B CA 1
ATOM 5224 C C . ARG B 1 287 ? -10.25 4.832 -7.469 1 87.69 287 ARG B C 1
ATOM 5226 O O . ARG B 1 287 ? -9.867 5.426 -6.457 1 87.69 287 ARG B O 1
ATOM 5233 N N . CYS B 1 288 ? -10.305 3.547 -7.492 1 87.19 288 CYS B N 1
ATOM 5234 C CA . CYS B 1 288 ? -10.211 2.775 -6.258 1 87.19 288 CYS B CA 1
ATOM 5235 C C . CYS B 1 288 ? -8.758 2.586 -5.844 1 87.19 288 CYS B C 1
ATOM 5237 O O . CYS B 1 288 ? -8.484 2.021 -4.781 1 87.19 288 CYS B O 1
ATOM 5239 N N . GLY B 1 289 ? -7.871 3.031 -6.672 1 84.88 289 GLY B N 1
ATOM 5240 C CA . GLY B 1 289 ? -6.473 2.998 -6.285 1 84.88 289 GLY B CA 1
ATOM 5241 C C . GLY B 1 289 ? -5.75 1.748 -6.754 1 84.88 289 GLY B C 1
ATOM 5242 O O . GLY B 1 289 ? -4.52 1.727 -6.836 1 84.88 289 GLY B O 1
ATOM 5243 N N . THR B 1 290 ? -6.457 0.725 -7.008 1 91.19 290 THR B N 1
ATOM 5244 C CA . THR B 1 290 ? -5.895 -0.512 -7.539 1 91.19 290 THR B CA 1
ATOM 5245 C C . THR B 1 290 ? -5.797 -0.455 -9.062 1 91.19 290 THR B C 1
ATOM 5247 O O . THR B 1 290 ? -6.797 -0.23 -9.742 1 91.19 290 THR B O 1
ATOM 5250 N N . GLU B 1 291 ? -4.574 -0.644 -9.602 1 93.06 291 GLU B N 1
ATOM 5251 C CA . GLU B 1 291 ? -4.41 -0.524 -11.047 1 93.06 291 GLU B CA 1
ATOM 5252 C C . GLU B 1 291 ? -3.84 -1.807 -11.648 1 93.06 291 GLU B C 1
ATOM 5254 O O . GLU B 1 291 ? -4.172 -2.172 -12.773 1 93.06 291 GLU B O 1
ATOM 5259 N N . PHE B 1 292 ? -2.93 -2.471 -10.898 1 95.75 292 PHE B N 1
ATOM 5260 C CA . PHE B 1 292 ? -2.18 -3.572 -11.492 1 95.75 292 PHE B CA 1
ATOM 5261 C C . PHE B 1 292 ? -1.804 -3.254 -12.938 1 95.75 292 PHE B C 1
ATOM 5263 O O . PHE B 1 292 ? -2.109 -4.027 -13.844 1 95.75 292 PHE B O 1
ATOM 5270 N N . ALA B 1 293 ? -1.039 -2.17 -13.078 1 96.31 293 ALA B N 1
ATOM 5271 C CA . ALA B 1 293 ? -0.655 -1.656 -14.391 1 96.31 293 ALA B CA 1
ATOM 5272 C C . ALA B 1 293 ? 0.492 -2.469 -14.977 1 96.31 293 ALA B C 1
ATOM 5274 O O . ALA B 1 293 ? 1.592 -1.946 -15.18 1 96.31 293 ALA B O 1
ATOM 5275 N N . SER B 1 294 ? 0.178 -3.686 -15.312 1 98.5 294 SER B N 1
ATOM 5276 C CA . SER B 1 294 ? 1.192 -4.59 -15.844 1 98.5 294 SER B CA 1
ATOM 5277 C C . SER B 1 294 ? 1.78 -4.055 -17.141 1 98.5 294 SER B C 1
ATOM 5279 O O . SER B 1 294 ? 2.961 -4.262 -17.438 1 98.5 294 SER B O 1
ATOM 5281 N N . ASP B 1 295 ? 0.971 -3.338 -17.906 1 98.06 295 ASP B N 1
ATOM 5282 C CA . ASP B 1 295 ? 1.421 -2.77 -19.172 1 98.06 295 ASP B CA 1
ATOM 5283 C C . ASP B 1 295 ? 2.479 -1.69 -18.938 1 98.06 295 ASP B C 1
ATOM 5285 O O . ASP B 1 295 ? 3.295 -1.421 -19.828 1 98.06 295 ASP B O 1
ATOM 5289 N N . GLN B 1 296 ? 2.465 -1.07 -17.828 1 96.75 296 GLN B N 1
ATOM 5290 C CA . GLN B 1 296 ? 3.5 -0.106 -17.469 1 96.75 296 GLN B CA 1
ATOM 5291 C C . GLN B 1 296 ? 4.664 -0.787 -16.766 1 96.75 296 GLN B C 1
ATOM 5293 O O . GLN B 1 296 ? 5.828 -0.508 -17.047 1 96.75 296 GLN B O 1
ATOM 5298 N N . ASN B 1 297 ? 4.34 -1.692 -15.836 1 97.69 297 ASN B N 1
ATOM 5299 C CA . ASN B 1 297 ? 5.348 -2.336 -15.008 1 97.69 297 ASN B CA 1
ATOM 5300 C C . ASN B 1 297 ? 6.277 -3.221 -15.828 1 97.69 297 ASN B C 1
ATOM 5302 O O . ASN B 1 297 ? 7.465 -3.344 -15.523 1 97.69 297 ASN B O 1
ATOM 5306 N N . ILE B 1 298 ? 5.734 -3.799 -16.891 1 98.69 298 ILE B N 1
ATOM 5307 C CA . ILE B 1 298 ? 6.473 -4.773 -17.672 1 98.69 298 ILE B CA 1
ATOM 5308 C C . ILE B 1 298 ? 7.656 -4.094 -18.359 1 98.69 298 ILE B C 1
ATOM 5310 O O . ILE B 1 298 ? 8.633 -4.75 -18.719 1 98.69 298 ILE B O 1
ATOM 5314 N N . LYS B 1 299 ? 7.566 -2.791 -18.516 1 97.88 299 LYS B N 1
ATOM 5315 C CA . LYS B 1 299 ? 8.594 -2.014 -19.203 1 97.88 299 LYS B CA 1
ATOM 5316 C C . LYS B 1 299 ? 9.93 -2.098 -18.469 1 97.88 299 LYS B C 1
ATOM 5318 O O . LYS B 1 299 ? 10.992 -1.982 -19.078 1 97.88 299 LYS B O 1
ATOM 5323 N N . ASP B 1 300 ? 9.812 -2.361 -17.172 1 97.62 300 ASP B N 1
ATOM 5324 C CA . ASP B 1 300 ? 11.016 -2.33 -16.344 1 97.62 300 ASP B CA 1
ATOM 5325 C C . ASP B 1 300 ? 11.406 -3.734 -15.891 1 97.62 300 ASP B C 1
ATOM 5327 O O . ASP B 1 300 ? 12.281 -3.895 -15.039 1 97.62 300 ASP B O 1
ATOM 5331 N N . VAL B 1 301 ? 10.797 -4.762 -16.422 1 98.56 301 VAL B N 1
ATOM 5332 C CA . VAL B 1 301 ? 11.141 -6.141 -16.094 1 98.56 301 VAL B CA 1
ATOM 5333 C C . VAL B 1 301 ? 12.18 -6.664 -17.078 1 98.56 301 VAL B C 1
ATOM 5335 O O . VAL B 1 301 ? 11.883 -6.883 -18.266 1 98.56 301 VAL B O 1
ATOM 5338 N N . THR B 1 302 ? 13.312 -6.91 -16.594 1 98.38 302 THR B N 1
ATOM 5339 C CA . THR B 1 302 ? 14.406 -7.324 -17.469 1 98.38 302 THR B CA 1
ATOM 5340 C C . THR B 1 302 ? 14.516 -8.844 -17.516 1 98.38 302 THR B C 1
ATOM 5342 O O . THR B 1 302 ? 15.195 -9.398 -18.375 1 98.38 302 THR B O 1
ATOM 5345 N N . SER B 1 303 ? 13.898 -9.578 -16.641 1 98.31 303 SER B N 1
ATOM 5346 C CA . SER B 1 303 ? 13.891 -11.031 -16.609 1 98.31 303 SER B CA 1
ATOM 5347 C C . SER B 1 303 ? 13.164 -11.609 -17.812 1 98.31 303 SER B C 1
ATOM 5349 O O . SER B 1 303 ? 12.336 -10.93 -18.438 1 98.31 303 SER B O 1
ATOM 5351 N N . PRO B 1 304 ? 13.547 -12.859 -18.188 1 98.69 304 PRO B N 1
ATOM 5352 C CA . PRO B 1 304 ? 12.719 -13.531 -19.188 1 98.69 304 PRO B CA 1
ATOM 5353 C C . PRO B 1 304 ? 11.258 -13.664 -18.75 1 98.69 304 PRO B C 1
ATOM 5355 O O . PRO B 1 304 ? 10.984 -13.906 -17.578 1 98.69 304 PRO B O 1
ATOM 5358 N N . ILE B 1 305 ? 10.336 -13.523 -19.75 1 98.88 305 ILE B N 1
ATOM 5359 C CA . ILE B 1 305 ? 8.906 -13.562 -19.453 1 98.88 305 ILE B CA 1
ATOM 5360 C C . ILE B 1 305 ? 8.211 -14.562 -20.375 1 98.88 305 ILE B C 1
ATOM 5362 O O . ILE B 1 305 ? 8.406 -14.531 -21.594 1 98.88 305 ILE B O 1
ATOM 5366 N N . LEU B 1 306 ? 7.457 -15.43 -19.781 1 98.88 306 LEU B N 1
ATOM 5367 C CA . LEU B 1 306 ? 6.586 -16.344 -20.516 1 98.88 306 LEU B CA 1
ATOM 5368 C C . LEU B 1 306 ? 5.121 -16.031 -20.234 1 98.88 306 LEU B C 1
ATOM 5370 O O . LEU B 1 306 ? 4.684 -16.031 -19.078 1 98.88 306 LEU B O 1
ATOM 5374 N N . ILE B 1 307 ? 4.359 -15.75 -21.281 1 98.94 307 ILE B N 1
ATOM 5375 C CA . ILE B 1 307 ? 2.924 -15.516 -21.172 1 98.94 307 ILE B CA 1
ATOM 5376 C C . ILE B 1 307 ? 2.158 -16.719 -21.734 1 98.94 307 ILE B C 1
ATOM 5378 O O . ILE B 1 307 ? 2.369 -17.109 -22.875 1 98.94 307 ILE B O 1
ATOM 5382 N N . LEU B 1 308 ? 1.356 -17.312 -20.906 1 98.88 308 LEU B N 1
ATOM 5383 C CA . LEU B 1 308 ? 0.489 -18.422 -21.297 1 98.88 308 LEU B CA 1
ATOM 5384 C C . LEU B 1 308 ? -0.974 -17.984 -21.297 1 98.88 308 LEU B C 1
ATOM 5386 O O . LEU B 1 308 ? -1.458 -17.422 -20.312 1 98.88 308 LEU B O 1
ATOM 5390 N N . HIS B 1 309 ? -1.678 -18.281 -22.375 1 98.88 309 HIS B N 1
ATOM 5391 C CA . HIS B 1 309 ? -3.074 -17.859 -22.422 1 98.88 309 HIS B CA 1
ATOM 5392 C C . HIS B 1 309 ? -3.896 -18.75 -23.328 1 98.88 309 HIS B C 1
ATOM 5394 O O . HIS B 1 309 ? -3.439 -19.125 -24.422 1 98.88 309 HIS B O 1
ATOM 5400 N N . ALA B 1 310 ? -5.082 -19.109 -22.906 1 98.69 310 ALA B N 1
ATOM 5401 C CA . ALA B 1 310 ? -5.992 -19.875 -23.75 1 98.69 310 ALA B CA 1
ATOM 5402 C C . ALA B 1 310 ? -6.754 -18.969 -24.703 1 98.69 310 ALA B C 1
ATOM 5404 O O . ALA B 1 310 ? -7.234 -17.906 -24.297 1 98.69 310 ALA B O 1
ATOM 5405 N N . GLU B 1 311 ? -6.887 -19.391 -25.875 1 98.12 311 GLU B N 1
ATOM 5406 C CA . GLU B 1 311 ? -7.609 -18.609 -26.875 1 98.12 311 GLU B CA 1
ATOM 5407 C C . GLU B 1 311 ? -9.094 -18.516 -26.531 1 98.12 311 GLU B C 1
ATOM 5409 O O . GLU B 1 311 ? -9.766 -17.562 -26.922 1 98.12 311 GLU B O 1
ATOM 5414 N N . ASP B 1 312 ? -9.555 -19.469 -25.781 1 97.38 312 ASP B N 1
ATOM 5415 C CA . ASP B 1 312 ? -10.984 -19.5 -25.469 1 97.38 312 ASP B CA 1
ATOM 5416 C C . ASP B 1 312 ? -11.266 -18.984 -24.062 1 97.38 312 ASP B C 1
ATOM 5418 O O . ASP B 1 312 ? -12.289 -19.328 -23.469 1 97.38 312 ASP B O 1
ATOM 5422 N N . ASP B 1 313 ? -10.352 -18.297 -23.438 1 98.06 313 ASP B N 1
ATOM 5423 C CA . ASP B 1 313 ? -10.586 -17.688 -22.125 1 98.06 313 ASP B CA 1
ATOM 5424 C C . ASP B 1 313 ? -11.758 -16.703 -22.172 1 98.06 313 ASP B C 1
ATOM 5426 O O . ASP B 1 313 ? -11.633 -15.609 -22.719 1 98.06 313 ASP B O 1
ATOM 5430 N N . GLY B 1 314 ? -12.852 -17.109 -21.594 1 94.94 314 GLY B N 1
ATOM 5431 C CA . GLY B 1 314 ? -14.055 -16.281 -21.625 1 94.94 314 GLY B CA 1
ATOM 5432 C C . GLY B 1 314 ? -14.086 -15.234 -20.516 1 94.94 314 GLY B C 1
ATOM 5433 O O . GLY B 1 314 ? -14.883 -14.297 -20.578 1 94.94 314 GLY B O 1
ATOM 5434 N N . LEU B 1 315 ? -13.289 -15.352 -19.578 1 95.56 315 LEU B N 1
ATOM 5435 C CA . LEU B 1 315 ? -13.25 -14.422 -18.469 1 95.56 315 LEU B CA 1
ATOM 5436 C C . LEU B 1 315 ? -12.32 -13.25 -18.75 1 95.56 315 LEU B C 1
ATOM 5438 O O . LEU B 1 315 ? -12.703 -12.094 -18.609 1 95.56 315 LEU B O 1
ATOM 5442 N N . ILE B 1 316 ? -11.102 -13.547 -19.094 1 97.69 316 ILE B N 1
ATOM 5443 C CA . ILE B 1 316 ? -10.102 -12.578 -19.547 1 97.69 316 ILE B CA 1
ATOM 5444 C C . ILE B 1 316 ? -9.695 -12.883 -20.984 1 97.69 316 ILE B C 1
ATOM 5446 O O . ILE B 1 316 ? -8.844 -13.742 -21.219 1 97.69 316 ILE B O 1
ATOM 5450 N N . PRO B 1 317 ? -10.164 -12.148 -21.875 1 97.44 317 PRO B N 1
ATOM 5451 C CA . PRO B 1 317 ? -9.867 -12.438 -23.281 1 97.44 317 PRO B CA 1
ATOM 5452 C C . PRO B 1 317 ? -8.375 -12.328 -23.609 1 97.44 317 PRO B C 1
ATOM 5454 O O . PRO B 1 317 ? -7.695 -11.445 -23.078 1 97.44 317 PRO B O 1
ATOM 5457 N N . ILE B 1 318 ? -7.902 -13.133 -24.531 1 98.31 318 ILE B N 1
ATOM 5458 C CA . ILE B 1 318 ? -6.488 -13.242 -24.859 1 98.31 318 ILE B CA 1
ATOM 5459 C C . ILE B 1 318 ? -5.992 -11.922 -25.453 1 98.31 318 ILE B C 1
ATOM 5461 O O . ILE B 1 318 ? -4.793 -11.633 -25.422 1 98.31 318 ILE B O 1
ATOM 5465 N N . LYS B 1 319 ? -6.883 -11.078 -25.969 1 98.31 319 LYS B N 1
ATOM 5466 C CA . LYS B 1 319 ? -6.473 -9.789 -26.516 1 98.31 319 LYS B CA 1
ATOM 5467 C C . LYS B 1 319 ? -5.762 -8.945 -25.469 1 98.31 319 LYS B C 1
ATOM 5469 O O . LYS B 1 319 ? -4.883 -8.141 -25.797 1 98.31 319 LYS B O 1
ATOM 5474 N N . LEU B 1 320 ? -6.148 -9.102 -24.219 1 98.62 320 LEU B N 1
ATOM 5475 C CA . LEU B 1 320 ? -5.504 -8.336 -23.156 1 98.62 320 LEU B CA 1
ATOM 5476 C C . LEU B 1 320 ? -4.082 -8.836 -22.922 1 98.62 320 LEU B C 1
ATOM 5478 O O . LEU B 1 320 ? -3.18 -8.039 -22.641 1 98.62 320 LEU B O 1
ATOM 5482 N N . ALA B 1 321 ? -3.867 -10.148 -23 1 98.75 321 ALA B N 1
ATOM 5483 C CA . ALA B 1 321 ? -2.518 -10.703 -22.938 1 98.75 321 ALA B CA 1
ATOM 5484 C C . ALA B 1 321 ? -1.67 -10.211 -24.109 1 98.75 321 ALA B C 1
ATOM 5486 O O . ALA B 1 321 ? -0.477 -9.945 -23.953 1 98.75 321 ALA B O 1
ATOM 5487 N N . MET B 1 322 ? -2.309 -10.109 -25.25 1 98.69 322 MET B N 1
ATOM 5488 C CA . MET B 1 322 ? -1.612 -9.617 -26.438 1 98.69 322 MET B CA 1
ATOM 5489 C C . MET B 1 322 ? -1.191 -8.164 -26.25 1 98.69 322 MET B C 1
ATOM 5491 O O . MET B 1 322 ? -0.086 -7.777 -26.641 1 98.69 322 MET B O 1
ATOM 5495 N N . LYS B 1 323 ? -2.059 -7.379 -25.688 1 98.62 323 LYS B N 1
ATOM 5496 C CA . LYS B 1 323 ? -1.706 -5.992 -25.391 1 98.62 323 LYS B CA 1
ATOM 5497 C C . LYS B 1 323 ? -0.52 -5.926 -24.438 1 98.62 323 LYS B C 1
ATOM 5499 O O . LYS B 1 323 ? 0.369 -5.09 -24.594 1 98.62 323 LYS B O 1
ATOM 5504 N N . LEU B 1 324 ? -0.522 -6.773 -23.438 1 98.81 324 LEU B N 1
ATOM 5505 C CA . LEU B 1 324 ? 0.576 -6.836 -22.469 1 98.81 324 LEU B CA 1
ATOM 5506 C C . LEU B 1 324 ? 1.874 -7.25 -23.156 1 98.81 324 LEU B C 1
ATOM 5508 O O . LEU B 1 324 ? 2.928 -6.66 -22.906 1 98.81 324 LEU B O 1
ATOM 5512 N N . TYR B 1 325 ? 1.776 -8.234 -24.016 1 98.81 325 TYR B N 1
ATOM 5513 C CA . TYR B 1 325 ? 2.92 -8.703 -24.781 1 98.81 325 TYR B CA 1
ATOM 5514 C C . TYR B 1 325 ? 3.51 -7.578 -25.625 1 98.81 325 TYR B C 1
ATOM 5516 O O . TYR B 1 325 ? 4.727 -7.375 -25.641 1 98.81 325 TYR B O 1
ATOM 5524 N N . MET B 1 326 ? 2.678 -6.836 -26.281 1 98.69 326 MET B N 1
ATOM 5525 C CA . MET B 1 326 ? 3.119 -5.754 -27.141 1 98.69 326 MET B CA 1
ATOM 5526 C C . MET B 1 326 ? 3.764 -4.633 -26.328 1 98.69 326 MET B C 1
ATOM 5528 O O . MET B 1 326 ? 4.758 -4.047 -26.766 1 98.69 326 MET B O 1
ATOM 5532 N N . ALA B 1 327 ? 3.23 -4.379 -25.188 1 98.44 327 ALA B N 1
ATOM 5533 C CA . ALA B 1 327 ? 3.82 -3.365 -24.312 1 98.44 327 ALA B CA 1
ATOM 5534 C C . ALA B 1 327 ? 5.25 -3.738 -23.922 1 98.44 327 ALA B C 1
ATOM 5536 O O . ALA B 1 327 ? 6.137 -2.881 -23.891 1 98.44 327 ALA B O 1
ATOM 5537 N N . GLY B 1 328 ? 5.465 -4.992 -23.609 1 98.31 328 GLY B N 1
ATOM 5538 C CA . GLY B 1 328 ? 6.801 -5.465 -23.297 1 98.31 328 GLY B CA 1
ATOM 5539 C C . GLY B 1 328 ? 7.75 -5.41 -24.469 1 98.31 328 GLY B C 1
ATOM 5540 O O . GLY B 1 328 ? 8.891 -4.957 -24.344 1 98.31 328 GLY B O 1
ATOM 5541 N N . MET B 1 329 ? 7.254 -5.812 -25.641 1 98 329 MET B N 1
ATOM 5542 C CA . MET B 1 329 ? 8.062 -5.848 -26.844 1 98 329 MET B CA 1
ATOM 5543 C C . MET B 1 329 ? 8.531 -4.449 -27.234 1 98 329 MET B C 1
ATOM 5545 O O . MET B 1 329 ? 9.656 -4.27 -27.703 1 98 329 MET B O 1
ATOM 5549 N N . GLU B 1 330 ? 7.738 -3.5 -26.938 1 97.56 330 GLU B N 1
ATOM 5550 C CA . GLU B 1 330 ? 7.992 -2.135 -27.375 1 97.56 330 GLU B CA 1
ATOM 5551 C C . GLU B 1 330 ? 8.875 -1.384 -26.391 1 97.56 330 GLU B C 1
ATOM 5553 O O . GLU B 1 330 ? 9.625 -0.485 -26.781 1 97.56 330 GLU B O 1
ATOM 5558 N N . SER B 1 331 ? 8.82 -1.803 -25.172 1 97.06 331 SER B N 1
ATOM 5559 C CA . SER B 1 331 ? 9.336 -0.847 -24.203 1 97.06 331 SER B CA 1
ATOM 5560 C C . SER B 1 331 ? 10.477 -1.447 -23.391 1 97.06 331 SER B C 1
ATOM 5562 O O . SER B 1 331 ? 11.281 -0.717 -22.812 1 97.06 331 SER B O 1
ATOM 5564 N N . ARG B 1 332 ? 10.57 -2.768 -23.281 1 97.56 332 ARG B N 1
ATOM 5565 C CA . ARG B 1 332 ? 11.633 -3.371 -22.484 1 97.56 332 ARG B CA 1
ATOM 5566 C C . ARG B 1 332 ? 13 -3.082 -23.078 1 97.56 332 ARG B C 1
ATOM 5568 O O . ARG B 1 332 ? 13.141 -3.002 -24.312 1 97.56 332 ARG B O 1
ATOM 5575 N N . PRO B 1 333 ? 13.961 -2.896 -22.266 1 96.44 333 PRO B N 1
ATOM 5576 C CA . PRO B 1 333 ? 15.312 -2.723 -22.797 1 96.44 333 PRO B CA 1
ATOM 5577 C C . PRO B 1 333 ? 15.75 -3.885 -23.688 1 96.44 333 PRO B C 1
ATOM 5579 O O . PRO B 1 333 ? 15.383 -5.035 -23.438 1 96.44 333 PRO B O 1
ATOM 5582 N N . LYS B 1 334 ? 16.656 -3.645 -24.594 1 94.5 334 LYS B N 1
ATOM 5583 C CA . LYS B 1 334 ? 17.141 -4.648 -25.531 1 94.5 334 LYS B CA 1
ATOM 5584 C C . LYS B 1 334 ? 17.938 -5.738 -24.828 1 94.5 334 LYS B C 1
ATOM 5586 O O . LYS B 1 334 ? 18 -6.879 -25.297 1 94.5 334 LYS B O 1
ATOM 5591 N N . THR B 1 335 ? 18.422 -5.391 -23.672 1 95.69 335 THR B N 1
ATOM 5592 C CA . THR B 1 335 ? 19.266 -6.316 -22.922 1 95.69 335 THR B CA 1
ATOM 5593 C C . THR B 1 335 ? 18.406 -7.246 -22.062 1 95.69 335 THR B C 1
ATOM 5595 O O . THR B 1 335 ? 18.938 -8.141 -21.391 1 95.69 335 THR B O 1
ATOM 5598 N N . SER B 1 336 ? 17.094 -7.086 -22.109 1 96.94 336 SER B N 1
ATOM 5599 C CA . SER B 1 336 ? 16.203 -7.898 -21.281 1 96.94 336 SER B CA 1
ATOM 5600 C C . SER B 1 336 ? 16.125 -9.328 -21.797 1 96.94 336 SER B C 1
ATOM 5602 O O . SER B 1 336 ? 16.469 -9.602 -22.953 1 96.94 336 SER B O 1
ATOM 5604 N N . GLY B 1 337 ? 15.766 -10.242 -20.922 1 97.19 337 GLY B N 1
ATOM 5605 C CA . GLY B 1 337 ? 15.547 -11.625 -21.328 1 97.19 337 GLY B CA 1
ATOM 5606 C C . GLY B 1 337 ? 14.422 -11.781 -22.328 1 97.19 337 GLY B C 1
ATOM 5607 O O . GLY B 1 337 ? 13.711 -10.82 -22.625 1 97.19 337 GLY B O 1
ATOM 5608 N N . GLN B 1 338 ? 14.25 -12.914 -22.812 1 97.25 338 GLN B N 1
ATOM 5609 C CA . GLN B 1 338 ? 13.266 -13.18 -23.859 1 97.25 338 GLN B CA 1
ATOM 5610 C C . GLN B 1 338 ? 11.844 -12.953 -23.344 1 97.25 338 GLN B C 1
ATOM 5612 O O . GLN B 1 338 ? 11.578 -13.125 -22.156 1 97.25 338 GLN B O 1
ATOM 5617 N N . LEU B 1 339 ? 11 -12.516 -24.188 1 98.31 339 LEU B N 1
ATOM 5618 C CA . LEU B 1 339 ? 9.555 -12.398 -23.984 1 98.31 339 LEU B CA 1
ATOM 5619 C C . LEU B 1 339 ? 8.789 -13.289 -24.953 1 98.31 339 LEU B C 1
ATOM 5621 O O . LEU B 1 339 ? 8.867 -13.102 -26.172 1 98.31 339 LEU B O 1
ATOM 5625 N N . GLN B 1 340 ? 8.094 -14.273 -24.391 1 98.38 340 GLN B N 1
ATOM 5626 C CA . GLN B 1 340 ? 7.367 -15.242 -25.219 1 98.38 340 GLN B CA 1
ATOM 5627 C C . GLN B 1 340 ? 5.887 -15.273 -24.859 1 98.38 340 GLN B C 1
ATOM 5629 O O . GLN B 1 340 ? 5.531 -15.234 -23.672 1 98.38 340 GLN B O 1
ATOM 5634 N N . LEU B 1 341 ? 5.031 -15.266 -25.828 1 98.69 341 LEU B N 1
ATOM 5635 C CA . LEU B 1 341 ? 3.604 -15.523 -25.672 1 98.69 341 LEU B CA 1
ATOM 5636 C C . LEU B 1 341 ? 3.217 -16.844 -26.328 1 98.69 341 LEU B C 1
ATOM 5638 O O . LEU B 1 341 ? 3.49 -17.078 -27.5 1 98.69 341 LEU B O 1
ATOM 5642 N N . VAL B 1 342 ? 2.646 -17.734 -25.562 1 98.62 342 VAL B N 1
ATOM 5643 C CA . VAL B 1 342 ? 2.203 -19.031 -26.062 1 98.62 342 VAL B CA 1
ATOM 5644 C C . VAL B 1 342 ? 0.686 -19.141 -25.938 1 98.62 342 VAL B C 1
ATOM 5646 O O . VAL B 1 342 ? 0.166 -19.453 -24.859 1 98.62 342 VAL B O 1
ATOM 5649 N N . PRO B 1 343 ? -0.053 -18.984 -27.016 1 98.31 343 PRO B N 1
ATOM 5650 C CA . PRO B 1 343 ? -1.497 -19.219 -27.016 1 98.31 343 PRO B CA 1
ATOM 5651 C C . PRO B 1 343 ? -1.846 -20.719 -27.047 1 98.31 343 PRO B C 1
ATOM 5653 O O . PRO B 1 343 ? -1.168 -21.5 -27.719 1 98.31 343 PRO B O 1
ATOM 5656 N N . PHE B 1 344 ? -2.791 -21.125 -26.297 1 98.38 344 PHE B N 1
ATOM 5657 C CA . PHE B 1 344 ? -3.326 -22.484 -26.359 1 98.38 344 PHE B CA 1
ATOM 5658 C C . PHE B 1 344 ? -4.621 -22.516 -27.156 1 98.38 344 PHE B C 1
ATOM 5660 O O . PHE B 1 344 ? -5.535 -21.734 -26.922 1 98.38 344 PHE B O 1
ATOM 5667 N N . ASP B 1 345 ? -4.699 -23.453 -28 1 97.12 345 ASP B N 1
ATOM 5668 C CA . ASP B 1 345 ? -5.758 -23.516 -29 1 97.12 345 ASP B CA 1
ATOM 5669 C C . ASP B 1 345 ? -7.129 -23.656 -28.344 1 97.12 345 ASP B C 1
ATOM 5671 O O . ASP B 1 345 ? -7.285 -24.406 -27.375 1 97.12 345 ASP B O 1
ATOM 5675 N N . LYS B 1 346 ? -8.109 -22.969 -28.906 1 96.12 346 LYS B N 1
ATOM 5676 C CA . LYS B 1 346 ? -9.461 -22.891 -28.359 1 96.12 346 LYS B CA 1
ATOM 5677 C C . LYS B 1 346 ? -10.148 -24.25 -28.406 1 96.12 346 LYS B C 1
ATOM 5679 O O . LYS B 1 346 ? -11.047 -24.531 -27.609 1 96.12 346 LYS B O 1
ATOM 5684 N N . SER B 1 347 ? -9.711 -25.109 -29.25 1 96.12 347 SER B N 1
ATOM 5685 C CA . SER B 1 347 ? -10.383 -26.391 -29.469 1 96.12 347 SER B CA 1
ATOM 5686 C C . SER B 1 347 ? -10.273 -27.297 -28.25 1 96.12 347 SER B C 1
ATOM 5688 O O . SER B 1 347 ? -11.047 -28.25 -28.109 1 96.12 347 SER B O 1
ATOM 5690 N N . PHE B 1 348 ? -9.383 -26.969 -27.312 1 95.62 348 PHE B N 1
ATOM 5691 C CA . PHE B 1 348 ? -9.133 -27.859 -26.188 1 95.62 348 PHE B CA 1
ATOM 5692 C C . PHE B 1 348 ? -9.93 -27.422 -24.953 1 95.62 348 PHE B C 1
ATOM 5694 O O . PHE B 1 348 ? -10.062 -28.188 -24 1 95.62 348 PHE B O 1
ATOM 5701 N N . GLY B 1 349 ? -10.445 -26.234 -24.922 1 96.5 349 GLY B N 1
ATOM 5702 C CA . GLY B 1 349 ? -11.359 -25.781 -23.891 1 96.5 349 GLY B CA 1
ATOM 5703 C C . GLY B 1 349 ? -10.68 -25.562 -22.547 1 96.5 349 GLY B C 1
ATOM 5704 O O . GLY B 1 349 ? -11.25 -25.875 -21.5 1 96.5 349 GLY B O 1
ATOM 5705 N N . TYR B 1 350 ? -9.484 -25.062 -22.469 1 97.25 350 TYR B N 1
ATOM 5706 C CA . TYR B 1 350 ? -8.75 -24.875 -21.234 1 97.25 350 TYR B CA 1
ATOM 5707 C C . TYR B 1 350 ? -9.328 -23.703 -20.438 1 97.25 350 TYR B C 1
ATOM 5709 O O . TYR B 1 350 ? -9.281 -23.719 -19.203 1 97.25 350 TYR B O 1
ATOM 5717 N N . GLY B 1 351 ? -9.766 -22.719 -21.156 1 97.56 351 GLY B N 1
ATOM 5718 C CA . GLY B 1 351 ? -10.367 -21.562 -20.5 1 97.56 351 GLY B CA 1
ATOM 5719 C C . GLY B 1 351 ? -9.391 -20.812 -19.609 1 97.56 351 GLY B C 1
ATOM 5720 O O . GLY B 1 351 ? -8.211 -20.703 -19.938 1 97.56 351 GLY B O 1
ATOM 5721 N N . HIS B 1 352 ? -9.961 -20.172 -18.562 1 97.44 352 HIS B N 1
ATOM 5722 C CA . HIS B 1 352 ? -9.188 -19.25 -17.734 1 97.44 352 HIS B CA 1
ATOM 5723 C C . HIS B 1 352 ? -8.336 -20 -16.719 1 97.44 352 HIS B C 1
ATOM 5725 O O . HIS B 1 352 ? -7.363 -19.453 -16.188 1 97.44 352 HIS B O 1
ATOM 5731 N N . LYS B 1 353 ? -8.594 -21.312 -16.5 1 97.44 353 LYS B N 1
ATOM 5732 C CA . LYS B 1 353 ? -8.078 -21.906 -15.266 1 97.44 353 LYS B CA 1
ATOM 5733 C C . LYS B 1 353 ? -7.387 -23.234 -15.531 1 97.44 353 LYS B C 1
ATOM 5735 O O . LYS B 1 353 ? -6.738 -23.797 -14.648 1 97.44 353 LYS B O 1
ATOM 5740 N N . HIS B 1 354 ? -7.355 -23.781 -16.781 1 97.69 354 HIS B N 1
ATOM 5741 C CA . HIS B 1 354 ? -7.02 -25.188 -16.906 1 97.69 354 HIS B CA 1
ATOM 5742 C C . HIS B 1 354 ? -5.895 -25.406 -17.906 1 97.69 354 HIS B C 1
ATOM 5744 O O . HIS B 1 354 ? -5.84 -26.453 -18.562 1 97.69 354 HIS B O 1
ATOM 5750 N N . LEU B 1 355 ? -5.035 -24.469 -18.031 1 98.06 355 LEU B N 1
ATOM 5751 C CA . LEU B 1 355 ? -3.9 -24.641 -18.938 1 98.06 355 LEU B CA 1
ATOM 5752 C C . LEU B 1 355 ? -3.01 -25.781 -18.484 1 98.06 355 LEU B C 1
ATOM 5754 O O . LEU B 1 355 ? -2.348 -26.422 -19.297 1 98.06 355 LEU B O 1
ATOM 5758 N N . HIS B 1 356 ? -3.012 -26.078 -17.156 1 97.19 356 HIS B N 1
ATOM 5759 C CA . HIS B 1 356 ? -2.184 -27.125 -16.578 1 97.19 356 HIS B CA 1
ATOM 5760 C C . HIS B 1 356 ? -2.531 -28.484 -17.172 1 97.19 356 HIS B C 1
ATOM 5762 O O . HIS B 1 356 ? -1.719 -29.406 -17.141 1 97.19 356 HIS B O 1
ATOM 5768 N N . SER B 1 357 ? -3.688 -28.609 -17.734 1 97.06 357 SER B N 1
ATOM 5769 C CA . SER B 1 357 ? -4.148 -29.906 -18.234 1 97.06 357 SER B CA 1
ATOM 5770 C C . SER B 1 357 ? -3.68 -30.141 -19.672 1 97.06 357 SER B C 1
ATOM 5772 O O . SER B 1 357 ? -3.822 -31.234 -20.203 1 97.06 357 SER B O 1
ATOM 5774 N N . ALA B 1 358 ? -3.113 -29.141 -20.297 1 97.56 358 ALA B N 1
ATOM 5775 C CA . ALA B 1 358 ? -2.629 -29.297 -21.656 1 97.56 358 ALA B CA 1
ATOM 5776 C C . ALA B 1 358 ? -1.477 -30.281 -21.734 1 97.56 358 ALA B C 1
ATOM 5778 O O . ALA B 1 358 ? -0.57 -30.266 -20.891 1 97.56 358 ALA B O 1
ATOM 5779 N N . PRO B 1 359 ? -1.436 -31.125 -22.719 1 95.75 359 PRO B N 1
ATOM 5780 C CA . PRO B 1 359 ? -0.363 -32.125 -22.828 1 95.75 359 PRO B CA 1
ATOM 5781 C C . PRO B 1 359 ? 1.01 -31.484 -23.031 1 95.75 359 PRO B C 1
ATOM 5783 O O . PRO B 1 359 ? 2.018 -32.031 -22.562 1 95.75 359 PRO B O 1
ATOM 5786 N N . ASN B 1 360 ? 1.05 -30.359 -23.672 1 96 360 ASN B N 1
AT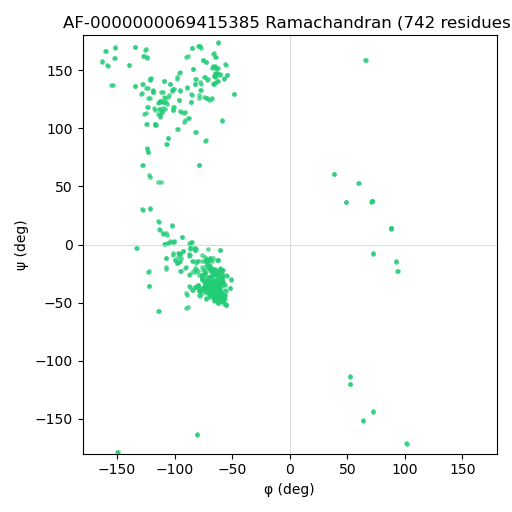OM 5787 C CA . ASN B 1 360 ? 2.334 -29.719 -23.953 1 96 360 ASN B CA 1
ATOM 5788 C C . ASN B 1 360 ? 2.703 -28.703 -22.891 1 96 360 ASN B C 1
ATOM 5790 O O . ASN B 1 360 ? 3.676 -27.953 -23.031 1 96 360 ASN B O 1
ATOM 5794 N N . PHE B 1 361 ? 1.933 -28.641 -21.859 1 97.69 361 PHE B N 1
ATOM 5795 C CA . PHE B 1 361 ? 2.154 -27.656 -20.797 1 97.69 361 PHE B CA 1
ATOM 5796 C C . PHE B 1 361 ? 3.557 -27.797 -20.219 1 97.69 361 PHE B C 1
ATOM 5798 O O . PHE B 1 361 ? 4.309 -26.828 -20.172 1 97.69 361 PHE B O 1
ATOM 5805 N N . ALA B 1 362 ? 3.949 -28.969 -19.844 1 97.44 362 ALA B N 1
ATOM 5806 C CA . ALA B 1 362 ? 5.234 -29.219 -19.203 1 97.44 362 ALA B CA 1
ATOM 5807 C C . ALA B 1 362 ? 6.395 -28.891 -20.141 1 97.44 362 ALA B C 1
ATOM 5809 O O . ALA B 1 362 ? 7.391 -28.297 -19.719 1 97.44 362 ALA B O 1
ATOM 5810 N N . SER B 1 363 ? 6.238 -29.297 -21.359 1 97.56 363 SER B N 1
ATOM 5811 C CA . SER B 1 363 ? 7.316 -29.062 -22.312 1 97.56 363 SER B CA 1
ATOM 5812 C C . SER B 1 363 ? 7.512 -27.578 -22.578 1 97.56 363 SER B C 1
ATOM 5814 O O . SER B 1 363 ? 8.648 -27.109 -22.688 1 97.56 363 SER B O 1
ATOM 5816 N N . VAL B 1 364 ? 6.453 -26.828 -22.672 1 97.62 364 VAL B N 1
ATOM 5817 C CA . VAL B 1 364 ? 6.516 -25.391 -22.906 1 97.62 364 VAL B CA 1
ATOM 5818 C C . VAL B 1 364 ? 7.227 -24.703 -21.75 1 97.62 364 VAL B C 1
ATOM 5820 O O . VAL B 1 364 ? 8.133 -23.906 -21.953 1 97.62 364 VAL B O 1
ATOM 5823 N N . VAL B 1 365 ? 6.844 -25.031 -20.531 1 98.12 365 VAL B N 1
ATOM 5824 C CA . VAL B 1 365 ? 7.383 -24.406 -19.344 1 98.12 365 VAL B CA 1
ATOM 5825 C C . VAL B 1 365 ? 8.844 -24.797 -19.156 1 98.12 365 VAL B C 1
ATOM 5827 O O . VAL B 1 365 ? 9.703 -23.953 -18.906 1 98.12 365 VAL B O 1
ATOM 5830 N N . LYS B 1 366 ? 9.172 -26.062 -19.328 1 96.88 366 LYS B N 1
ATOM 5831 C CA . LYS B 1 366 ? 10.531 -26.547 -19.141 1 96.88 366 LYS B CA 1
ATOM 5832 C C . LYS B 1 366 ? 11.492 -25.922 -20.156 1 96.88 366 LYS B C 1
ATOM 5834 O O . LYS B 1 366 ? 12.602 -25.516 -19.797 1 96.88 366 LYS B O 1
ATOM 5839 N N . SER B 1 367 ? 11.039 -25.906 -21.375 1 96.88 367 SER B N 1
ATOM 5840 C CA . SER B 1 367 ? 11.875 -25.328 -22.422 1 96.88 367 SER B CA 1
ATOM 5841 C C . SER B 1 367 ? 12.188 -23.859 -22.125 1 96.88 367 SER B C 1
ATOM 5843 O O . SER B 1 367 ? 13.312 -23.406 -22.344 1 96.88 367 SER B O 1
ATOM 5845 N N . PHE B 1 368 ? 11.242 -23.094 -21.734 1 97.38 368 PHE B N 1
ATOM 5846 C CA . PHE B 1 368 ? 11.414 -21.672 -21.422 1 97.38 368 PHE B CA 1
ATOM 5847 C C . PHE B 1 368 ? 12.367 -21.5 -20.25 1 97.38 368 PHE B C 1
ATOM 5849 O O . PHE B 1 368 ? 13.281 -20.672 -20.297 1 97.38 368 PHE B O 1
ATOM 5856 N N . VAL B 1 369 ? 12.156 -22.312 -19.109 1 95.38 369 VAL B N 1
ATOM 5857 C CA . VAL B 1 369 ? 12.945 -22.172 -17.906 1 95.38 369 VAL B CA 1
ATOM 5858 C C . VAL B 1 369 ? 14.398 -22.547 -18.188 1 95.38 369 VAL B C 1
ATOM 5860 O O . VAL B 1 369 ? 15.32 -21.891 -17.719 1 95.38 369 VAL B O 1
ATOM 5863 N N . GLU B 1 370 ? 14.641 -23.531 -19 1 92.88 370 GLU B N 1
ATOM 5864 C CA . GLU B 1 370 ? 15.984 -23.984 -19.328 1 92.88 370 GLU B CA 1
ATOM 5865 C C . GLU B 1 370 ? 16.719 -22.969 -20.203 1 92.88 370 GLU B C 1
ATOM 5867 O O . GLU B 1 370 ? 17.922 -22.797 -20.078 1 92.88 370 GLU B O 1
ATOM 5872 N N . SER B 1 371 ? 15.961 -22.328 -20.953 1 92.06 371 SER B N 1
ATOM 5873 C CA . SER B 1 371 ? 16.562 -21.328 -21.828 1 92.06 371 SER B CA 1
ATOM 5874 C C . SER B 1 371 ? 16.797 -20.016 -21.094 1 92.06 371 SER B C 1
ATOM 5876 O O . SER B 1 371 ? 17.562 -19.172 -21.547 1 92.06 371 SER B O 1
ATOM 5878 N N . SER B 1 372 ? 16.109 -19.828 -20.016 1 87.38 372 SER B N 1
ATOM 5879 C CA . SER B 1 372 ? 16.156 -18.562 -19.281 1 87.38 372 SER B CA 1
ATOM 5880 C C . SER B 1 372 ? 17.172 -18.625 -18.141 1 87.38 372 SER B C 1
ATOM 5882 O O . SER B 1 372 ? 17.531 -17.594 -17.578 1 87.38 372 SER B O 1
ATOM 5884 N N . THR B 1 373 ? 17.469 -19.766 -17.719 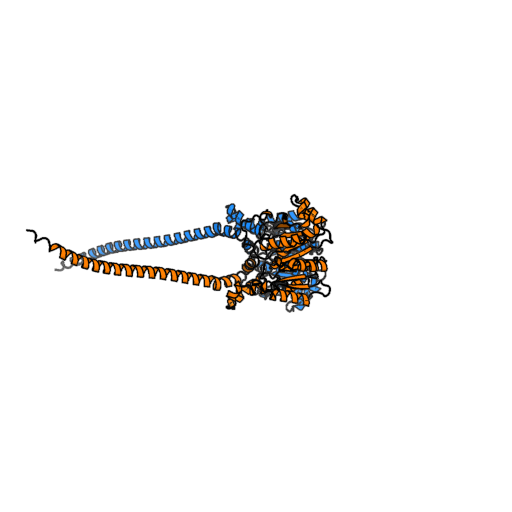1 75.38 373 THR B N 1
ATOM 5885 C CA . THR B 1 373 ? 18.375 -19.922 -16.578 1 75.38 373 THR B CA 1
ATOM 5886 C C . THR B 1 373 ? 19.703 -20.516 -17.031 1 75.38 373 THR B C 1
ATOM 5888 O O . THR B 1 373 ? 19.766 -21.203 -18.047 1 75.38 373 THR B O 1
#

Foldseek 3Di:
DVPPDPPPVPVVVVVVVVVVVVVVVVVVVVVVVVVVVVVVVVVVVVVVVVVVVVVVCCCVQPVPLVVLLVALLVVLCVQQVQVQAPCVPDDPQCCVVLVQQQKHWDWDDLDPFKIKIKMKGFAPVCVVVRNDDDPVNSLVCLAPVLAEEEEEFEGHYHFCSPNLNVLLSVLVSPLGYIYMYIDFDSHDPIHDGDDLVRRLSVVLSVVVVSCVSYDLNRAYEYEYAERGLLSSLLNQLVCLVVVHHGLEYEYELYFQKDLVLVCQAPVLVVCVVPVVSSCSNSVSNVPNNGISRSLVSLLRRQAEYEYEYECQANGRHCVRVVSSLVSNVPRHDPNGHHYYYDYDYPVVPCYRRRCSVDPCSSVVVVVSSVVRD/DPPPPPPVVPVVVVVVVVVVVVVVVVVVVVVVVVVVVVVVVVVVVVVVVVVVVVVVCCCVQPVPLVVLLVCLLVVLCVQQVQVQAPCVPDDPQCCVVLVQQQKHWDWDDLDPFKIKIKMKGFAPVCVVVRNPDDPVNSLVCLAPVLAEEEEEFEGHYHFCSPNLNVLLSVLVSPLGYIYMYIDFDSHDPIHDGDDLVRRLSVVLSVVVVSCVSYDLNRAYEYEYAERRLLSSLLNQLVCLVVVHHGLEYEYELYFQKDLVLVCQAPVLVVCVVPVVSSCSNSVSNVPNNGISRSLVSLLRRQAEYEYEYECQANGRHCVRVVSSLVSNVPRHDPNGHHYYYDYDYPVVPCYRRRCSVDPCSSVVVVVSSVVRD

Radius of gyration: 37.57 Å; Cα contacts (8 Å, |Δi|>4): 1335; chains: 2; bounding box: 129×103×68 Å

Secondary structure (DSSP, 8-state):
-TTGGGSGGGHHHHHHHHHHHHHHHHHHHHHHHHHHHHHHHHHHHHHHHHHHHHHHHIIIIIIHHHHHHH-THHHHHHHH-TT--TTTT--TT-GGGGT-TTEEEEEEEEETTEEEEEEEEPPGGGHHHHTT--HHHHHHHHHHH---EEEEE--SSS-TT-HHHHHHHHHHHHTT-EEEEEPPTTSTT--S---HHHHHHHHHHHHHHHHHHS-TTS-EEEEEETHHHHHHHHHHHHHHHTT---SEEEEES--S-HHHHHHTSGGGGGTTT-HHHHHHHHHHHHHSS----HHHHGGG--S-EEEEEETT-SSS-HHHHHHHHHHHHHHS-TTSPPEEEEEEPGGG--TTT-GGG-TTHHHHHHHHHHHH-/--GGGSGGGTHHHHHHHHHHHHHHHHHHHHHHHHHHHHHHHHHHHHHHHHHHHHHHHIIIIIIHHHHHHH-THHHHHHHH-TT--TTTT--TT-GGGGT-TTEEEEEEEEETTEEEEEEEEPPGGGHHHHTT--HHHHHHHHHHH---EEEEE--SSS-TT-HHHHHHHHHHHHTT-EEEEEPPTTSTT--S---HHHHHHHHHHHHHHHHHHS-TTS-EEEEEETHHHHHHHHHHHHHHHTT---SEEEEES--S-HHHHHHTSGGGGGTTTSHHHHHHHHHHHHHSS----HHHHGGG--S-EEEEEETT-SSS-HHHHHHHHHHHHHHS-TTSPPEEEEEEPGGG--TTT-GGGSTTHHHHHHHHHHHH-

Nearest PDB structures (foldseek):
  6ikg-assembly1_D  TM=6.466E-01  e=3.805E-11  Deinococcus radiodurans R1 = ATCC 13939 = DSM 20539
  6ikg-assembly1_A  TM=6.411E-01  e=6.844E-11  Deinococcus radiodurans R1 = ATCC 13939 = DSM 20539
  6ikg-assembly1_B  TM=6.325E-01  e=1.751E-10  Deinococcus radiodurans R1 = ATCC 13939 = DSM 20539
  5l2p-assembly1_C  TM=5.833E-01  e=1.289E-09  Saccharolobus solfataricus
  6k34-assembly4_D  TM=6.407E-01  e=2.893E-08  Mycobacterium adipatum

Organism: NCBI:txid2607531

InterPro domains:
  IPR022742 Alpha/beta hydrolase domain-containing protein 17C-like [PF12146] (149-262)
  IPR029058 Alpha/Beta hydrolase fold [G3DSA:3.40.50.1820] (136-372)
  IPR029058 Alpha/Beta hydrolase fold [SSF53474] (103-356)

Sequence (746 aa):
KNNNNKTANNNKANSNKANNNNNKASNKSNNKKKSSKCTKACLSGLKSLFYLLLVIVFCTHGLLPVFFWTFPEISNFVIFSNRLKWTVFANLSDPHSFGLDYTRNFFLQSKRNIKLGAWHILPDNLRSKGKDFSDNDFEKSLQKSGAPIVMYMHGNSGSRACSHRVKLYHRLSQMNYHIITFDYRGFGESTGIPFEDGVVEDSLFVYNWIRSKVSPDTPIILWGHSLGTGIATRLAKILCDGGMPPSALVLESPFNNILEASANLPPFSLYRPFRPLSYMILSSVERCGTEFASDQNIKDVTSPILILHAEDDGLIPIKLAMKLYMAGMESRPKTSGQLQLVPFDKSFGYGHKHLHSAPNFASVVKSFVESSTKNNNNKTANNNKANSNKANNNNNKASNKSNNKKKSSKCTKACLSGLKSLFYLLLVIVFCTHGLLPVFFWTFPEISNFVIFSNRLKWTVFANLSDPHSFGLDYTRNFFLQSKRNIKLGAWHILPDNLRSKGKDFSDNDFEKSLQKSGAPIVMYMHGNSGSRACSHRVKLYHRLSQMNYHIITFDYRGFGESTGIPFEDGVVEDSLFVYNWIRSKVSPDTPIILWGHSLGTGIATRLAKILCDGGMPPSALVLESPFNNILEASANLPPFSLYRPFRPLSYMILSSVERCGTEFASDQNIKDVTSPILILHAEDDGLIPIKLAMKLYMAGMESRPKTSGQLQLVPFDKSFGYGHKHLHSAPNFASVVKSFVESST

Solvent-accessible surface area (backbone atoms only — not comparable to full-atom values): 37658 Å² total; per-residue (Å²): 130,84,78,68,76,71,66,70,71,58,63,62,56,56,56,54,50,53,52,51,52,51,50,49,51,51,48,47,54,49,49,50,51,51,52,50,50,52,50,50,51,51,50,48,51,50,49,50,50,49,49,49,50,50,48,46,48,42,42,59,71,46,46,42,30,49,48,28,49,74,36,22,65,54,39,53,49,60,66,41,26,39,79,51,50,82,57,78,83,59,59,75,77,42,43,51,83,72,73,34,75,52,44,47,60,50,76,44,74,77,46,98,62,29,39,28,34,32,39,42,36,51,20,51,84,48,44,88,68,34,80,76,54,46,74,64,48,53,52,46,50,57,38,65,62,59,51,42,31,36,42,42,33,60,44,55,35,29,44,70,72,40,66,59,52,43,53,38,50,53,53,43,13,70,70,44,22,33,36,41,35,45,27,47,40,32,14,66,83,10,33,28,52,66,45,61,69,54,40,34,51,49,48,49,48,52,51,51,53,52,57,72,54,33,54,92,82,41,42,41,31,40,32,9,30,39,57,10,20,29,42,41,34,45,42,38,17,54,27,28,72,70,72,53,53,48,42,27,38,38,27,36,41,32,52,24,27,48,62,64,45,53,67,53,24,62,78,42,58,78,32,58,85,41,56,73,48,35,46,28,40,52,49,11,36,55,37,31,57,52,44,48,48,25,42,63,32,35,32,53,35,42,41,23,33,42,36,38,32,27,62,50,12,70,54,56,46,42,68,35,36,50,52,28,52,50,34,31,71,73,50,29,58,88,85,32,46,61,77,48,77,47,77,38,68,50,91,72,65,38,29,76,64,37,58,70,72,42,88,60,40,63,59,56,53,50,53,52,52,59,72,52,95,136,76,77,76,68,64,66,68,61,59,62,53,52,55,51,49,48,52,50,49,50,52,50,48,49,52,46,49,55,50,50,50,52,48,52,51,50,51,50,50,51,50,50,49,49,51,49,50,50,49,52,50,50,50,49,47,48,41,44,59,70,47,46,42,28,50,47,28,48,73,37,22,66,53,39,52,50,61,67,41,26,39,77,50,50,82,58,78,84,58,60,76,76,42,44,49,85,74,73,35,75,52,43,46,60,49,75,45,74,76,46,97,62,29,39,27,36,33,40,42,36,52,21,51,85,48,43,88,69,32,81,76,55,47,74,66,48,52,51,48,50,58,39,66,62,59,50,43,32,36,40,44,32,60,44,55,35,29,44,70,72,38,67,60,52,43,54,38,50,52,53,43,13,69,69,43,22,33,37,40,36,44,26,48,40,32,14,66,83,10,33,29,52,68,44,61,69,56,39,32,51,49,48,49,49,52,50,50,54,52,55,72,54,32,54,92,81,40,42,39,31,38,32,8,30,38,56,10,21,29,43,41,33,45,41,40,18,55,29,30,74,68,72,53,54,48,42,27,38,37,28,36,41,29,51,24,26,47,60,63,43,53,68,54,25,61,76,42,59,78,31,56,86,41,56,72,48,34,44,28,40,53,49,11,36,55,37,32,57,52,44,48,48,26,39,63,31,35,32,51,34,42,40,23,33,41,35,38,35,27,61,49,11,72,55,55,46,43,66,33,35,49,52,28,50,49,34,32,72,71,50,30,59,89,86,32,43,60,77,47,77,49,75,38,66,50,90,72,65,38,29,75,64,36,57,68,73,42,88,59,39,62,58,54,52,50,53,51,52,58,71,50,95

=== Feature glossary ===
The record interleaves many kinds of information about one protein. Here is each kind framed as the question it answers.

Q: What are the backbone torsion angles?
A: φ (phi) and ψ (psi) are the two rotatable backbone dihedrals per residue: φ is the C(i-1)–N–Cα–C torsion, ψ is the N–Cα–C–N(i+1) torsion, both in degrees on (−180°, 180°]. α-helical residues cluster near (−60°, −45°); β-strand residues near (−120°, +130°). A Ramachandran plot is simply a scatter of (φ, ψ) for every residue.

Q: What is the amino-acid chain?
A: This is the polypeptide sequence — one letter per residue, N-terminus first. Length ranges from a few dozen residues for small domains to over a thousand for large multi-domain proteins.

Q: How mobile is each atom in the crystal?
A: For experimental (PDB) structures, the B-factor (temperature factor) quantifies the positional spread of each atom in the crystal — a combination of thermal vibration and static disorder — in units of Å². High B-factors mark flexible loops or poorly resolved regions; low B-factors mark the rigid, well-ordered core.

Q: Are the domains correctly placed relative to each other?
A: Predicted Aligned Error (PAE) is an AlphaFold confidence matrix: entry (i, j) is the expected error in the position of residue j, in ångströms, when the prediction is superimposed on the true structure at residue i. Low PAE within a block of residues means that block is internally rigid and well-predicted; high PAE between two blocks means their relative placement is uncertain even if each block individually is confident.

Q: How confident is the AlphaFold model at each residue?
A: pLDDT is the predicted lDDT-Cα score: AlphaFold's confidence that the local environment of each residue (all inter-atomic distances within 15 Å) is correctly placed. It is a per-residue number between 0 and 100, with higher meaning more reliable.

Q: What family and function is it annotated with?
A: Functional annotations link the protein to curated databases. InterPro entries identify conserved domains and families by matching the sequence against member-database signatures (Pfam, PROSITE, CDD, …). Gene Ontology (GO) terms describe molecular function, biological process, and cellular component in a controlled vocabulary. CATH places the structure in a hierarchical fold classification (Class/Architecture/Topology/Homologous-superfamily). The organism is the source species.

Q: How big and how compact is the whole molecule?
A: Three whole-structure scalars: the radius of gyration (RMS distance of Cα from centroid, in Å), the count of Cα–Cα contacts (pairs closer than 8 Å and separated by more than four residues in sequence — i.e. tertiary, not local, contacts), and the bounding-box dimensions. Together they distinguish compact globular folds from extended fibres or disordered chains.

Q: What known structures does this most resemble?
A: The Foldseek neighbor list gives the closest experimentally determined structures in the PDB, ranked by structural alignment. TM-score near 1 means near-identical fold; near 0.3 means only rough topology match. This is how one finds what a novel AlphaFold prediction most resembles in the solved-structure universe.

Q: Which residues are buried vs exposed?
A: SASA measures how much of the protein is reachable by solvent. It is computed by rolling a water-sized probe over the atomic surface and summing the exposed area (Å²). Per-residue SASA distinguishes core (buried, low SASA) from surface (exposed, high SASA) residues; total SASA is a whole-molecule size measure.

Q: Which residues are in helices, strands, or loops?
A: Eight-state secondary structure (DSSP): H is the canonical α-helix, G the tighter 3₁₀-helix, I the wider π-helix; E/B are β-structure, T and S are turns and bends, and '-' is everything else. DSSP derives these from the pattern of main-chain N–H···O=C hydrogen bonds, not from the sequence.

Q: Where is each backbone atom in 3D?
A: Structure coordinates are given as an mmCIF _atom_site loop: one row per atom with element, residue name, chain id, sequence number, and x/y/z position in Å. Only the four main-chain atoms per residue are included here; side chains are omitted to keep the record compact.

Q: What if only a Cα trace is available?
A: Three-state secondary structure (P-SEA) collapses the eight DSSP classes into helix (a), strand (b), and coil (c). P-SEA assigns these from Cα geometry alone — distances and angles — without requiring backbone oxygens, so it works on any Cα trace.

Q: What do the rendered images show?
A: The six renders are orthographic views along the three Cartesian axes in both directions. Representation (cartoon, sticks, or surface) and color scheme (sequence-rainbow or by-chain) vary across proteins so the training set covers all the common visualization conventions.

Q: What does the local fold look like, residue by residue?
A: Foldseek's 3Di representation compresses backbone geometry into a per-residue letter drawn from a learned twenty-state alphabet. It captures the tertiary interaction pattern around each residue — which residues are packed against it in space, regardless of where they are in sequence.

Q: What do the diagnostic plots show?
A: The contact map is a binary N×N matrix image: pixel (i, j) is dark where Cα_i and Cα_j are within 8 Å and |i−j|>4. Because the |i−j|>4 filter removes local helical contacts, off-diagonal stripes parallel to the main diagonal indicate parallel β-sheets; stripes perpendicular to it indicate antiparallel β-sheets. The Ramachandran plot scatters every residue's (φ, ψ) pair against the sterically allowed regions. The PAE heatmap renders the predicted-aligned-error matrix.